Protein AF-W1Y684-F1 (afdb_monomer)

Radius of gyration: 35.27 Å; Cα contacts (8 Å, |Δi|>4): 477; chains: 1; bounding box: 83×34×110 Å

Structure (mmCIF, N/CA/C/O backbone):
data_AF-W1Y684-F1
#
_entry.id   AF-W1Y684-F1
#
loop_
_atom_site.group_PDB
_atom_site.id
_atom_site.type_symbol
_atom_site.label_atom_id
_atom_site.label_alt_id
_atom_site.label_comp_id
_atom_site.label_asym_id
_atom_site.label_entity_id
_atom_site.label_seq_id
_atom_site.pdbx_PDB_ins_code
_atom_site.Cartn_x
_atom_site.Cartn_y
_atom_site.Cartn_z
_atom_site.occupancy
_atom_site.B_iso_or_equiv
_atom_site.auth_seq_id
_atom_site.auth_comp_id
_atom_site.auth_asym_id
_atom_site.auth_atom_id
_atom_site.pdbx_PDB_model_num
ATOM 1 N N . MET A 1 1 ? -1.098 18.164 -37.635 1.00 69.50 1 MET A N 1
ATOM 2 C CA . MET A 1 1 ? -1.439 16.859 -37.030 1.00 69.50 1 MET A CA 1
ATOM 3 C C . MET A 1 1 ? -0.165 16.258 -36.458 1.00 69.50 1 MET A C 1
ATOM 5 O O . MET A 1 1 ? 0.825 16.221 -37.186 1.00 69.50 1 MET A O 1
ATOM 9 N N . LYS A 1 2 ? -0.165 15.889 -35.171 1.00 86.06 2 LYS A N 1
ATOM 10 C CA . LYS A 1 2 ? 0.955 15.193 -34.521 1.00 86.06 2 LYS A CA 1
ATOM 11 C C . LYS A 1 2 ? 0.811 13.692 -34.792 1.00 86.06 2 LYS A C 1
ATOM 13 O O . LYS A 1 2 ? -0.294 13.168 -34.686 1.00 86.06 2 LYS A O 1
ATOM 18 N N . LEU A 1 3 ? 1.882 13.042 -35.230 1.00 91.31 3 LEU A N 1
ATOM 19 C CA . LEU A 1 3 ? 1.936 11.609 -35.508 1.00 91.31 3 LEU A CA 1
ATOM 20 C C . LEU A 1 3 ? 2.206 10.837 -34.211 1.00 91.31 3 LEU A C 1
ATOM 22 O O . LEU A 1 3 ? 2.899 11.339 -33.329 1.00 91.31 3 LEU A O 1
ATOM 26 N N . LEU A 1 4 ? 1.736 9.589 -34.131 1.00 89.75 4 LEU A N 1
ATOM 27 C CA . LEU A 1 4 ? 1.977 8.710 -32.975 1.00 89.75 4 LEU A CA 1
ATOM 28 C C . LEU A 1 4 ? 3.472 8.534 -32.669 1.00 89.75 4 LEU A C 1
ATOM 30 O O . LEU A 1 4 ? 3.867 8.486 -31.509 1.00 89.75 4 LEU A O 1
ATOM 34 N N . ILE A 1 5 ? 4.322 8.500 -33.701 1.00 93.44 5 ILE A N 1
ATOM 35 C CA . ILE A 1 5 ? 5.773 8.396 -33.515 1.00 93.44 5 ILE A CA 1
ATOM 36 C C . ILE A 1 5 ? 6.372 9.617 -32.801 1.00 93.44 5 ILE A C 1
ATOM 38 O O . ILE A 1 5 ? 7.369 9.467 -32.106 1.00 93.44 5 ILE A O 1
ATOM 42 N N . GLU A 1 6 ? 5.780 10.810 -32.941 1.00 92.81 6 GLU A N 1
ATOM 43 C CA . GLU A 1 6 ? 6.269 12.021 -32.266 1.00 92.81 6 GLU A CA 1
ATOM 44 C C . GLU A 1 6 ? 6.051 11.896 -30.754 1.00 92.81 6 GLU A C 1
ATOM 46 O O . GLU A 1 6 ? 6.966 12.138 -29.974 1.00 92.81 6 GLU A O 1
ATOM 51 N N . GLU A 1 7 ? 4.864 11.446 -30.342 1.00 87.44 7 GLU A N 1
ATOM 52 C CA . GLU A 1 7 ? 4.554 11.174 -28.935 1.00 87.44 7 GLU A CA 1
ATOM 53 C C . GLU A 1 7 ? 5.372 10.002 -28.382 1.00 87.44 7 GLU A C 1
ATOM 55 O O . GLU A 1 7 ? 5.883 10.067 -27.264 1.00 87.44 7 GLU A O 1
ATOM 60 N N . TRP A 1 8 ? 5.548 8.935 -29.165 1.00 90.38 8 TRP A N 1
ATOM 61 C CA . TRP A 1 8 ? 6.409 7.831 -28.758 1.00 90.38 8 TRP A CA 1
ATOM 62 C C . TRP A 1 8 ? 7.865 8.287 -28.578 1.00 90.38 8 TRP A C 1
ATOM 64 O O . TRP A 1 8 ? 8.486 7.927 -27.580 1.00 90.38 8 TRP A O 1
ATOM 74 N N . ALA A 1 9 ? 8.406 9.103 -29.487 1.00 90.44 9 ALA A N 1
ATOM 75 C CA . ALA A 1 9 ? 9.790 9.572 -29.429 1.00 90.44 9 ALA A CA 1
ATOM 76 C C . ALA A 1 9 ? 10.043 10.456 -28.201 1.00 90.44 9 ALA A C 1
ATOM 78 O O . ALA A 1 9 ? 10.995 10.209 -27.466 1.00 90.44 9 ALA A O 1
ATOM 79 N N . GLU A 1 10 ? 9.153 11.418 -27.936 1.00 85.12 10 GLU A N 1
ATOM 80 C CA . GLU A 1 10 ? 9.187 12.262 -26.729 1.00 85.12 10 GLU A CA 1
ATOM 81 C C . GLU A 1 10 ? 9.179 11.440 -25.440 1.00 85.12 10 GLU A C 1
ATOM 83 O O . GLU A 1 10 ? 9.687 11.866 -24.403 1.00 85.12 10 GLU A O 1
ATOM 88 N N . ASN A 1 11 ? 8.594 10.246 -25.504 1.00 76.62 11 ASN A N 1
ATOM 89 C CA . ASN A 1 11 ? 8.507 9.371 -24.365 1.00 76.62 11 ASN A CA 1
ATOM 90 C C . ASN A 1 11 ? 9.722 8.442 -24.217 1.00 76.62 11 ASN A C 1
ATOM 92 O O . ASN A 1 11 ? 10.144 8.192 -23.093 1.00 76.62 11 ASN A O 1
ATOM 96 N N . ASN A 1 12 ? 10.285 7.928 -25.302 1.00 77.69 12 ASN A N 1
ATOM 97 C CA . ASN A 1 12 ? 11.202 6.784 -25.244 1.00 77.69 12 ASN A CA 1
ATOM 98 C C . ASN A 1 12 ? 12.667 7.120 -25.561 1.00 77.69 12 ASN A C 1
ATOM 100 O O . ASN A 1 12 ? 13.527 6.252 -25.410 1.00 77.69 12 ASN A O 1
ATOM 104 N N . LEU A 1 13 ? 12.961 8.340 -26.019 1.00 86.69 13 LEU A N 1
ATOM 105 C CA . LEU A 1 13 ? 14.286 8.736 -26.508 1.00 86.69 13 LEU A CA 1
ATOM 106 C C . LEU A 1 13 ? 14.881 9.881 -25.668 1.00 86.69 13 LEU A C 1
ATOM 108 O O . LEU A 1 13 ? 14.174 10.564 -24.929 1.00 86.69 13 LEU A O 1
ATOM 112 N N . SER A 1 14 ? 16.195 10.089 -25.773 1.00 83.12 14 SER A N 1
ATOM 113 C CA . SER A 1 14 ? 16.888 11.233 -25.160 1.00 83.12 14 SER A CA 1
ATOM 114 C C . SER A 1 14 ? 16.612 12.539 -25.906 1.00 83.12 14 SER A C 1
ATOM 116 O O . SER A 1 14 ? 16.279 12.510 -27.088 1.00 83.12 14 SER A O 1
ATOM 118 N N . ASP A 1 15 ? 16.828 13.688 -25.256 1.00 83.75 15 ASP A N 1
ATOM 119 C CA . ASP A 1 15 ? 16.593 15.014 -25.854 1.00 83.75 15 ASP A CA 1
ATOM 120 C C . ASP A 1 15 ? 17.314 15.188 -27.203 1.00 83.75 15 ASP A C 1
ATOM 122 O O . ASP A 1 15 ? 16.703 15.595 -28.189 1.00 83.75 15 ASP A O 1
ATOM 126 N N . ASN A 1 16 ? 18.587 14.783 -27.286 1.00 88.25 16 ASN A N 1
ATOM 127 C CA . ASN A 1 16 ? 19.360 14.836 -28.532 1.00 88.25 16 ASN A CA 1
ATOM 128 C C . ASN A 1 16 ? 18.736 13.973 -29.636 1.00 88.25 16 ASN A C 1
ATOM 130 O O . ASN A 1 16 ? 18.671 14.369 -30.798 1.00 88.25 16 ASN A O 1
ATOM 134 N N . THR A 1 17 ? 18.265 12.784 -29.273 1.00 92.31 17 THR A N 1
ATOM 135 C CA . THR A 1 17 ? 17.650 11.851 -30.216 1.00 92.31 17 THR A CA 1
ATOM 136 C C . THR A 1 17 ? 16.246 12.312 -30.631 1.00 92.31 17 THR A C 1
ATOM 138 O O . THR A 1 17 ? 15.845 12.112 -31.779 1.00 92.31 17 THR A O 1
ATOM 141 N N . ILE A 1 18 ? 15.505 12.970 -29.733 1.00 93.19 18 ILE A N 1
ATOM 142 C CA . ILE A 1 18 ? 14.197 13.573 -30.014 1.00 93.19 18 ILE A CA 1
ATOM 143 C C . ILE A 1 18 ? 14.325 14.634 -31.109 1.00 93.19 18 ILE A C 1
ATOM 145 O O . ILE A 1 18 ? 13.501 14.643 -32.022 1.00 93.19 18 ILE A O 1
ATOM 149 N N . GLU A 1 19 ? 15.351 15.488 -31.070 1.00 96.12 19 GLU A N 1
ATOM 150 C CA . GLU A 1 19 ? 15.568 16.488 -32.126 1.00 96.12 19 GLU A CA 1
ATOM 151 C C . GLU A 1 19 ? 15.789 15.834 -33.500 1.00 96.12 19 GLU A C 1
ATOM 153 O O . GLU A 1 19 ? 15.162 16.228 -34.484 1.00 96.12 19 GLU A O 1
ATOM 158 N N . ILE A 1 20 ? 16.554 14.741 -33.560 1.00 96.94 20 ILE A N 1
ATOM 159 C CA . ILE A 1 20 ? 16.751 13.973 -34.802 1.00 96.94 20 ILE A CA 1
ATOM 160 C C . ILE A 1 20 ? 15.433 13.342 -35.277 1.00 96.94 20 ILE A C 1
ATOM 162 O O . ILE A 1 20 ? 15.128 13.341 -36.472 1.00 96.94 20 ILE A O 1
ATOM 166 N N . MET A 1 21 ? 14.605 12.836 -34.358 1.00 97.25 21 MET A N 1
ATOM 167 C CA . MET A 1 21 ? 13.278 12.321 -34.708 1.00 97.25 21 MET A CA 1
ATOM 168 C C . MET A 1 21 ? 12.326 13.417 -35.194 1.00 97.25 21 MET A C 1
ATOM 170 O O . MET A 1 21 ? 11.537 13.167 -36.107 1.00 97.25 21 MET A O 1
ATOM 174 N N . LYS A 1 22 ? 12.403 14.637 -34.649 1.00 96.62 22 LYS A N 1
ATOM 175 C CA . LYS A 1 22 ? 11.632 15.784 -35.155 1.00 96.62 22 LYS A CA 1
ATOM 176 C C . LYS A 1 22 ? 12.017 16.096 -36.598 1.00 96.62 22 LYS A C 1
ATOM 178 O O . LYS A 1 22 ? 11.128 16.237 -37.438 1.00 96.62 22 LYS A O 1
ATOM 183 N N . GLU A 1 23 ? 13.311 16.119 -36.914 1.00 97.19 23 GLU A N 1
ATOM 184 C CA . GLU A 1 23 ? 13.794 16.282 -38.292 1.00 97.19 23 GLU A CA 1
ATOM 185 C C . GLU A 1 23 ? 13.321 15.143 -39.209 1.00 97.19 23 GLU A C 1
ATOM 187 O O . GLU A 1 23 ? 12.854 15.391 -40.328 1.00 97.19 23 GLU A O 1
ATOM 192 N N . ALA A 1 24 ? 13.364 13.896 -38.727 1.00 97.81 24 ALA A N 1
ATOM 193 C CA . ALA A 1 24 ? 12.861 12.736 -39.459 1.00 97.81 24 ALA A CA 1
ATOM 194 C C . ALA A 1 24 ? 11.374 12.884 -39.817 1.00 97.81 24 ALA A C 1
ATOM 196 O O . ALA A 1 24 ? 10.968 12.641 -40.957 1.00 97.81 24 ALA A O 1
ATOM 197 N N . VAL A 1 25 ? 10.560 13.333 -38.859 1.00 97.75 25 VAL A N 1
ATOM 198 C CA . VAL A 1 25 ? 9.124 13.551 -39.051 1.00 97.75 25 VAL A CA 1
ATOM 199 C C . VAL A 1 25 ? 8.848 14.735 -39.978 1.00 97.75 25 VAL A C 1
ATOM 201 O O . VAL A 1 25 ? 7.938 14.651 -40.806 1.00 97.75 25 VAL A O 1
ATOM 204 N N . MET A 1 26 ? 9.628 15.818 -39.900 1.00 97.25 26 MET A N 1
ATOM 205 C CA . MET A 1 26 ? 9.528 16.924 -40.859 1.00 97.25 26 MET A CA 1
ATOM 206 C C . MET A 1 26 ? 9.781 16.434 -42.287 1.00 97.25 26 MET A C 1
ATOM 208 O O . MET A 1 26 ? 8.966 16.701 -43.171 1.00 97.25 26 MET A O 1
ATOM 212 N N . CYS A 1 27 ? 10.840 15.644 -42.499 1.00 97.62 27 CYS A N 1
ATOM 213 C CA . CYS A 1 27 ? 11.141 15.034 -43.795 1.00 97.62 27 CYS A CA 1
ATOM 214 C C . CYS A 1 27 ? 9.997 14.133 -44.282 1.00 97.62 27 CYS A C 1
ATOM 216 O O . CYS A 1 27 ? 9.603 14.200 -45.446 1.00 97.62 27 CYS A O 1
ATOM 218 N N . TYR A 1 28 ? 9.432 13.315 -43.392 1.00 97.94 28 TYR A N 1
ATOM 219 C CA . TYR A 1 28 ? 8.315 12.430 -43.720 1.00 97.94 28 TYR A CA 1
ATOM 220 C C . TYR A 1 28 ? 7.080 13.224 -44.176 1.00 97.94 28 TYR A C 1
ATOM 222 O O . TYR A 1 28 ? 6.491 12.905 -45.209 1.00 97.94 28 TYR A O 1
ATOM 230 N N . LYS A 1 29 ? 6.723 14.297 -43.453 1.00 96.62 29 LYS A N 1
ATOM 231 C CA . LYS A 1 29 ? 5.542 15.133 -43.737 1.00 96.62 29 LYS A CA 1
ATOM 232 C C . LYS A 1 29 ? 5.613 15.830 -45.100 1.00 96.62 29 LYS A C 1
ATOM 234 O O . LYS A 1 29 ? 4.571 16.062 -45.703 1.00 96.62 29 LYS A O 1
ATOM 239 N N . ILE A 1 30 ? 6.815 16.133 -45.596 1.00 96.50 30 ILE A N 1
ATOM 240 C CA . ILE A 1 30 ? 7.022 16.754 -46.918 1.00 96.50 30 ILE A CA 1
ATOM 241 C C . ILE A 1 30 ? 7.296 15.737 -48.041 1.00 96.50 30 ILE A C 1
ATOM 243 O O . ILE A 1 30 ? 7.613 16.132 -49.159 1.00 96.50 30 ILE A O 1
ATOM 247 N N . GLY A 1 31 ? 7.209 14.430 -47.761 1.00 95.12 31 GLY A N 1
ATOM 248 C CA . GLY A 1 31 ? 7.442 13.367 -48.746 1.00 95.12 31 GLY A CA 1
ATOM 249 C C . GLY A 1 31 ? 8.916 13.027 -49.006 1.00 95.12 31 GLY A C 1
ATOM 250 O O . GLY A 1 31 ? 9.222 12.240 -49.901 1.00 95.12 31 GLY A O 1
ATOM 251 N N . ALA A 1 32 ? 9.850 13.563 -48.216 1.00 96.31 32 ALA A N 1
ATOM 252 C CA . ALA A 1 32 ? 11.276 13.246 -48.294 1.00 96.31 32 ALA A CA 1
ATOM 253 C C . ALA A 1 32 ? 11.599 11.931 -47.550 1.00 96.31 32 ALA A C 1
ATOM 255 O O . ALA A 1 32 ? 12.370 11.905 -46.589 1.00 96.31 32 ALA A O 1
ATOM 256 N N . TYR A 1 33 ? 10.999 10.817 -47.986 1.00 96.44 33 TYR A N 1
ATOM 257 C CA . TYR A 1 33 ? 11.006 9.547 -47.243 1.00 96.44 33 TYR A CA 1
ATOM 258 C C . TYR A 1 33 ? 12.396 8.929 -47.043 1.00 96.44 33 TYR A C 1
ATOM 260 O O . TYR A 1 33 ? 12.651 8.338 -45.996 1.00 96.44 33 TYR A O 1
ATOM 268 N N . ARG A 1 34 ? 13.326 9.098 -47.994 1.00 94.94 34 ARG A N 1
ATOM 269 C CA . ARG A 1 34 ? 14.723 8.654 -47.817 1.00 94.94 34 ARG A CA 1
ATOM 270 C C . ARG A 1 34 ? 15.396 9.377 -46.652 1.00 94.94 34 ARG A C 1
ATOM 272 O O . ARG A 1 34 ? 15.982 8.726 -45.793 1.00 94.94 34 ARG A O 1
ATOM 279 N N . SER A 1 35 ? 15.263 10.701 -46.595 1.00 96.19 35 SER A N 1
ATOM 280 C CA . SER A 1 35 ? 15.803 11.516 -45.502 1.00 96.19 35 SER A CA 1
ATOM 281 C C . SER A 1 35 ? 15.123 11.186 -44.177 1.00 96.19 35 SER A C 1
ATOM 283 O O . SER A 1 35 ? 15.803 10.999 -43.173 1.00 96.19 35 SER A O 1
ATOM 285 N N . ALA A 1 36 ? 13.797 11.011 -44.187 1.00 97.69 36 ALA A N 1
ATOM 286 C CA . ALA A 1 36 ? 13.046 10.587 -43.009 1.00 97.69 36 ALA A CA 1
ATOM 287 C C . ALA A 1 36 ? 13.553 9.250 -42.449 1.00 97.69 36 ALA A C 1
ATOM 289 O O . ALA A 1 36 ? 13.775 9.125 -41.244 1.00 97.69 36 ALA A O 1
ATOM 290 N N . PHE A 1 37 ? 13.789 8.263 -43.320 1.00 97.56 37 PHE A N 1
ATOM 291 C CA . PHE A 1 37 ? 14.346 6.972 -42.927 1.00 97.56 37 PHE A CA 1
ATOM 292 C C . PHE A 1 37 ? 15.763 7.114 -42.359 1.00 97.56 37 PHE A C 1
ATOM 294 O O . PHE A 1 37 ? 16.048 6.562 -41.300 1.00 97.56 37 PHE A O 1
ATOM 301 N N . LEU A 1 38 ? 16.649 7.858 -43.034 1.00 96.94 38 LEU A N 1
ATOM 302 C CA . LEU A 1 38 ? 18.037 8.047 -42.592 1.00 96.94 38 LEU A CA 1
ATOM 303 C C . LEU A 1 38 ? 18.110 8.686 -41.201 1.00 96.94 38 LEU A C 1
ATOM 305 O O . LEU A 1 38 ? 18.831 8.176 -40.344 1.00 96.94 38 LEU A O 1
ATOM 309 N N . MET A 1 39 ? 17.325 9.739 -40.963 1.00 97.62 39 MET A N 1
ATOM 310 C CA . MET A 1 39 ? 17.258 10.401 -39.659 1.00 97.62 39 MET A CA 1
ATOM 311 C C . MET A 1 39 ? 16.657 9.482 -38.589 1.00 97.62 39 MET A C 1
ATOM 313 O O . MET A 1 39 ? 17.212 9.361 -37.501 1.00 97.62 39 MET A O 1
ATOM 317 N N . SER A 1 40 ? 15.592 8.740 -38.913 1.00 97.94 40 SER A N 1
ATOM 318 C CA . SER A 1 40 ? 15.010 7.762 -37.979 1.00 97.94 40 SER A CA 1
ATOM 319 C C . SER A 1 40 ? 16.017 6.668 -37.604 1.00 97.94 40 SER A C 1
ATOM 321 O O . SER A 1 40 ? 16.134 6.286 -36.441 1.00 97.94 40 SER A O 1
ATOM 323 N N . TYR A 1 41 ? 16.778 6.163 -38.580 1.00 97.44 41 TYR A N 1
ATOM 324 C CA . TYR A 1 41 ? 17.804 5.143 -38.355 1.00 97.44 41 TYR A CA 1
ATOM 325 C C . TYR A 1 41 ? 18.956 5.674 -37.496 1.00 97.44 41 TYR A C 1
ATOM 327 O O . TYR A 1 41 ? 19.463 4.960 -36.629 1.00 97.44 41 TYR A O 1
ATOM 335 N N . LEU A 1 42 ? 19.358 6.929 -37.714 1.00 96.56 42 LEU A N 1
ATOM 336 C CA . LEU A 1 42 ? 20.354 7.600 -36.887 1.00 96.56 42 LEU A CA 1
ATOM 337 C C . LEU A 1 42 ? 19.866 7.731 -35.440 1.00 96.56 42 LEU A C 1
ATOM 339 O O . LEU A 1 42 ? 20.593 7.352 -34.525 1.00 96.56 42 LEU A O 1
ATOM 343 N N . ALA A 1 43 ? 18.623 8.173 -35.236 1.00 97.19 43 ALA A N 1
ATOM 344 C CA . ALA A 1 43 ? 18.015 8.258 -33.913 1.00 97.19 43 ALA A CA 1
ATOM 345 C C . ALA A 1 43 ? 17.984 6.892 -33.199 1.00 97.19 43 ALA A C 1
ATOM 347 O O . ALA A 1 43 ? 18.412 6.770 -32.049 1.00 97.19 43 ALA A O 1
ATOM 348 N N . PHE A 1 44 ? 17.570 5.833 -33.903 1.00 96.38 44 PHE A N 1
ATOM 349 C CA . PHE A 1 44 ? 17.616 4.457 -33.398 1.00 96.38 44 PHE A CA 1
ATOM 350 C C . PHE A 1 44 ? 19.028 4.058 -32.940 1.00 96.38 44 PHE A C 1
ATOM 352 O O . PHE A 1 44 ? 19.224 3.580 -31.822 1.00 96.38 44 PHE A O 1
ATOM 359 N N . LYS A 1 45 ? 20.038 4.295 -33.781 1.00 95.69 45 LYS A N 1
ATOM 360 C CA . LYS A 1 45 ? 21.436 3.952 -33.494 1.00 95.69 45 LYS A CA 1
ATOM 361 C C . LYS A 1 45 ? 22.029 4.751 -32.339 1.00 95.69 45 LYS A C 1
ATOM 363 O O . LYS A 1 45 ? 22.726 4.167 -31.509 1.00 95.69 45 LYS A O 1
ATOM 368 N N . LEU A 1 46 ? 21.755 6.050 -32.273 1.00 95.12 46 LEU A N 1
ATOM 369 C CA . LEU A 1 46 ? 22.209 6.906 -31.180 1.00 95.12 46 LEU A CA 1
ATOM 370 C C . LEU A 1 46 ? 21.582 6.492 -29.854 1.00 95.12 46 LEU A C 1
ATOM 372 O O . LEU A 1 46 ? 22.296 6.407 -28.862 1.00 95.12 46 LEU A O 1
ATOM 376 N N . THR A 1 47 ? 20.309 6.098 -29.854 1.00 92.50 47 THR A N 1
ATOM 377 C CA . THR A 1 47 ? 19.670 5.569 -28.640 1.00 92.50 47 THR A CA 1
ATOM 378 C C . THR A 1 47 ? 20.397 4.328 -28.123 1.00 92.50 47 THR A C 1
ATOM 380 O O . THR A 1 47 ? 20.691 4.220 -26.933 1.00 92.50 47 THR A O 1
ATOM 383 N N . ILE A 1 48 ? 20.750 3.394 -29.015 1.00 93.44 48 ILE A N 1
ATOM 384 C CA . ILE A 1 48 ? 21.525 2.200 -28.644 1.00 93.44 48 ILE A CA 1
ATOM 385 C C . ILE A 1 48 ? 22.911 2.597 -28.116 1.00 93.44 48 ILE A C 1
ATOM 387 O O . ILE A 1 48 ? 23.350 2.070 -27.094 1.00 93.44 48 ILE A O 1
ATOM 391 N N . ARG A 1 49 ? 23.594 3.537 -28.787 1.00 94.69 49 ARG A N 1
ATOM 392 C CA . ARG A 1 49 ? 24.904 4.067 -28.365 1.00 94.69 49 ARG A CA 1
ATOM 393 C C . ARG A 1 49 ? 24.836 4.601 -26.937 1.00 94.69 49 ARG A C 1
ATOM 395 O O . ARG A 1 49 ? 25.646 4.214 -26.099 1.00 94.69 49 ARG A O 1
ATOM 402 N N . GLU A 1 50 ? 23.871 5.474 -26.673 1.00 90.50 50 GLU A N 1
ATOM 403 C CA . GLU A 1 50 ? 23.679 6.120 -25.378 1.00 90.50 50 GLU A CA 1
ATOM 404 C C . GLU A 1 50 ? 23.406 5.089 -24.288 1.00 90.50 50 GLU A C 1
ATOM 406 O O . GLU A 1 50 ? 24.104 5.097 -23.278 1.00 90.50 50 GLU A O 1
ATOM 411 N N . ARG A 1 51 ? 22.492 4.139 -24.523 1.00 86.56 51 ARG A N 1
ATOM 412 C CA . ARG A 1 51 ? 22.182 3.064 -23.565 1.00 86.56 51 ARG A CA 1
ATOM 413 C C . ARG A 1 51 ? 23.400 2.233 -23.180 1.00 86.56 51 ARG A C 1
ATOM 415 O O . ARG A 1 51 ? 23.547 1.880 -22.015 1.00 86.56 51 ARG A O 1
ATOM 422 N N . VAL A 1 52 ? 24.289 1.934 -24.128 1.00 90.56 52 VAL A N 1
ATOM 423 C CA . VAL A 1 52 ? 25.533 1.212 -23.817 1.00 90.56 52 VAL A CA 1
ATOM 424 C C . VAL A 1 52 ? 26.510 2.101 -23.043 1.00 90.56 52 VAL A C 1
ATOM 426 O O . VAL A 1 52 ? 27.113 1.637 -22.080 1.00 90.56 52 VAL A O 1
ATOM 429 N N . LEU A 1 53 ? 26.654 3.375 -23.422 1.00 89.75 53 LEU A N 1
ATOM 430 C CA . LEU A 1 53 ? 27.583 4.311 -22.775 1.00 89.75 53 LEU A CA 1
ATOM 431 C C . LEU A 1 53 ? 27.193 4.674 -21.337 1.00 89.75 53 LEU A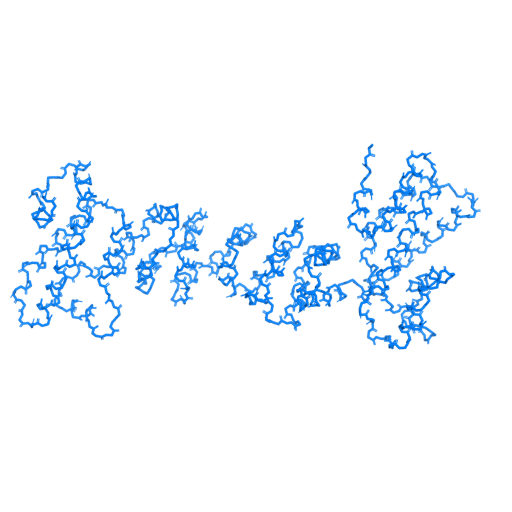 C 1
ATOM 433 O O . LEU A 1 53 ? 28.083 4.905 -20.520 1.00 89.75 53 LEU A O 1
ATOM 437 N N . VAL A 1 54 ? 25.895 4.743 -21.035 1.00 80.81 54 VAL A N 1
ATOM 438 C CA . VAL A 1 54 ? 25.385 5.012 -19.678 1.00 80.81 54 VAL A CA 1
ATOM 439 C C . VAL A 1 54 ? 25.226 3.741 -18.843 1.00 80.81 54 VAL A C 1
ATOM 441 O O . VAL A 1 54 ? 24.910 3.827 -17.656 1.00 80.81 54 VAL A O 1
ATOM 444 N N . SER A 1 55 ? 25.436 2.562 -19.440 1.00 78.75 55 SER A N 1
ATOM 445 C CA . SER A 1 55 ? 25.346 1.297 -18.720 1.00 78.75 55 SER A CA 1
ATOM 446 C C . SER A 1 55 ? 26.412 1.227 -17.633 1.00 78.75 55 SER A C 1
ATOM 448 O O . SER A 1 55 ? 27.609 1.319 -17.900 1.00 78.75 55 SER A O 1
ATOM 450 N N . ILE A 1 56 ? 25.965 1.025 -16.396 1.00 68.38 56 ILE A N 1
ATOM 451 C CA . ILE A 1 56 ? 26.834 0.882 -15.222 1.00 68.38 56 ILE A CA 1
ATOM 452 C C . ILE A 1 56 ? 27.319 -0.566 -15.089 1.00 68.38 56 ILE A C 1
ATOM 454 O O . ILE A 1 56 ? 28.362 -0.832 -14.497 1.00 68.38 56 ILE A O 1
ATOM 458 N N . THR A 1 57 ? 26.570 -1.511 -15.659 1.00 72.00 57 THR A N 1
ATOM 459 C CA . THR A 1 57 ? 26.911 -2.929 -15.660 1.00 72.00 57 THR A CA 1
ATOM 460 C C . THR A 1 57 ? 27.425 -3.362 -17.027 1.00 72.00 57 THR A C 1
ATOM 462 O O . THR A 1 57 ? 27.064 -2.812 -18.071 1.00 72.00 57 THR A O 1
ATOM 465 N N . LYS A 1 58 ? 28.289 -4.375 -17.012 1.00 85.88 58 LYS A N 1
ATOM 466 C CA . LYS A 1 58 ? 28.760 -5.090 -18.197 1.00 85.88 58 LYS A CA 1
ATOM 467 C C . LYS A 1 58 ? 28.416 -6.571 -18.053 1.00 85.88 58 LYS A C 1
ATOM 469 O O . LYS A 1 58 ? 28.288 -7.053 -16.926 1.00 85.88 58 LYS A O 1
ATOM 474 N N . PRO A 1 59 ? 28.330 -7.329 -19.152 1.00 84.88 59 PRO A N 1
ATOM 475 C CA . PRO A 1 59 ? 28.205 -8.773 -19.064 1.00 84.88 59 PRO A CA 1
ATOM 476 C C . PRO A 1 59 ? 29.373 -9.416 -18.306 1.00 84.88 59 PRO A C 1
ATOM 478 O O . PRO A 1 59 ? 30.535 -9.086 -18.549 1.00 84.88 59 PRO A O 1
ATOM 481 N N . ASP A 1 60 ? 29.070 -10.371 -17.420 1.00 80.81 60 ASP A N 1
ATOM 482 C CA . ASP A 1 60 ? 30.066 -11.077 -16.590 1.00 80.81 60 ASP A CA 1
ATOM 483 C C . ASP A 1 60 ? 31.122 -11.802 -17.442 1.00 80.81 60 ASP A C 1
ATOM 485 O O . ASP A 1 60 ? 32.276 -11.951 -17.049 1.00 80.81 60 ASP A O 1
ATOM 489 N N . SER A 1 61 ? 30.741 -12.191 -18.661 1.00 84.00 61 SER A N 1
ATOM 490 C CA . SER A 1 61 ? 31.587 -12.844 -19.663 1.00 84.00 61 SER A CA 1
ATOM 491 C C . SER A 1 61 ? 32.538 -11.899 -20.418 1.00 84.00 61 SER A C 1
ATOM 493 O O . SER A 1 61 ? 33.273 -12.356 -21.304 1.00 84.00 61 SER A O 1
ATOM 495 N N . ILE A 1 62 ? 32.522 -10.598 -20.105 1.00 88.88 62 ILE A N 1
ATOM 496 C CA . ILE A 1 62 ? 33.407 -9.568 -20.664 1.00 88.88 62 ILE A CA 1
ATOM 497 C C . ILE A 1 62 ? 34.322 -9.043 -19.552 1.00 88.88 62 ILE A C 1
ATOM 499 O O . ILE A 1 62 ? 33.853 -8.653 -18.485 1.00 88.88 62 ILE A O 1
ATOM 503 N N . SER A 1 63 ? 35.635 -9.002 -19.791 1.00 90.69 63 SER A N 1
ATOM 504 C CA . SER A 1 63 ? 36.588 -8.416 -18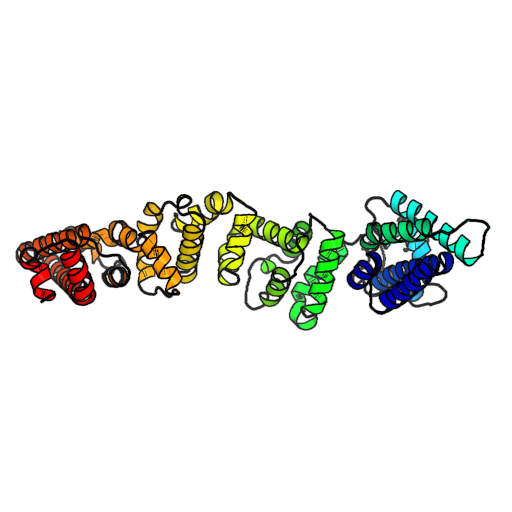.839 1.00 90.69 63 SER A CA 1
ATOM 505 C C . SER A 1 63 ? 36.434 -6.890 -18.753 1.00 90.69 63 SER A C 1
ATOM 507 O O . SER A 1 63 ? 36.023 -6.251 -19.718 1.00 90.69 63 SER A O 1
ATOM 509 N N . GLU A 1 64 ? 36.803 -6.284 -17.622 1.00 90.12 64 GLU A N 1
ATOM 510 C CA . GLU A 1 64 ? 36.766 -4.819 -17.450 1.00 90.12 64 GLU A CA 1
ATOM 511 C C . GLU A 1 64 ? 37.613 -4.090 -18.508 1.00 90.12 64 GLU A C 1
ATOM 513 O O . GLU A 1 64 ? 37.202 -3.077 -19.070 1.00 90.12 64 GLU A O 1
ATOM 518 N N . SER A 1 65 ? 38.781 -4.651 -18.837 1.00 93.00 65 SER A N 1
ATOM 519 C CA . SER A 1 65 ? 39.665 -4.120 -19.879 1.00 93.00 65 SER A CA 1
ATOM 520 C C . SER A 1 65 ? 39.005 -4.169 -21.260 1.00 93.00 65 SER A C 1
ATOM 522 O O . SER A 1 65 ? 38.980 -3.160 -21.961 1.00 93.00 65 SER A O 1
ATOM 524 N N . SER A 1 66 ? 38.414 -5.308 -21.638 1.00 93.06 66 SER A N 1
ATOM 525 C CA . SER A 1 66 ? 37.717 -5.452 -22.924 1.00 93.06 66 SER A CA 1
ATOM 526 C C . SER A 1 66 ? 36.498 -4.539 -23.017 1.00 93.06 66 SER A C 1
ATOM 528 O O . SER A 1 66 ? 36.290 -3.912 -24.049 1.00 93.06 66 SER A O 1
ATOM 530 N N . TRP A 1 67 ? 35.720 -4.399 -21.940 1.00 93.62 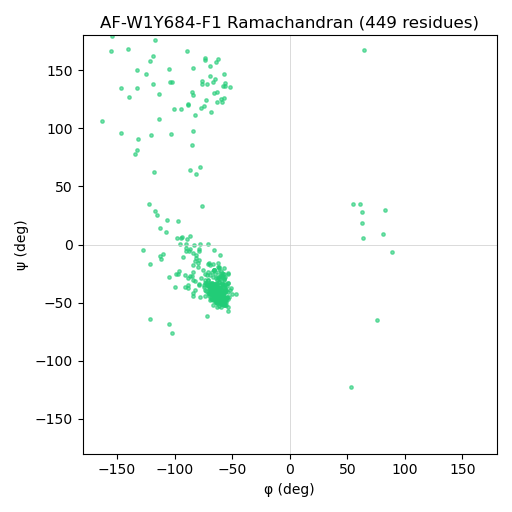67 TRP A N 1
ATOM 531 C CA . TRP A 1 67 ? 34.582 -3.480 -21.909 1.00 93.62 67 TRP A CA 1
ATOM 532 C C . TRP A 1 67 ? 35.021 -2.035 -22.168 1.00 93.62 67 TRP A C 1
ATOM 534 O O . TRP A 1 67 ? 34.514 -1.368 -23.069 1.00 93.62 67 TRP A O 1
ATOM 544 N N . ASN A 1 68 ? 36.030 -1.559 -21.441 1.00 92.56 68 ASN A N 1
ATOM 545 C CA . ASN A 1 68 ? 36.489 -0.184 -21.589 1.00 92.56 68 ASN A CA 1
ATOM 546 C C . ASN A 1 68 ? 37.166 0.066 -22.948 1.00 92.56 68 ASN A C 1
ATOM 548 O O . ASN A 1 68 ? 36.885 1.075 -23.598 1.00 92.56 68 ASN A O 1
ATOM 552 N N . ASN A 1 69 ? 38.006 -0.861 -23.414 1.00 93.31 69 ASN A N 1
ATOM 553 C CA . ASN A 1 69 ? 38.808 -0.673 -24.623 1.00 93.31 69 ASN A CA 1
ATOM 554 C C . ASN A 1 69 ? 38.046 -1.005 -25.912 1.00 93.31 69 ASN A C 1
ATOM 556 O O . ASN A 1 69 ? 38.123 -0.237 -26.865 1.00 93.31 69 ASN A O 1
ATOM 560 N N . GLU A 1 70 ? 37.301 -2.108 -25.968 1.00 93.75 70 GLU A N 1
ATOM 561 C CA . GLU A 1 70 ? 36.651 -2.583 -27.201 1.00 93.75 70 GLU A CA 1
ATOM 562 C C . GLU A 1 70 ? 35.231 -2.029 -27.379 1.00 93.75 70 GLU A C 1
ATOM 564 O O . GLU A 1 70 ? 34.768 -1.908 -28.513 1.00 93.75 70 GLU A O 1
ATOM 569 N N . VAL A 1 71 ? 34.544 -1.685 -26.281 1.00 94.44 71 VAL A N 1
ATOM 570 C CA . VAL A 1 71 ? 33.166 -1.166 -26.306 1.00 94.44 71 VAL A CA 1
ATOM 571 C C . VAL A 1 71 ? 33.152 0.339 -26.056 1.00 94.44 71 VAL A C 1
ATOM 573 O O . VAL A 1 71 ? 32.864 1.112 -26.968 1.00 94.44 71 VAL A O 1
ATOM 576 N N . ILE A 1 72 ? 33.490 0.781 -24.842 1.00 95.06 72 ILE A N 1
ATOM 577 C CA . ILE A 1 72 ? 33.273 2.175 -24.424 1.00 95.06 72 ILE A CA 1
ATOM 578 C C . ILE A 1 72 ? 34.150 3.153 -25.211 1.00 95.06 72 ILE A C 1
ATOM 580 O O . ILE A 1 72 ? 33.646 4.161 -25.708 1.00 95.06 72 ILE A O 1
ATOM 584 N N . SER A 1 73 ? 35.447 2.866 -25.366 1.00 94.25 73 SER A N 1
ATOM 585 C CA . SER A 1 73 ? 36.355 3.759 -26.099 1.00 94.25 73 SER A CA 1
ATOM 586 C C . SER A 1 73 ? 35.971 3.892 -27.579 1.00 94.25 73 SER A C 1
ATOM 588 O O . SER A 1 73 ? 36.007 4.991 -28.131 1.00 94.25 73 SER A O 1
ATOM 590 N N . VAL A 1 74 ? 35.525 2.794 -28.204 1.00 96.25 74 VAL A N 1
ATOM 591 C CA . VAL A 1 74 ? 35.133 2.763 -29.620 1.00 96.25 74 VAL A CA 1
ATOM 592 C C . VAL A 1 74 ? 33.799 3.472 -29.830 1.00 96.25 74 VAL A C 1
ATOM 594 O O . VAL A 1 74 ? 33.659 4.226 -30.788 1.00 96.25 74 VAL A O 1
ATOM 597 N N . LEU A 1 75 ? 32.838 3.312 -28.915 1.00 96.31 75 LEU A N 1
ATOM 598 C CA . LEU A 1 75 ? 31.578 4.056 -28.962 1.00 96.31 75 LEU A CA 1
ATOM 599 C C . LEU A 1 75 ? 31.761 5.563 -28.752 1.00 96.31 75 LEU A C 1
ATOM 601 O O . LEU A 1 75 ? 30.900 6.330 -29.166 1.00 96.31 75 LEU A O 1
ATOM 605 N N . ARG A 1 76 ? 32.854 6.018 -28.132 1.00 94.00 76 ARG A N 1
ATOM 606 C CA . ARG A 1 76 ? 33.192 7.451 -28.017 1.00 94.00 76 ARG A CA 1
ATOM 607 C C . ARG A 1 76 ? 33.915 8.006 -29.246 1.00 94.00 76 ARG A C 1
ATOM 609 O O . ARG A 1 76 ? 34.123 9.209 -29.320 1.00 94.00 76 ARG A O 1
ATOM 616 N N . ASN A 1 77 ? 34.289 7.153 -30.196 1.00 94.75 77 ASN A N 1
ATOM 617 C CA . ASN A 1 77 ? 34.927 7.559 -31.440 1.00 94.75 77 ASN A CA 1
ATOM 618 C C . ASN A 1 77 ? 33.870 7.730 -32.544 1.00 94.75 77 ASN A C 1
ATOM 620 O O . ASN A 1 77 ? 33.221 6.759 -32.944 1.00 94.75 77 ASN A O 1
ATOM 624 N N . ASP A 1 78 ? 33.718 8.955 -33.047 1.00 91.50 78 ASP A N 1
ATOM 625 C CA . ASP A 1 78 ? 32.660 9.304 -34.002 1.00 91.50 78 ASP A CA 1
ATOM 626 C C . ASP A 1 78 ? 32.794 8.616 -35.372 1.00 91.50 78 ASP A C 1
ATOM 628 O O . ASP A 1 78 ? 31.784 8.390 -36.035 1.00 91.50 78 ASP A O 1
ATOM 632 N N . ASP A 1 79 ? 33.992 8.160 -35.743 1.00 93.56 79 ASP A N 1
ATOM 633 C CA . ASP A 1 79 ? 34.217 7.432 -36.998 1.00 93.56 79 ASP A CA 1
ATOM 634 C C . ASP A 1 79 ? 33.912 5.931 -36.882 1.00 93.56 79 ASP A C 1
ATOM 636 O O . ASP A 1 79 ? 33.787 5.238 -37.890 1.00 93.56 79 ASP A O 1
ATOM 640 N N . LYS A 1 80 ? 33.839 5.388 -35.657 1.00 94.81 80 LYS A N 1
ATOM 641 C CA . LYS A 1 80 ? 33.804 3.930 -35.423 1.00 94.81 80 LYS A CA 1
ATOM 642 C C . LYS A 1 80 ? 32.576 3.432 -34.671 1.00 94.81 80 LYS A C 1
ATOM 644 O O . LYS A 1 80 ? 32.314 2.227 -34.675 1.00 94.81 80 LYS A O 1
ATOM 649 N N . TRP A 1 81 ? 31.828 4.309 -34.006 1.00 96.44 81 TRP A N 1
ATOM 650 C CA . TRP A 1 81 ? 30.736 3.890 -33.125 1.00 96.44 81 TRP A CA 1
ATOM 651 C C . TRP A 1 81 ? 29.604 3.157 -33.869 1.00 96.44 81 TRP A C 1
ATOM 653 O O . TRP A 1 81 ? 29.079 2.176 -33.339 1.00 96.44 81 TRP A O 1
ATOM 663 N N . GLU A 1 82 ? 29.250 3.566 -35.098 1.00 94.75 82 GLU A N 1
ATOM 664 C CA . GLU A 1 82 ? 28.198 2.892 -35.880 1.00 94.75 82 GLU A CA 1
ATOM 665 C C . GLU A 1 82 ? 28.562 1.424 -36.139 1.00 94.75 82 GLU A C 1
ATOM 667 O O . GLU A 1 82 ? 27.736 0.524 -35.930 1.00 94.75 82 GLU A O 1
ATOM 672 N N . ASP A 1 83 ? 29.813 1.184 -36.539 1.00 94.88 83 ASP A N 1
ATOM 673 C CA . ASP A 1 83 ? 30.356 -0.148 -36.799 1.00 94.88 83 ASP A CA 1
ATOM 674 C C . ASP A 1 83 ? 30.529 -0.968 -35.528 1.00 94.88 83 ASP A C 1
ATOM 676 O O . ASP A 1 83 ? 30.278 -2.174 -35.532 1.00 94.88 83 ASP A O 1
ATOM 680 N N . CYS A 1 84 ? 30.866 -0.322 -34.413 1.00 95.88 84 CYS A N 1
ATOM 681 C CA . CYS A 1 84 ? 30.871 -0.964 -33.107 1.00 95.88 84 CYS A CA 1
ATOM 682 C C . CYS A 1 84 ? 29.489 -1.560 -32.787 1.00 95.88 84 CYS A C 1
ATOM 684 O O . CYS A 1 84 ? 29.388 -2.754 -32.503 1.00 95.88 84 CYS A O 1
ATOM 686 N N . ILE A 1 85 ? 28.408 -0.785 -32.957 1.00 96.19 85 ILE A N 1
ATOM 687 C CA . ILE A 1 85 ? 27.035 -1.279 -32.752 1.00 96.19 85 ILE A CA 1
ATOM 688 C C . ILE A 1 85 ? 26.672 -2.357 -33.780 1.00 96.19 85 ILE A C 1
ATOM 690 O O . ILE A 1 85 ? 26.053 -3.357 -33.423 1.00 96.19 85 ILE A O 1
ATOM 694 N N . ASN A 1 86 ? 27.052 -2.190 -35.055 1.00 95.25 86 ASN A N 1
ATOM 695 C CA . ASN A 1 86 ? 26.834 -3.220 -36.081 1.00 95.25 86 ASN A CA 1
ATOM 696 C C . ASN A 1 86 ? 27.423 -4.563 -35.630 1.00 95.25 86 ASN A C 1
ATOM 698 O O . ASN A 1 86 ? 26.764 -5.602 -35.709 1.00 95.25 86 ASN A O 1
ATOM 702 N N . ASN A 1 87 ? 28.652 -4.531 -35.121 1.00 94.75 87 ASN A N 1
ATOM 703 C CA . ASN A 1 87 ? 29.366 -5.713 -34.671 1.00 94.75 87 ASN A CA 1
ATOM 704 C C . ASN A 1 87 ? 28.771 -6.293 -33.385 1.00 94.75 87 ASN A C 1
ATOM 706 O O . ASN A 1 87 ? 28.713 -7.513 -33.274 1.00 94.75 87 ASN A O 1
ATOM 710 N N . MET A 1 88 ? 28.253 -5.481 -32.457 1.00 94.62 88 MET A N 1
ATOM 711 C CA . MET A 1 88 ? 27.551 -5.995 -31.267 1.00 94.62 88 MET A CA 1
ATOM 712 C C . MET A 1 88 ? 26.353 -6.884 -31.619 1.00 94.62 88 MET A C 1
ATOM 714 O O . MET A 1 88 ? 26.070 -7.866 -30.928 1.00 94.62 88 MET A O 1
ATOM 718 N N . LEU A 1 89 ? 25.662 -6.547 -32.709 1.00 92.00 89 LEU A N 1
ATOM 719 C CA . LEU A 1 89 ? 24.442 -7.223 -33.149 1.00 92.00 89 LEU A CA 1
ATOM 720 C C . LEU A 1 89 ? 24.722 -8.420 -34.061 1.00 92.00 89 LEU A C 1
ATOM 722 O O . LEU A 1 89 ? 24.024 -9.429 -33.993 1.00 92.00 89 LEU A O 1
ATOM 726 N N . THR A 1 90 ? 25.753 -8.327 -34.898 1.00 90.62 90 THR A N 1
ATOM 727 C CA . THR A 1 90 ? 26.039 -9.336 -35.932 1.00 90.62 90 THR A CA 1
ATOM 728 C C . THR A 1 90 ? 27.085 -10.369 -35.515 1.00 90.62 90 THR A C 1
ATOM 730 O O . THR A 1 90 ? 27.051 -11.498 -36.014 1.00 90.62 90 THR A O 1
ATOM 733 N N . THR A 1 91 ? 27.977 -10.023 -34.577 1.00 91.56 91 THR A N 1
ATOM 734 C CA . THR A 1 91 ? 29.015 -10.926 -34.057 1.00 91.56 91 THR A CA 1
ATOM 735 C C . THR A 1 91 ? 28.391 -12.005 -33.176 1.00 91.56 91 THR A C 1
ATOM 737 O O . THR A 1 91 ? 27.510 -11.722 -32.361 1.00 91.56 91 THR A O 1
ATOM 740 N N . ALA A 1 92 ? 28.857 -13.246 -33.321 1.00 88.69 92 ALA A N 1
ATOM 741 C CA . ALA A 1 92 ? 28.427 -14.355 -32.478 1.00 88.69 92 ALA A CA 1
ATOM 742 C C . ALA A 1 92 ? 28.903 -14.162 -31.015 1.00 88.69 92 ALA A C 1
ATOM 744 O O . ALA A 1 92 ? 30.031 -13.703 -30.809 1.00 88.69 92 ALA A O 1
ATOM 745 N N . PRO A 1 93 ? 28.088 -14.481 -29.990 1.00 88.12 93 PRO A N 1
ATOM 746 C CA . PRO A 1 93 ? 28.472 -14.299 -28.583 1.00 88.12 93 PRO A CA 1
ATOM 747 C C . PRO A 1 93 ? 29.712 -15.096 -28.147 1.00 88.12 93 PRO A C 1
ATOM 749 O O . PRO A 1 93 ? 30.417 -14.693 -27.225 1.00 88.12 93 PRO A O 1
ATOM 752 N N . ASP A 1 94 ? 29.989 -16.217 -28.802 1.00 86.69 94 ASP A N 1
ATOM 753 C CA . ASP A 1 94 ? 31.126 -17.109 -28.562 1.00 86.69 94 ASP A CA 1
ATOM 754 C C . ASP A 1 94 ? 32.380 -16.731 -29.370 1.00 86.69 94 ASP A C 1
ATOM 756 O O . ASP A 1 94 ? 33.395 -17.425 -29.300 1.00 86.69 94 ASP A O 1
ATOM 760 N N . ASN A 1 95 ? 32.352 -15.617 -30.112 1.00 86.56 95 ASN A N 1
ATOM 761 C CA . ASN A 1 95 ? 33.490 -15.186 -30.916 1.00 86.56 95 ASN A CA 1
ATOM 762 C C . ASN A 1 95 ? 34.739 -14.951 -30.032 1.00 86.56 95 ASN A C 1
ATOM 764 O O . ASN A 1 95 ? 34.687 -14.149 -29.096 1.00 86.56 95 ASN A O 1
ATOM 768 N N . PRO A 1 96 ? 35.883 -15.595 -30.336 1.00 82.50 96 PRO A N 1
ATOM 769 C CA . PRO A 1 96 ? 37.093 -15.474 -29.526 1.00 82.50 96 PRO A CA 1
ATOM 770 C C . PRO A 1 96 ? 37.886 -14.181 -29.780 1.00 82.50 96 PRO A C 1
ATOM 772 O O . PRO A 1 96 ? 38.805 -13.882 -29.024 1.00 82.50 96 PRO A O 1
ATOM 775 N N . LYS A 1 97 ? 37.589 -13.428 -30.850 1.00 84.12 97 LYS A N 1
ATOM 776 C CA . LYS A 1 97 ? 38.393 -12.270 -31.287 1.00 84.12 97 LYS A CA 1
ATOM 777 C C . LYS A 1 97 ? 38.056 -10.967 -30.568 1.00 84.12 97 LYS A C 1
ATOM 779 O O . LYS A 1 97 ? 38.920 -10.105 -30.476 1.00 84.12 97 LYS A O 1
ATOM 784 N N . ASN A 1 98 ? 36.806 -10.786 -30.148 1.00 87.62 98 ASN A N 1
ATOM 785 C CA . ASN A 1 98 ? 36.356 -9.590 -29.437 1.00 87.62 98 ASN A CA 1
ATOM 786 C C . ASN A 1 98 ? 35.123 -9.896 -28.583 1.00 87.62 98 ASN A C 1
ATOM 788 O O . ASN A 1 98 ? 34.470 -10.928 -28.742 1.00 87.62 98 ASN A O 1
ATOM 792 N N . CYS A 1 99 ? 34.792 -8.978 -27.680 1.00 90.44 99 CYS A N 1
ATOM 793 C CA . CYS A 1 99 ? 33.679 -9.140 -26.750 1.00 90.44 99 CYS A CA 1
ATOM 794 C C . CYS A 1 99 ? 32.322 -8.613 -27.258 1.00 90.44 99 CYS A C 1
ATOM 796 O O . CYS A 1 99 ? 31.322 -8.727 -26.548 1.00 90.44 99 CYS A O 1
ATOM 798 N N . LEU A 1 100 ? 32.246 -8.064 -28.477 1.00 92.94 100 LEU A N 1
ATOM 799 C CA . LEU A 1 100 ? 31.091 -7.281 -28.940 1.00 92.94 100 LEU A CA 1
ATOM 800 C C . LEU A 1 100 ? 29.799 -8.104 -29.022 1.00 92.94 100 LEU A C 1
ATOM 802 O O . LEU A 1 100 ? 28.738 -7.628 -28.623 1.00 92.94 100 LEU A O 1
ATOM 806 N N . GLY A 1 101 ? 29.880 -9.363 -29.461 1.00 90.81 101 GLY A N 1
ATOM 807 C CA . GLY A 1 101 ? 28.714 -10.252 -29.550 1.00 90.81 101 GLY A CA 1
ATOM 808 C C . GLY A 1 101 ? 28.046 -10.552 -28.199 1.00 90.81 101 GLY A C 1
ATOM 809 O O . GLY A 1 101 ? 26.903 -11.006 -28.169 1.00 90.81 101 GLY A O 1
ATOM 810 N N . LYS A 1 102 ? 28.734 -10.280 -27.083 1.00 90.81 102 LYS A N 1
ATOM 811 C CA . LYS A 1 102 ? 28.271 -10.562 -25.715 1.00 90.81 102 LYS A CA 1
ATOM 812 C C . LYS A 1 102 ? 27.541 -9.385 -25.062 1.00 90.81 102 LYS A C 1
ATOM 814 O O . LYS A 1 102 ? 26.960 -9.571 -24.000 1.00 90.81 102 LYS A O 1
ATOM 819 N N . VAL A 1 103 ? 27.583 -8.189 -25.662 1.00 90.81 103 VAL A N 1
ATOM 820 C CA . VAL A 1 103 ? 27.059 -6.943 -25.065 1.00 90.81 103 VAL A CA 1
ATOM 821 C C . VAL A 1 103 ? 25.550 -7.023 -24.818 1.00 90.81 103 VAL A C 1
ATOM 823 O O . VAL A 1 103 ? 25.078 -6.721 -23.720 1.00 90.81 103 VAL A O 1
ATOM 826 N N . PHE A 1 104 ? 24.803 -7.473 -25.828 1.00 89.19 104 PHE A N 1
ATOM 827 C CA . PHE A 1 104 ? 23.353 -7.638 -25.767 1.00 89.19 104 PHE A CA 1
ATOM 828 C C . PHE A 1 104 ? 22.966 -9.107 -25.610 1.00 89.19 104 PHE A C 1
ATOM 830 O O . PHE A 1 104 ? 23.524 -9.984 -26.279 1.00 89.19 104 PHE A O 1
ATOM 837 N N . VAL A 1 105 ? 21.958 -9.356 -24.774 1.00 83.56 105 VAL A N 1
ATOM 838 C CA . VAL A 1 105 ? 21.342 -10.673 -24.591 1.00 83.56 105 VAL A CA 1
ATOM 839 C C . VAL A 1 105 ? 19.913 -10.591 -25.111 1.00 83.56 105 VAL A C 1
ATOM 841 O O . VAL A 1 105 ? 19.064 -9.959 -24.499 1.00 83.56 105 VAL A O 1
ATOM 844 N N . PHE A 1 106 ? 19.654 -11.219 -26.253 1.00 83.25 106 PHE A N 1
ATOM 845 C CA . PHE A 1 106 ? 18.328 -11.242 -26.868 1.00 83.25 106 PHE A CA 1
ATOM 846 C C . PHE A 1 106 ? 17.656 -12.587 -26.615 1.00 83.25 106 PHE A C 1
ATOM 848 O O . PHE A 1 106 ? 18.304 -13.627 -26.749 1.00 83.25 106 PHE A O 1
ATOM 855 N N . THR A 1 107 ? 16.351 -12.583 -26.334 1.00 77.44 107 THR A N 1
ATOM 856 C CA . THR A 1 107 ? 15.562 -13.821 -26.212 1.00 77.44 107 THR A CA 1
ATOM 857 C C . THR A 1 107 ? 15.574 -14.618 -27.518 1.00 77.44 107 THR A C 1
ATOM 859 O O . THR A 1 107 ? 15.662 -15.842 -27.495 1.00 77.44 107 THR A O 1
ATOM 862 N N . ASN A 1 108 ? 15.537 -13.932 -28.665 1.00 85.25 108 ASN A N 1
ATOM 863 C CA . ASN A 1 108 ? 15.689 -14.541 -29.985 1.00 85.25 108 ASN A CA 1
ATOM 864 C C . ASN A 1 108 ? 16.696 -13.748 -30.833 1.00 85.25 108 ASN A C 1
ATOM 866 O O . ASN A 1 108 ? 16.324 -12.916 -31.664 1.00 85.25 108 ASN A O 1
ATOM 870 N N . ARG A 1 109 ? 17.990 -14.012 -30.610 1.00 87.75 109 ARG A N 1
ATOM 871 C CA . ARG A 1 109 ? 19.091 -13.293 -31.272 1.00 87.75 109 ARG A CA 1
ATOM 872 C C . ARG A 1 109 ? 19.035 -13.371 -32.795 1.00 87.75 109 ARG A C 1
ATOM 874 O O . ARG A 1 109 ? 19.265 -12.357 -33.441 1.00 87.75 109 ARG A O 1
ATOM 881 N N . GLU A 1 110 ? 18.706 -14.529 -33.362 1.00 89.25 110 GLU A N 1
ATOM 882 C CA . GLU A 1 110 ? 18.656 -14.700 -34.820 1.00 89.25 110 GLU A CA 1
ATOM 883 C C . GLU A 1 110 ? 17.548 -13.853 -35.455 1.00 89.25 110 GLU A C 1
ATOM 885 O O . GLU A 1 110 ? 17.785 -13.175 -36.456 1.00 89.25 110 GLU A O 1
ATOM 890 N N . LYS A 1 111 ? 16.361 -13.796 -34.834 1.00 90.25 111 LYS A N 1
ATOM 891 C CA . LYS A 1 111 ? 15.273 -12.919 -35.293 1.00 90.25 111 LYS A CA 1
ATOM 892 C C . LYS A 1 111 ? 15.681 -11.446 -35.228 1.00 90.25 111 LYS A C 1
ATOM 894 O O . LYS A 1 111 ? 15.486 -10.721 -36.204 1.00 90.25 111 LYS A O 1
ATOM 899 N N . VAL A 1 112 ? 16.248 -11.009 -34.101 1.00 90.00 112 VAL A N 1
ATOM 900 C CA . VAL A 1 112 ? 16.697 -9.619 -33.911 1.00 90.00 112 VAL A CA 1
ATOM 901 C C . VAL A 1 112 ? 17.772 -9.260 -34.933 1.00 90.00 112 VAL A C 1
ATOM 903 O O . VAL A 1 112 ? 17.667 -8.230 -35.596 1.00 90.00 112 VAL A O 1
ATOM 906 N N . LYS A 1 113 ? 18.769 -10.134 -35.119 1.00 92.25 113 LYS A N 1
ATOM 907 C CA . LYS A 1 113 ? 19.843 -9.958 -36.099 1.00 92.25 113 LYS A CA 1
ATOM 908 C C . LYS A 1 113 ? 19.293 -9.848 -37.519 1.00 92.25 113 LYS A C 1
ATOM 910 O O . LYS A 1 113 ? 19.630 -8.893 -38.209 1.00 92.25 113 LYS A O 1
ATOM 915 N N . SER A 1 114 ? 18.421 -10.767 -37.934 1.00 92.88 114 SER A N 1
ATOM 916 C CA . SER A 1 114 ? 17.839 -10.773 -39.280 1.00 92.88 114 SER A CA 1
ATOM 917 C C . SER A 1 114 ? 17.051 -9.491 -39.579 1.00 92.88 114 SER A C 1
ATOM 919 O O . SER A 1 114 ? 17.268 -8.854 -40.611 1.00 92.88 114 SER A O 1
ATOM 921 N N . ARG A 1 115 ? 16.188 -9.051 -38.651 1.00 93.50 115 ARG A N 1
ATOM 922 C CA . ARG A 1 115 ? 15.435 -7.792 -38.800 1.00 93.50 115 ARG A CA 1
ATOM 923 C C . ARG A 1 115 ? 16.363 -6.582 -38.828 1.00 93.50 115 ARG A C 1
ATOM 925 O O . ARG A 1 115 ? 16.207 -5.700 -39.667 1.00 93.50 115 ARG A O 1
ATOM 932 N N . TYR A 1 116 ? 17.347 -6.557 -37.935 1.00 94.81 116 TYR A N 1
ATOM 933 C CA . TYR A 1 116 ? 18.332 -5.488 -37.868 1.00 94.81 116 TYR A CA 1
ATOM 934 C C . TYR A 1 116 ? 19.151 -5.366 -39.168 1.00 94.81 116 TYR A C 1
ATOM 936 O O . TYR A 1 116 ? 19.349 -4.261 -39.681 1.00 94.81 116 TYR A O 1
ATOM 944 N N . GLU A 1 117 ? 19.597 -6.492 -39.734 1.00 94.31 117 GLU A N 1
ATOM 945 C CA . GLU A 1 117 ? 20.332 -6.537 -41.002 1.00 94.31 117 GLU A CA 1
ATOM 946 C C . GLU A 1 117 ? 19.483 -6.038 -42.177 1.00 94.31 117 GLU A C 1
ATOM 948 O O . GLU A 1 117 ? 19.993 -5.273 -43.000 1.00 94.31 117 GLU A O 1
ATOM 953 N N . ALA A 1 118 ? 18.188 -6.373 -42.217 1.00 93.38 118 ALA A N 1
ATOM 954 C CA . ALA A 1 118 ? 17.268 -5.852 -43.228 1.00 93.38 118 ALA A CA 1
ATOM 955 C C . ALA A 1 118 ? 17.205 -4.314 -43.198 1.00 93.38 118 ALA A C 1
ATOM 957 O O . ALA A 1 118 ? 17.396 -3.661 -44.222 1.00 93.38 118 ALA A O 1
ATOM 958 N N . TRP A 1 119 ? 17.046 -3.709 -42.017 1.00 95.19 119 TRP A N 1
ATOM 959 C CA . TRP A 1 119 ? 17.008 -2.247 -41.895 1.00 95.19 119 TRP A CA 1
ATOM 960 C C . TRP A 1 119 ? 18.353 -1.575 -42.163 1.00 95.19 119 TRP A C 1
ATOM 962 O O . TRP A 1 119 ? 18.396 -0.476 -42.720 1.00 95.19 119 TRP A O 1
ATOM 972 N N . LYS A 1 120 ? 19.465 -2.232 -41.812 1.00 94.38 120 LYS A N 1
ATOM 973 C CA . LYS A 1 120 ? 20.812 -1.780 -42.186 1.00 94.38 120 LYS A CA 1
ATOM 974 C C . LYS A 1 120 ? 20.973 -1.742 -43.709 1.00 94.38 120 LYS A C 1
ATOM 976 O O . LYS A 1 120 ? 21.537 -0.781 -44.234 1.00 94.38 120 LYS A O 1
ATOM 981 N N . TYR A 1 121 ? 20.469 -2.754 -44.411 1.00 91.50 121 TYR A N 1
ATOM 982 C CA . TYR A 1 121 ? 20.477 -2.786 -45.870 1.00 91.50 121 TYR A CA 1
ATOM 983 C C . TYR A 1 121 ? 19.618 -1.653 -46.457 1.00 91.50 121 TYR A C 1
ATOM 985 O O . TYR A 1 121 ? 20.116 -0.892 -47.285 1.00 91.50 121 TYR A O 1
ATOM 993 N N . THR A 1 122 ? 18.406 -1.428 -45.934 1.00 92.50 122 THR A N 1
ATOM 994 C CA . THR A 1 122 ? 17.553 -0.294 -46.340 1.00 92.50 122 THR A CA 1
ATOM 995 C C . THR A 1 122 ? 18.239 1.060 -46.124 1.00 92.50 122 THR A C 1
ATOM 997 O O . THR A 1 122 ? 18.217 1.910 -47.014 1.00 92.50 122 THR A O 1
ATOM 1000 N N . ARG A 1 123 ? 18.930 1.268 -44.990 1.00 93.31 123 ARG A N 1
ATOM 1001 C CA . ARG A 1 123 ? 19.735 2.484 -44.735 1.00 93.31 123 ARG A CA 1
ATOM 1002 C C . ARG A 1 123 ? 20.774 2.689 -45.827 1.00 93.31 123 ARG A C 1
ATOM 1004 O O . ARG A 1 123 ? 20.927 3.797 -46.337 1.00 93.31 123 ARG A O 1
ATOM 1011 N N . HIS A 1 124 ? 21.495 1.628 -46.174 1.00 89.81 124 HIS A N 1
ATOM 1012 C CA . HIS A 1 124 ? 22.509 1.667 -47.218 1.00 89.81 124 HIS A CA 1
ATOM 1013 C C . HIS A 1 124 ? 21.893 2.013 -48.589 1.00 89.81 124 HIS A C 1
ATOM 1015 O O . HIS A 1 124 ? 22.436 2.864 -49.293 1.00 89.81 124 HIS A O 1
ATOM 1021 N N . SER A 1 125 ? 20.727 1.461 -48.937 1.00 88.19 125 SER A N 1
ATOM 1022 C CA . SER A 1 125 ? 19.988 1.842 -50.152 1.00 88.19 125 SER A CA 1
ATOM 1023 C C . SER A 1 125 ? 19.568 3.317 -50.158 1.00 88.19 125 SER A C 1
ATOM 1025 O O . SER A 1 125 ? 19.764 3.998 -51.167 1.00 88.19 125 SER A O 1
ATOM 1027 N N . CYS A 1 126 ? 19.063 3.841 -49.033 1.00 89.50 126 CYS A N 1
ATOM 1028 C CA . CYS A 1 126 ? 18.722 5.259 -48.885 1.00 89.50 126 CYS A CA 1
ATOM 1029 C C . CYS A 1 126 ? 19.938 6.176 -49.091 1.00 89.50 126 CYS A C 1
ATOM 1031 O O . CYS A 1 126 ? 19.825 7.175 -49.798 1.00 89.50 126 CYS A O 1
ATOM 1033 N N . ALA A 1 127 ? 21.085 5.841 -48.491 1.00 86.75 127 ALA A N 1
ATOM 1034 C CA . ALA A 1 127 ? 22.290 6.675 -48.514 1.00 86.75 127 ALA A CA 1
ATOM 1035 C C . ALA A 1 127 ? 22.975 6.722 -49.891 1.00 86.75 127 ALA A C 1
ATOM 1037 O O . ALA A 1 127 ? 23.495 7.763 -50.280 1.00 86.75 127 ALA A O 1
ATOM 1038 N N . HIS A 1 128 ? 22.969 5.612 -50.636 1.00 83.44 128 HIS A N 1
ATOM 1039 C CA . HIS A 1 128 ? 23.626 5.518 -51.946 1.00 83.44 128 HIS A CA 1
ATOM 1040 C C . HIS A 1 128 ? 22.679 5.722 -53.135 1.00 83.44 128 HIS A C 1
ATOM 1042 O O . HIS A 1 128 ? 23.097 5.541 -54.275 1.00 83.44 128 HIS A O 1
ATOM 1048 N N . GLY A 1 129 ? 21.413 6.077 -52.887 1.00 69.75 129 GLY A N 1
ATOM 1049 C CA . GLY A 1 129 ? 20.444 6.365 -53.946 1.00 69.75 129 GLY A CA 1
ATOM 1050 C C . GLY A 1 129 ? 20.179 5.179 -54.876 1.00 69.75 129 GLY A C 1
ATOM 1051 O O . GLY A 1 129 ? 19.980 5.383 -56.071 1.00 69.75 129 GLY A O 1
ATOM 1052 N N . LYS A 1 130 ? 20.204 3.948 -54.346 1.00 73.38 130 LYS A N 1
ATOM 1053 C CA . LYS A 1 130 ? 19.913 2.737 -55.133 1.00 73.38 130 LYS A CA 1
ATOM 1054 C C . LYS A 1 130 ? 18.469 2.762 -55.663 1.00 73.38 130 LYS A C 1
ATOM 1056 O O . LYS A 1 130 ? 17.619 3.462 -55.113 1.00 73.38 130 LYS A O 1
ATOM 1061 N N . GLU A 1 131 ? 18.193 1.969 -56.703 1.00 66.12 131 GLU A N 1
ATOM 1062 C CA . GLU A 1 131 ? 16.912 1.944 -57.444 1.00 66.12 131 GLU A CA 1
ATOM 1063 C C . GLU A 1 13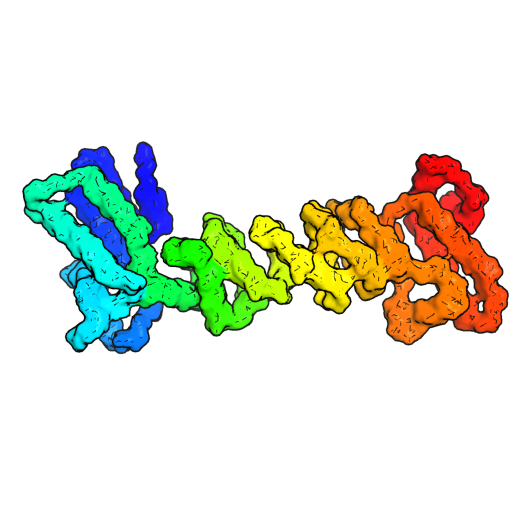1 ? 15.674 1.569 -56.599 1.00 66.12 131 GLU A C 1
ATOM 1065 O O . GLU A 1 131 ? 14.543 1.723 -57.054 1.00 66.12 131 GLU A O 1
ATOM 1070 N N . GLU A 1 132 ? 15.856 1.120 -55.354 1.00 77.75 132 GLU A N 1
ATOM 1071 C CA . GLU A 1 132 ? 14.766 0.775 -54.440 1.00 77.75 132 GLU A CA 1
ATOM 1072 C C . GLU A 1 132 ? 13.889 1.995 -54.095 1.00 77.75 132 GLU A C 1
ATOM 1074 O O . GLU A 1 132 ? 14.363 3.078 -53.717 1.00 77.75 132 GLU A O 1
ATOM 1079 N N . GLN A 1 133 ? 12.572 1.803 -54.204 1.00 85.31 133 GLN A N 1
ATOM 1080 C CA . GLN A 1 133 ? 11.578 2.805 -53.841 1.00 85.31 133 GLN A CA 1
ATOM 1081 C C . GLN A 1 133 ? 11.416 2.861 -52.317 1.00 85.31 133 GLN A C 1
ATOM 1083 O O . GLN A 1 133 ? 10.957 1.909 -51.691 1.00 85.31 133 GLN A O 1
ATOM 1088 N N . ILE A 1 134 ? 11.738 4.013 -51.729 1.00 92.12 134 ILE A N 1
ATOM 1089 C CA . ILE A 1 134 ? 11.498 4.300 -50.310 1.00 92.12 134 ILE A CA 1
ATOM 1090 C C . ILE A 1 134 ? 10.246 5.164 -50.213 1.00 92.12 134 ILE A C 1
ATOM 1092 O O . ILE A 1 134 ? 10.211 6.276 -50.741 1.00 92.12 134 ILE A O 1
ATOM 1096 N N . SER A 1 135 ? 9.214 4.631 -49.566 1.00 94.88 135 SER A N 1
ATOM 1097 C CA . SER A 1 135 ? 7.898 5.265 -49.439 1.00 94.88 135 SER A CA 1
ATOM 1098 C C . SER A 1 135 ? 7.558 5.559 -47.977 1.00 94.88 135 SER A C 1
ATOM 1100 O O . SER A 1 135 ? 8.299 5.167 -47.071 1.00 94.88 135 SER A O 1
ATOM 1102 N N . SER A 1 136 ? 6.415 6.208 -47.738 1.00 96.19 136 SER A N 1
ATOM 1103 C CA . SER A 1 136 ? 5.871 6.392 -46.387 1.00 96.19 136 SER A CA 1
ATOM 1104 C C . SER A 1 136 ? 5.744 5.065 -45.635 1.00 96.19 136 SER A C 1
ATOM 1106 O O . SER A 1 136 ? 6.157 4.985 -44.482 1.00 96.19 136 SER A O 1
ATOM 1108 N N . ALA A 1 137 ? 5.297 4.000 -46.310 1.00 96.38 137 ALA A N 1
ATOM 1109 C CA . ALA A 1 137 ? 5.140 2.674 -45.715 1.00 96.38 137 ALA A CA 1
ATOM 1110 C C . ALA A 1 137 ? 6.469 2.103 -45.193 1.00 96.38 137 ALA A C 1
ATOM 1112 O O . ALA A 1 137 ? 6.501 1.494 -44.128 1.00 96.38 137 ALA A O 1
ATOM 1113 N N . THR A 1 138 ? 7.580 2.327 -45.901 1.00 95.88 138 THR A N 1
ATOM 1114 C CA . THR A 1 138 ? 8.912 1.890 -45.451 1.00 95.88 138 THR A CA 1
ATOM 1115 C C . THR A 1 138 ? 9.321 2.598 -44.159 1.00 95.88 138 THR A C 1
ATOM 1117 O O . THR A 1 138 ? 9.859 1.966 -43.251 1.00 95.88 138 THR A O 1
ATOM 1120 N N . VAL A 1 139 ? 9.056 3.905 -44.069 1.00 97.44 139 VAL A N 1
ATOM 1121 C CA . VAL A 1 139 ? 9.364 4.715 -42.881 1.00 97.44 139 VAL A CA 1
ATOM 1122 C C . VAL A 1 139 ? 8.494 4.288 -41.700 1.00 97.44 139 VAL A C 1
ATOM 1124 O O . VAL A 1 139 ? 9.015 4.040 -40.618 1.00 97.44 139 VAL A O 1
ATOM 1127 N N . GLU A 1 140 ? 7.189 4.127 -41.912 1.00 97.00 140 GLU A N 1
ATOM 1128 C CA . GLU A 1 140 ? 6.244 3.701 -40.874 1.00 97.00 140 GLU A CA 1
ATOM 1129 C C . GLU A 1 140 ? 6.541 2.289 -40.356 1.00 97.00 140 GLU A C 1
ATOM 1131 O O . GLU A 1 140 ? 6.501 2.053 -39.152 1.00 97.00 140 GLU A O 1
ATOM 1136 N N . GLN A 1 141 ? 6.910 1.350 -41.232 1.00 96.88 141 GLN A N 1
ATOM 1137 C CA . GLN A 1 141 ? 7.333 0.015 -40.800 1.00 96.88 141 GLN A CA 1
ATOM 1138 C C . GLN A 1 141 ? 8.621 0.057 -39.973 1.00 96.88 141 GLN A C 1
ATOM 1140 O O . GLN A 1 141 ? 8.753 -0.704 -39.013 1.00 96.88 141 GLN A O 1
ATOM 1145 N N . PHE A 1 142 ? 9.559 0.944 -40.313 1.00 97.50 142 PHE A N 1
ATOM 1146 C CA . PHE A 1 142 ? 10.754 1.136 -39.500 1.00 97.50 142 PHE A CA 1
ATOM 1147 C C . PHE A 1 142 ? 10.421 1.756 -38.141 1.00 97.50 142 PHE A C 1
ATOM 1149 O O . PHE A 1 142 ? 10.964 1.327 -37.128 1.00 97.50 142 PHE A O 1
ATOM 1156 N N . TRP A 1 143 ? 9.488 2.706 -38.089 1.00 97.62 143 TRP A N 1
ATOM 1157 C CA . TRP A 1 143 ? 8.985 3.251 -36.830 1.00 97.62 143 TRP A CA 1
ATOM 1158 C C . TRP A 1 143 ? 8.323 2.182 -35.963 1.00 97.62 143 TRP A C 1
ATOM 1160 O O . TRP A 1 143 ? 8.641 2.106 -34.782 1.00 97.62 143 TRP A O 1
ATOM 1170 N N . ASN A 1 144 ? 7.502 1.301 -36.537 1.00 94.69 144 ASN A N 1
ATOM 1171 C CA . ASN A 1 144 ? 6.941 0.165 -35.800 1.00 94.69 144 ASN A CA 1
ATOM 1172 C C . ASN A 1 144 ? 8.050 -0.753 -35.265 1.00 94.69 144 ASN A C 1
ATOM 1174 O O . ASN A 1 144 ? 8.037 -1.120 -34.098 1.00 94.69 144 ASN A O 1
ATOM 1178 N N . TYR A 1 145 ? 9.070 -1.051 -36.078 1.00 94.56 145 TYR A N 1
ATOM 1179 C CA . TYR A 1 145 ? 10.242 -1.801 -35.620 1.00 94.56 145 TYR A CA 1
ATOM 1180 C C . TYR A 1 145 ? 10.986 -1.106 -34.471 1.00 94.56 145 TYR A C 1
ATOM 1182 O O . TYR A 1 145 ? 11.382 -1.769 -33.519 1.00 94.56 145 TYR A O 1
ATOM 1190 N N . MET A 1 146 ? 11.171 0.216 -34.523 1.00 93.31 146 MET A N 1
ATOM 1191 C CA . MET A 1 146 ? 11.766 0.955 -33.408 1.00 93.31 146 MET A CA 1
ATOM 1192 C C . MET A 1 146 ? 10.912 0.827 -32.143 1.00 93.31 146 MET A C 1
ATOM 1194 O O . MET A 1 146 ? 11.458 0.583 -31.075 1.00 93.31 146 MET A O 1
ATOM 1198 N N . GLN A 1 147 ? 9.592 0.961 -32.252 1.00 88.31 147 GLN A N 1
ATOM 1199 C CA . GLN A 1 147 ? 8.682 0.846 -31.110 1.00 88.31 147 GLN A CA 1
ATOM 1200 C C . GLN A 1 147 ? 8.701 -0.558 -30.491 1.00 88.31 147 GLN A C 1
ATOM 1202 O O . GLN A 1 147 ? 8.731 -0.686 -29.267 1.00 88.31 147 GLN A O 1
ATOM 1207 N N . ASP A 1 148 ? 8.737 -1.591 -31.332 1.00 85.00 148 ASP A N 1
ATOM 1208 C CA . ASP A 1 148 ? 8.676 -2.991 -30.914 1.00 85.00 148 ASP A CA 1
ATOM 1209 C C . ASP A 1 148 ? 10.010 -3.511 -30.364 1.00 85.00 148 ASP A C 1
ATOM 1211 O O . ASP A 1 148 ? 10.035 -4.195 -29.339 1.00 85.00 148 ASP A O 1
ATOM 1215 N N . ASP A 1 149 ? 11.117 -3.213 -31.052 1.00 86.88 149 ASP A N 1
ATOM 1216 C CA . ASP A 1 149 ? 12.396 -3.890 -30.835 1.00 86.88 149 ASP A CA 1
ATOM 1217 C C . ASP A 1 149 ? 13.394 -3.032 -30.062 1.00 86.88 149 ASP A C 1
ATOM 1219 O O . ASP A 1 149 ? 14.231 -3.595 -29.358 1.00 86.88 149 ASP A O 1
ATOM 1223 N N . LEU A 1 150 ? 13.330 -1.691 -30.139 1.00 87.94 150 LEU A N 1
ATOM 1224 C CA . LEU A 1 150 ? 14.272 -0.827 -29.417 1.00 87.94 150 LEU A CA 1
ATOM 1225 C C . LEU A 1 150 ? 14.355 -1.168 -27.916 1.00 87.94 150 LEU A C 1
ATOM 1227 O O . LEU A 1 150 ? 15.476 -1.172 -27.408 1.00 87.94 150 LEU A O 1
ATOM 1231 N N . PRO A 1 151 ? 13.269 -1.510 -27.190 1.00 80.50 151 PRO A N 1
ATOM 1232 C CA . PRO A 1 151 ? 13.352 -1.932 -25.787 1.00 80.50 151 PRO A CA 1
ATOM 1233 C C . PRO A 1 151 ? 14.263 -3.143 -25.513 1.00 80.50 151 PRO A C 1
ATOM 1235 O O . PRO A 1 151 ? 14.724 -3.301 -24.388 1.00 80.50 151 PRO A O 1
ATOM 1238 N N . GLU A 1 152 ? 14.582 -3.980 -26.505 1.00 79.75 152 GLU A N 1
ATOM 1239 C CA . GLU A 1 152 ? 15.499 -5.117 -26.323 1.00 79.75 152 GLU A CA 1
ATOM 1240 C C . GLU A 1 152 ? 16.987 -4.706 -26.345 1.00 79.75 152 GLU A C 1
ATOM 1242 O O . GLU A 1 152 ? 17.857 -5.457 -25.899 1.00 79.75 152 GLU A O 1
ATOM 1247 N N . TYR A 1 153 ? 17.310 -3.502 -26.829 1.00 87.06 153 TYR A N 1
ATOM 1248 C CA . TYR A 1 153 ? 18.688 -3.019 -26.989 1.00 87.06 153 TYR A CA 1
ATOM 1249 C C . TYR A 1 153 ? 19.224 -2.354 -25.717 1.00 87.06 153 TYR A C 1
ATOM 1251 O O . TYR A 1 153 ? 19.543 -1.163 -25.694 1.00 87.06 153 TYR A O 1
ATOM 1259 N N . TYR A 1 154 ? 19.345 -3.147 -24.659 1.00 83.62 154 TYR A N 1
ATOM 1260 C CA . TYR A 1 154 ? 20.029 -2.788 -23.418 1.00 83.62 154 TYR A CA 1
ATOM 1261 C C . TYR A 1 154 ? 21.103 -3.822 -23.107 1.00 83.62 154 TYR A C 1
ATOM 1263 O O . TYR A 1 154 ? 20.931 -5.019 -23.363 1.00 83.62 154 TYR A O 1
ATOM 1271 N N . VAL A 1 155 ? 22.200 -3.366 -22.506 1.00 80.75 155 VAL A N 1
ATOM 1272 C CA . VAL A 1 155 ? 23.264 -4.251 -22.021 1.00 80.75 155 VAL A CA 1
ATOM 1273 C C . VAL A 1 155 ? 22.646 -5.342 -21.139 1.00 80.75 155 VAL A C 1
ATOM 1275 O O . VAL A 1 155 ? 21.756 -5.061 -20.338 1.00 80.75 155 VAL A O 1
ATOM 1278 N N . LEU A 1 156 ? 23.066 -6.600 -21.328 1.00 71.12 156 LEU A N 1
ATOM 1279 C CA . LEU A 1 156 ? 22.524 -7.765 -20.605 1.00 71.12 156 LEU A CA 1
ATOM 1280 C C . LEU A 1 156 ? 21.027 -8.078 -20.835 1.00 71.12 156 LEU A C 1
ATOM 1282 O O . LEU A 1 156 ? 20.438 -8.836 -20.066 1.00 71.12 156 LEU A O 1
ATOM 1286 N N . GLY A 1 157 ? 20.415 -7.561 -21.904 1.00 66.56 157 GLY A N 1
ATOM 1287 C CA . GLY A 1 157 ? 19.048 -7.931 -22.298 1.00 66.56 157 GLY A CA 1
ATOM 1288 C C . GLY A 1 157 ? 17.945 -7.177 -21.559 1.00 66.56 157 GLY A C 1
ATOM 1289 O O . GLY A 1 157 ? 16.867 -7.724 -21.329 1.00 66.56 157 GLY A O 1
ATOM 1290 N N . GLY A 1 158 ? 18.218 -5.935 -21.148 1.00 74.69 158 GLY A N 1
ATOM 1291 C CA . GLY A 1 158 ? 17.233 -5.023 -20.554 1.00 74.69 158 GLY A CA 1
ATOM 1292 C C . GLY A 1 158 ? 16.891 -5.367 -19.120 1.00 74.69 158 GLY A C 1
ATOM 1293 O O . GLY A 1 158 ? 17.244 -4.619 -18.220 1.00 74.69 158 GLY A O 1
ATOM 1294 N N . LYS A 1 159 ? 16.269 -6.522 -18.886 1.00 80.94 159 LYS A N 1
ATOM 1295 C CA . LYS A 1 159 ? 15.744 -6.914 -17.574 1.00 80.94 159 LYS A CA 1
ATOM 1296 C C . LYS A 1 159 ? 16.800 -6.907 -16.467 1.00 80.94 159 LYS A C 1
ATOM 1298 O O . LYS A 1 159 ? 16.591 -6.223 -15.471 1.00 80.94 159 LYS A O 1
ATOM 1303 N N . LYS A 1 160 ? 17.947 -7.577 -16.671 1.00 80.12 160 LYS A N 1
ATOM 1304 C CA . LYS A 1 160 ? 19.039 -7.627 -15.674 1.00 80.12 160 LYS A CA 1
ATOM 1305 C C . LYS A 1 160 ? 19.583 -6.230 -15.364 1.00 80.12 160 LYS A C 1
ATOM 1307 O O . LYS A 1 160 ? 19.697 -5.875 -14.197 1.00 80.12 160 LYS A O 1
ATOM 1312 N N . TYR A 1 161 ? 19.855 -5.425 -16.397 1.00 81.06 161 TYR A N 1
ATOM 1313 C CA . TYR A 1 161 ? 20.289 -4.035 -16.225 1.00 81.06 161 TYR A CA 1
ATOM 1314 C C . TYR A 1 161 ? 19.257 -3.214 -15.443 1.00 81.06 161 TYR A C 1
ATOM 1316 O O . TYR A 1 161 ? 19.614 -2.561 -14.471 1.00 81.06 161 TYR A O 1
ATOM 1324 N N . LEU A 1 162 ? 17.980 -3.285 -15.821 1.00 86.69 162 LEU A N 1
ATOM 1325 C CA . LEU A 1 162 ? 16.910 -2.534 -15.168 1.00 86.69 162 LEU A CA 1
ATOM 1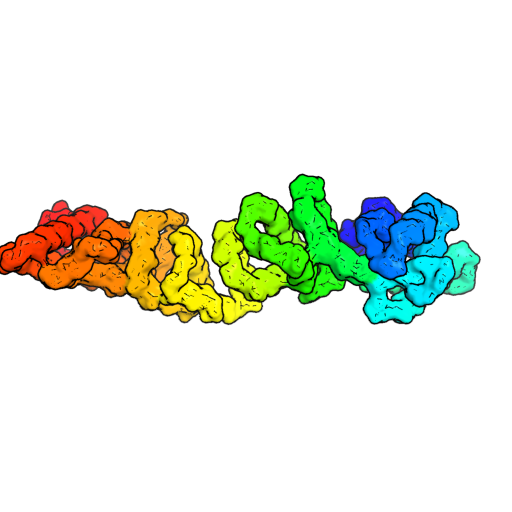326 C C . LEU A 1 162 ? 16.699 -2.975 -13.716 1.00 86.69 162 LEU A C 1
ATOM 1328 O O . LEU A 1 162 ? 16.496 -2.127 -12.857 1.00 86.69 162 LEU A O 1
ATOM 1332 N N . GLY A 1 163 ? 16.810 -4.271 -13.416 1.00 90.31 163 GLY A N 1
ATOM 1333 C CA . GLY A 1 163 ? 16.761 -4.784 -12.046 1.00 90.31 163 GLY A CA 1
ATOM 1334 C C . GLY A 1 163 ? 17.977 -4.368 -11.206 1.00 90.31 163 GLY A C 1
ATOM 1335 O O . GLY A 1 163 ? 17.850 -4.105 -10.010 1.00 90.31 163 GLY A O 1
ATOM 1336 N N . ASP A 1 164 ? 19.178 -4.296 -11.792 1.00 87.25 164 ASP A N 1
ATOM 1337 C CA . ASP A 1 164 ? 20.372 -3.738 -11.131 1.00 87.25 164 ASP A CA 1
ATOM 1338 C C . ASP A 1 164 ? 20.225 -2.230 -10.887 1.00 87.25 164 ASP A C 1
ATOM 1340 O O . ASP A 1 164 ? 20.539 -1.734 -9.804 1.00 87.25 164 ASP A O 1
ATOM 1344 N N . GLU A 1 165 ? 19.686 -1.505 -11.864 1.00 87.94 165 GLU A N 1
ATOM 1345 C CA . GLU A 1 165 ? 19.494 -0.061 -11.789 1.00 87.94 165 GLU A CA 1
ATOM 1346 C C . GLU A 1 165 ? 18.343 0.327 -10.854 1.00 87.94 165 GLU A C 1
ATOM 1348 O O . GLU A 1 165 ? 18.423 1.361 -10.189 1.00 87.94 165 GLU A O 1
ATOM 1353 N N . LEU A 1 166 ? 17.314 -0.517 -10.716 1.00 95.69 166 LEU A N 1
ATOM 1354 C CA . LEU A 1 166 ? 16.251 -0.344 -9.722 1.00 95.69 166 LEU A CA 1
ATOM 1355 C C . LEU A 1 166 ? 16.812 -0.500 -8.314 1.00 95.69 166 LEU A C 1
ATOM 1357 O O . LEU A 1 166 ? 16.564 0.351 -7.463 1.00 95.69 166 LEU A O 1
ATOM 1361 N N . TYR A 1 167 ? 17.642 -1.522 -8.092 1.00 96.12 167 TYR A N 1
ATOM 1362 C CA . TYR A 1 167 ? 18.352 -1.695 -6.827 1.00 96.12 167 TYR A CA 1
ATOM 1363 C C . TYR A 1 167 ? 19.277 -0.513 -6.510 1.00 96.12 167 TYR A C 1
ATOM 1365 O O . TYR A 1 167 ? 19.278 0.000 -5.388 1.00 96.12 167 TYR A O 1
ATOM 1373 N N . ARG A 1 168 ? 20.019 -0.010 -7.504 1.00 93.31 168 ARG A N 1
ATOM 1374 C CA . ARG A 1 168 ? 20.846 1.195 -7.346 1.00 93.31 168 ARG A CA 1
ATOM 1375 C C . ARG A 1 168 ? 19.996 2.425 -7.021 1.00 93.31 168 ARG A C 1
ATOM 1377 O O . ARG A 1 168 ? 20.356 3.197 -6.135 1.00 93.31 168 ARG A O 1
ATOM 1384 N N . SER A 1 169 ? 18.872 2.589 -7.714 1.00 94.62 169 SER A N 1
ATOM 1385 C CA . SER A 1 169 ? 17.936 3.698 -7.508 1.00 94.62 169 SER A CA 1
ATOM 1386 C C . SER A 1 169 ? 17.314 3.664 -6.121 1.00 94.62 169 SER A C 1
ATOM 1388 O O . SER A 1 169 ? 17.222 4.709 -5.492 1.00 94.62 169 SER A O 1
ATOM 1390 N N . TYR A 1 170 ? 16.967 2.478 -5.619 1.00 97.25 170 TYR A N 1
ATOM 1391 C CA . TYR A 1 170 ? 16.511 2.272 -4.247 1.00 97.25 170 TYR A CA 1
ATOM 1392 C C . TYR A 1 170 ? 17.593 2.675 -3.234 1.00 97.25 170 TYR A C 1
ATOM 1394 O O . TYR A 1 170 ? 17.367 3.527 -2.378 1.00 97.25 170 TYR A O 1
ATOM 1402 N N . ARG A 1 171 ? 18.812 2.138 -3.377 1.00 95.44 171 ARG A N 1
ATOM 1403 C CA . ARG A 1 171 ? 19.909 2.361 -2.420 1.00 95.44 171 ARG A CA 1
ATOM 1404 C C . ARG A 1 171 ? 20.408 3.806 -2.370 1.00 95.44 171 ARG A C 1
ATOM 1406 O O . ARG A 1 171 ? 20.842 4.272 -1.319 1.00 95.44 171 ARG A O 1
ATOM 1413 N N . TYR A 1 172 ? 20.398 4.499 -3.505 1.00 94.12 172 TYR A N 1
ATOM 1414 C CA . TYR A 1 172 ? 20.952 5.847 -3.652 1.00 94.12 172 TYR A CA 1
ATOM 1415 C C . TYR A 1 172 ? 19.880 6.876 -4.028 1.00 94.12 172 TYR A C 1
ATOM 1417 O O . TYR A 1 172 ? 20.184 7.879 -4.683 1.00 94.12 172 TYR A O 1
ATOM 1425 N N . PHE A 1 173 ? 18.630 6.642 -3.610 1.00 94.81 173 PHE A N 1
ATOM 1426 C CA . PHE A 1 173 ? 17.475 7.447 -4.006 1.00 94.81 173 PHE A CA 1
ATOM 1427 C C . PHE A 1 173 ? 17.669 8.942 -3.729 1.00 94.81 173 PHE A C 1
ATOM 1429 O O . PHE A 1 173 ? 17.465 9.758 -4.624 1.00 94.81 173 PHE A O 1
ATOM 1436 N N . TYR A 1 174 ? 18.174 9.313 -2.548 1.00 91.62 174 TYR A N 1
ATOM 1437 C CA . TYR A 1 174 ? 18.422 10.717 -2.192 1.00 91.62 174 TYR A CA 1
ATOM 1438 C C . TYR A 1 174 ? 19.384 11.438 -3.149 1.00 91.62 174 TYR A C 1
ATOM 1440 O O . TYR A 1 174 ? 19.242 12.635 -3.400 1.00 91.62 174 TYR A O 1
ATOM 1448 N N . SER A 1 175 ? 20.367 10.722 -3.701 1.00 91.12 175 SER A N 1
ATOM 1449 C CA . SER A 1 175 ? 21.319 11.290 -4.659 1.00 91.12 175 SER A CA 1
ATOM 1450 C C . SER A 1 175 ? 20.759 11.327 -6.081 1.00 91.12 175 SER A C 1
ATOM 1452 O O . SER A 1 175 ? 20.989 12.298 -6.800 1.00 91.12 175 SER A O 1
ATOM 1454 N N . LEU A 1 176 ? 20.031 10.284 -6.491 1.00 85.38 176 LEU A N 1
ATOM 1455 C CA . LEU A 1 176 ? 19.534 10.118 -7.863 1.00 85.38 176 LEU A CA 1
ATOM 1456 C C . LEU A 1 176 ? 18.212 10.843 -8.131 1.00 85.38 176 LEU A C 1
ATOM 1458 O O . LEU A 1 176 ? 17.984 11.293 -9.253 1.00 85.38 176 LEU A O 1
ATOM 1462 N N . LYS A 1 177 ? 17.401 11.036 -7.087 1.00 88.44 177 LYS A N 1
ATOM 1463 C CA . LYS A 1 177 ? 16.100 11.714 -7.084 1.00 88.44 177 LYS A CA 1
ATOM 1464 C C . LYS A 1 177 ? 15.024 11.004 -7.916 1.00 88.44 177 LYS A C 1
ATOM 1466 O O . LYS A 1 177 ? 15.285 10.122 -8.735 1.00 88.44 177 LYS A O 1
ATOM 1471 N N . SER A 1 178 ? 13.780 11.439 -7.727 1.00 90.69 178 SER A N 1
ATOM 1472 C CA . SER A 1 178 ? 12.592 10.885 -8.389 1.00 90.69 178 SER A CA 1
ATOM 1473 C C . SER A 1 178 ? 12.624 10.987 -9.918 1.00 90.69 178 SER A C 1
ATOM 1475 O O . SER A 1 178 ? 12.085 10.121 -10.599 1.00 90.69 178 SER A O 1
ATOM 1477 N N . SER A 1 179 ? 13.293 11.994 -10.490 1.00 83.38 179 SER A N 1
ATOM 1478 C CA . SER A 1 179 ? 13.407 12.143 -11.948 1.00 83.38 179 SER A CA 1
ATOM 1479 C C . SER A 1 179 ? 14.181 10.998 -12.605 1.00 83.38 179 SER A C 1
ATOM 1481 O O . SER A 1 179 ? 13.833 10.594 -13.714 1.00 83.38 179 SER A O 1
ATOM 1483 N N . HIS A 1 180 ? 15.198 10.456 -11.927 1.00 84.88 180 HIS A N 1
ATOM 1484 C CA . HIS A 1 180 ? 15.926 9.273 -12.385 1.00 84.88 180 HIS A CA 1
ATOM 1485 C C . HIS A 1 180 ? 15.045 8.027 -12.308 1.00 84.88 180 HIS A C 1
ATOM 1487 O O . HIS A 1 180 ? 14.915 7.303 -13.293 1.00 84.88 180 HIS A O 1
ATOM 1493 N N . LEU A 1 181 ? 14.366 7.830 -11.173 1.00 94.00 181 LEU A N 1
ATOM 1494 C CA . LEU A 1 181 ? 13.460 6.699 -10.987 1.00 94.00 181 LEU A CA 1
ATOM 1495 C C . LEU A 1 181 ? 12.302 6.715 -11.996 1.00 94.00 181 LEU A C 1
ATOM 1497 O O . LEU A 1 181 ? 11.998 5.681 -12.568 1.00 94.00 181 LEU A O 1
ATOM 1501 N N . ASN A 1 182 ? 11.715 7.871 -12.307 1.00 90.06 182 ASN A N 1
ATOM 1502 C CA . ASN A 1 182 ? 10.637 7.977 -13.299 1.00 90.06 182 ASN A CA 1
ATOM 1503 C C . ASN A 1 182 ? 11.070 7.553 -14.710 1.00 90.06 182 ASN A C 1
ATOM 1505 O O . ASN A 1 182 ? 10.284 6.947 -15.439 1.00 90.06 182 ASN A O 1
ATOM 1509 N N . LYS A 1 183 ? 12.312 7.866 -15.105 1.00 83.81 183 LYS A N 1
ATOM 1510 C CA . LYS A 1 183 ? 12.885 7.383 -16.372 1.00 83.81 183 LYS A CA 1
ATOM 1511 C C . LYS A 1 183 ? 13.078 5.870 -16.325 1.00 83.81 183 LYS A C 1
ATOM 1513 O O . LYS A 1 183 ? 12.680 5.174 -17.251 1.00 83.81 183 LYS A O 1
ATOM 1518 N N . LEU A 1 184 ? 13.605 5.360 -15.215 1.00 89.12 184 LEU A N 1
ATOM 1519 C CA . LEU A 1 184 ? 13.803 3.929 -15.026 1.00 89.12 184 LEU A CA 1
ATOM 1520 C C . LEU A 1 184 ? 12.481 3.143 -15.026 1.00 89.12 184 LEU A C 1
ATOM 1522 O O . LEU A 1 184 ? 12.394 2.111 -15.680 1.00 89.12 184 LEU A O 1
ATOM 1526 N N . LEU A 1 185 ? 11.443 3.624 -14.335 1.00 93.62 185 LEU A N 1
ATOM 1527 C CA . LEU A 1 185 ? 10.117 2.996 -14.301 1.00 93.62 185 LEU A CA 1
ATOM 1528 C C . LEU A 1 185 ? 9.482 2.931 -15.697 1.00 93.62 185 LEU A C 1
ATOM 1530 O O . LEU A 1 185 ? 8.798 1.960 -16.012 1.00 93.62 185 LEU A O 1
ATOM 1534 N N . LYS A 1 186 ? 9.768 3.912 -16.559 1.00 84.06 186 LYS A N 1
ATOM 1535 C CA . LYS A 1 186 ? 9.345 3.911 -17.965 1.00 84.06 186 LYS A CA 1
ATOM 1536 C C . LYS A 1 186 ? 9.981 2.777 -18.758 1.00 84.06 186 LYS A C 1
ATOM 1538 O O . LYS A 1 186 ? 9.298 2.047 -19.480 1.00 84.06 186 LYS A O 1
ATOM 1543 N N . ASP A 1 187 ? 11.288 2.613 -18.586 1.00 81.31 187 ASP A N 1
ATOM 1544 C CA . ASP A 1 187 ? 12.047 1.542 -19.221 1.00 81.31 187 ASP A CA 1
ATOM 1545 C C . ASP A 1 187 ? 11.608 0.174 -18.675 1.00 81.31 187 ASP A C 1
ATOM 1547 O O . ASP A 1 187 ? 11.401 -0.764 -19.445 1.00 81.31 187 ASP A O 1
ATOM 1551 N N . ILE A 1 188 ? 11.373 0.074 -17.361 1.00 90.00 188 ILE A N 1
ATOM 1552 C CA . ILE A 1 188 ? 10.814 -1.115 -16.705 1.00 90.00 188 ILE A CA 1
ATOM 1553 C C . ILE A 1 188 ? 9.441 -1.460 -17.289 1.00 90.00 188 ILE A C 1
ATOM 1555 O O . ILE A 1 188 ? 9.257 -2.600 -17.710 1.00 90.00 188 ILE A O 1
ATOM 1559 N N . SER A 1 189 ? 8.509 -0.506 -17.385 1.00 87.06 189 SER A N 1
ATOM 1560 C CA . SER A 1 189 ? 7.191 -0.723 -18.007 1.00 87.06 189 SER A CA 1
ATOM 1561 C C . SER A 1 189 ? 7.328 -1.249 -19.437 1.00 87.06 189 SER A C 1
ATOM 1563 O O . SER A 1 189 ? 6.714 -2.251 -19.804 1.00 87.06 189 SER A O 1
ATOM 1565 N N . SER A 1 190 ? 8.211 -0.640 -20.229 1.00 78.31 190 SER A N 1
ATOM 1566 C CA . SER A 1 190 ? 8.409 -0.990 -21.640 1.00 78.31 190 SER A CA 1
ATOM 1567 C C . SER A 1 190 ? 9.012 -2.388 -21.833 1.00 78.31 190 SER A C 1
ATOM 1569 O O . SER A 1 190 ? 8.595 -3.131 -22.725 1.00 78.31 190 SER A O 1
ATOM 1571 N N . VAL A 1 191 ? 9.984 -2.765 -20.994 1.00 80.50 191 VAL A N 1
ATOM 1572 C CA . VAL A 1 191 ? 10.717 -4.038 -21.104 1.00 80.50 191 VAL A CA 1
ATOM 1573 C C . VAL A 1 191 ? 9.975 -5.193 -20.429 1.00 80.50 191 VAL A C 1
ATOM 1575 O O . VAL A 1 1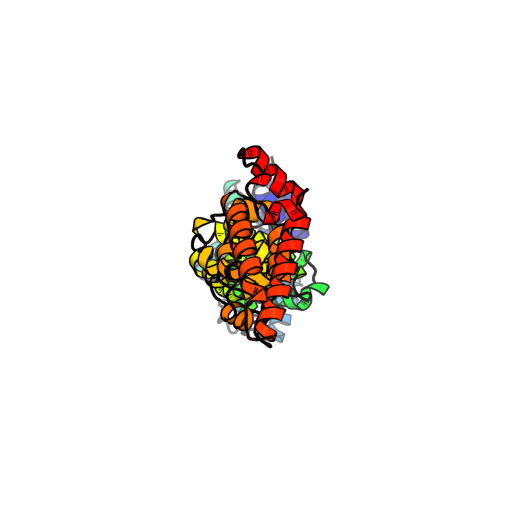91 ? 9.926 -6.298 -20.973 1.00 80.50 191 VAL A O 1
ATOM 1578 N N . TYR A 1 192 ? 9.397 -4.971 -19.248 1.00 84.81 192 TYR A N 1
ATOM 1579 C CA . TYR A 1 192 ? 8.694 -6.018 -18.504 1.00 84.81 192 TYR A CA 1
ATOM 1580 C C . TYR A 1 192 ? 7.227 -6.163 -18.917 1.00 84.81 192 TYR A C 1
ATOM 1582 O O . TYR A 1 192 ? 6.693 -7.273 -18.817 1.00 84.81 192 TYR A O 1
ATOM 1590 N N . LYS A 1 193 ? 6.587 -5.096 -19.418 1.00 84.62 193 LYS A N 1
ATOM 1591 C CA . LYS A 1 193 ? 5.165 -5.070 -19.801 1.00 84.62 193 LYS A CA 1
ATOM 1592 C C . LYS A 1 193 ? 4.290 -5.562 -18.642 1.00 84.62 193 LYS A C 1
ATOM 1594 O O . LYS A 1 193 ? 4.411 -5.078 -17.529 1.00 84.62 193 LYS A O 1
ATOM 1599 N N . ASN A 1 194 ? 3.480 -6.593 -18.841 1.00 85.94 194 ASN A N 1
ATOM 1600 C CA . ASN A 1 194 ? 2.656 -7.192 -17.789 1.00 85.94 194 ASN A CA 1
ATOM 1601 C C . ASN A 1 194 ? 3.441 -7.996 -16.726 1.00 85.94 194 ASN A C 1
ATOM 1603 O O . ASN A 1 194 ? 2.831 -8.543 -15.817 1.00 85.94 194 ASN A O 1
ATOM 1607 N N . ASN A 1 195 ? 4.773 -8.093 -16.820 1.00 91.06 195 ASN A N 1
ATOM 1608 C CA . ASN A 1 195 ? 5.615 -8.825 -15.866 1.00 91.06 195 ASN A CA 1
ATOM 1609 C C . ASN A 1 195 ? 6.416 -7.900 -14.936 1.00 91.06 195 ASN A C 1
ATOM 1611 O O . ASN A 1 195 ? 7.437 -8.330 -14.403 1.00 91.06 195 ASN A O 1
ATOM 1615 N N . VAL A 1 196 ? 6.016 -6.634 -14.746 1.00 95.88 196 VAL A N 1
ATOM 1616 C CA . VAL A 1 196 ? 6.777 -5.674 -13.913 1.00 95.88 196 VAL A CA 1
ATOM 1617 C C . VAL A 1 196 ? 6.989 -6.178 -12.483 1.00 95.88 196 VAL A C 1
ATOM 1619 O O . VAL A 1 196 ? 8.046 -5.919 -11.910 1.00 95.88 196 VAL A O 1
ATOM 1622 N N . LYS A 1 197 ? 6.065 -6.984 -11.943 1.00 97.81 197 LYS A N 1
ATOM 1623 C CA . LYS A 1 197 ? 6.241 -7.679 -10.658 1.00 97.81 197 LYS A CA 1
ATOM 1624 C C . LYS A 1 197 ? 7.610 -8.360 -10.541 1.00 97.81 197 LYS A C 1
ATOM 1626 O O . LYS A 1 197 ? 8.261 -8.224 -9.513 1.00 97.81 197 LYS A O 1
ATOM 1631 N N . GLN A 1 198 ? 8.074 -9.020 -11.606 1.00 96.38 198 GLN A N 1
ATOM 1632 C CA . GLN A 1 198 ? 9.371 -9.699 -11.634 1.00 96.38 198 GLN A CA 1
ATOM 1633 C C . GLN A 1 198 ? 10.524 -8.736 -11.296 1.00 96.38 198 GLN A C 1
ATOM 1635 O O . GLN A 1 198 ? 11.456 -9.114 -10.599 1.00 96.38 198 GLN A O 1
ATOM 1640 N N . CYS A 1 199 ? 10.457 -7.481 -11.746 1.00 96.19 199 CYS A N 1
ATOM 1641 C CA . CYS A 1 199 ? 11.485 -6.483 -11.456 1.00 96.19 199 CYS A CA 1
ATOM 1642 C C . CYS A 1 199 ? 11.510 -6.099 -9.964 1.00 96.19 199 CYS A C 1
ATOM 1644 O O . CYS A 1 199 ? 12.582 -5.953 -9.377 1.00 96.19 199 CYS A O 1
ATOM 1646 N N . PHE A 1 200 ? 10.338 -5.987 -9.327 1.00 98.25 200 PHE A N 1
ATOM 1647 C CA . PHE A 1 200 ? 10.244 -5.758 -7.882 1.00 98.25 200 PHE A CA 1
ATOM 1648 C C . PHE A 1 200 ? 10.640 -6.996 -7.064 1.00 98.25 200 PHE A C 1
ATOM 1650 O O . PHE A 1 200 ? 11.285 -6.849 -6.027 1.00 98.25 200 PHE A O 1
ATOM 1657 N N . ASP A 1 201 ? 10.337 -8.206 -7.546 1.00 98.12 201 ASP A N 1
ATOM 1658 C CA . ASP A 1 201 ? 10.825 -9.452 -6.941 1.00 98.12 201 ASP A CA 1
ATOM 1659 C C . ASP A 1 201 ? 12.366 -9.498 -6.966 1.00 98.12 201 ASP A C 1
ATOM 1661 O O . ASP A 1 201 ? 12.992 -9.791 -5.951 1.00 98.12 201 ASP A O 1
ATOM 1665 N N . GLU A 1 202 ? 12.996 -9.114 -8.083 1.00 95.94 202 GLU A N 1
ATOM 1666 C CA . GLU A 1 202 ? 14.460 -9.021 -8.199 1.00 95.94 202 GLU A CA 1
ATOM 1667 C C . GLU A 1 202 ? 15.069 -7.976 -7.245 1.00 95.94 202 GLU A C 1
ATOM 1669 O O . GLU A 1 202 ? 16.148 -8.202 -6.688 1.00 95.94 202 GLU A O 1
ATOM 1674 N N . LEU A 1 203 ? 14.392 -6.839 -7.028 1.00 97.88 203 LEU A N 1
ATOM 1675 C CA . LEU A 1 203 ? 14.786 -5.856 -6.010 1.00 97.88 203 LEU A CA 1
ATOM 1676 C C . LEU A 1 203 ? 14.738 -6.479 -4.609 1.00 97.88 203 LEU A C 1
ATOM 1678 O O . LEU A 1 203 ? 15.712 -6.385 -3.863 1.00 97.88 203 LEU A O 1
ATOM 1682 N N . TYR A 1 204 ? 13.636 -7.150 -4.279 1.00 97.94 204 TYR A N 1
ATOM 1683 C CA . TYR A 1 204 ? 13.456 -7.823 -2.996 1.00 97.94 204 TYR A CA 1
ATOM 1684 C C . TYR A 1 204 ? 14.474 -8.946 -2.774 1.00 97.94 204 TYR A C 1
ATOM 1686 O O . TYR A 1 204 ? 14.960 -9.139 -1.661 1.00 97.94 204 TYR A O 1
ATOM 1694 N N . ASP A 1 205 ? 14.844 -9.686 -3.817 1.00 97.06 205 ASP A N 1
ATOM 1695 C CA . ASP A 1 205 ? 15.879 -10.718 -3.749 1.00 97.06 205 ASP A CA 1
ATOM 1696 C C . ASP A 1 205 ? 17.268 -10.159 -3.445 1.00 97.06 205 ASP A C 1
ATOM 1698 O O . ASP A 1 205 ? 18.030 -10.795 -2.713 1.00 97.06 205 ASP A O 1
ATOM 1702 N N . LYS A 1 206 ? 17.580 -8.954 -3.931 1.00 96.00 206 LYS A N 1
ATOM 1703 C CA . LYS A 1 206 ? 18.839 -8.260 -3.619 1.00 96.00 206 LYS A CA 1
ATOM 1704 C C . LYS A 1 206 ? 18.824 -7.595 -2.249 1.00 96.00 206 LYS A C 1
ATOM 1706 O O . LYS A 1 206 ? 19.863 -7.543 -1.593 1.00 96.00 206 LYS A O 1
ATOM 1711 N N . ASP A 1 207 ? 17.675 -7.077 -1.828 1.00 96.38 207 ASP A N 1
ATOM 1712 C CA . ASP A 1 207 ? 17.523 -6.397 -0.549 1.00 96.38 207 ASP A CA 1
ATOM 1713 C C . ASP A 1 207 ? 16.136 -6.624 0.047 1.00 96.38 207 ASP A C 1
ATOM 1715 O O . ASP A 1 207 ? 15.173 -5.901 -0.213 1.00 96.38 207 ASP A O 1
ATOM 1719 N N . LYS A 1 208 ? 16.064 -7.617 0.934 1.00 95.62 208 LYS A N 1
ATOM 1720 C CA . LYS A 1 208 ? 14.829 -7.991 1.626 1.00 95.62 208 LYS A CA 1
ATOM 1721 C C . LYS A 1 208 ? 14.270 -6.860 2.490 1.00 95.62 208 LYS A C 1
ATOM 1723 O O . LYS A 1 208 ? 13.091 -6.906 2.816 1.00 95.62 208 LYS A O 1
ATOM 1728 N N . SER A 1 209 ? 15.067 -5.852 2.860 1.00 94.12 209 SER A N 1
ATOM 1729 C CA . SER A 1 209 ? 14.579 -4.712 3.646 1.00 94.12 209 SER A CA 1
ATOM 1730 C C . SER A 1 209 ? 13.669 -3.777 2.844 1.00 94.12 209 SER A C 1
ATOM 1732 O O . SER A 1 209 ? 12.914 -3.017 3.447 1.00 94.12 209 SER A O 1
ATOM 1734 N N . CYS A 1 210 ? 13.677 -3.861 1.505 1.00 95.62 210 CYS A N 1
ATOM 1735 C CA . CYS A 1 210 ? 12.886 -2.976 0.650 1.00 95.62 210 CYS A CA 1
ATOM 1736 C C . CYS A 1 210 ? 11.374 -3.108 0.869 1.00 95.62 210 CYS A C 1
ATOM 1738 O O . CYS A 1 210 ? 10.656 -2.130 0.674 1.00 95.62 210 CYS A O 1
ATOM 1740 N N . ILE A 1 211 ? 10.893 -4.286 1.293 1.00 96.12 211 ILE A N 1
ATOM 1741 C CA . ILE A 1 211 ? 9.467 -4.522 1.557 1.00 96.12 211 ILE A CA 1
ATOM 1742 C C . ILE A 1 211 ? 8.991 -3.845 2.846 1.00 96.12 211 ILE A C 1
ATOM 1744 O O . ILE A 1 211 ? 7.811 -3.530 2.972 1.00 96.12 211 ILE A O 1
ATOM 1748 N N . SER A 1 212 ? 9.891 -3.605 3.801 1.00 94.75 212 SER A N 1
ATOM 1749 C CA . SER A 1 212 ? 9.558 -2.941 5.058 1.00 94.75 212 SER A CA 1
ATOM 1750 C C . SER A 1 212 ? 9.586 -1.432 4.850 1.00 94.75 212 SER A C 1
ATOM 1752 O O . SER A 1 212 ? 10.650 -0.804 4.886 1.00 94.75 212 SER A O 1
ATOM 1754 N N . ILE A 1 213 ? 8.415 -0.837 4.624 1.00 94.31 213 ILE A N 1
ATOM 1755 C CA . ILE A 1 213 ? 8.304 0.607 4.427 1.00 94.31 213 ILE A CA 1
ATOM 1756 C C . ILE A 1 213 ? 8.665 1.374 5.704 1.00 94.31 213 ILE A C 1
ATOM 1758 O O . ILE A 1 213 ? 8.186 1.083 6.799 1.00 94.31 213 ILE A O 1
ATOM 1762 N N . ASN A 1 214 ? 9.537 2.366 5.573 1.00 93.00 214 ASN A N 1
ATOM 1763 C CA . ASN A 1 214 ? 10.007 3.197 6.674 1.00 93.00 214 ASN A CA 1
ATOM 1764 C C . ASN A 1 214 ? 10.468 4.571 6.157 1.00 93.00 214 ASN A C 1
ATOM 1766 O O . ASN A 1 214 ? 10.432 4.850 4.962 1.00 93.00 214 ASN A O 1
ATOM 1770 N N . GLU A 1 215 ? 10.909 5.448 7.057 1.00 91.12 215 GLU A N 1
ATOM 1771 C CA . GLU A 1 215 ? 11.300 6.826 6.719 1.00 91.12 215 GLU A CA 1
ATOM 1772 C C . GLU A 1 215 ? 12.449 6.912 5.701 1.00 91.12 215 GLU A C 1
ATOM 1774 O O . GLU A 1 215 ? 12.524 7.883 4.955 1.00 91.12 215 GLU A O 1
ATOM 1779 N N . SER A 1 216 ? 13.313 5.894 5.621 1.00 91.31 216 SER A N 1
ATOM 1780 C CA . SER A 1 216 ? 14.446 5.886 4.685 1.00 91.31 216 SER A CA 1
ATOM 1781 C C . SER A 1 216 ? 14.076 5.504 3.249 1.00 91.31 216 SER A C 1
ATOM 1783 O O . SER A 1 216 ? 14.844 5.795 2.336 1.00 91.31 216 SER A O 1
ATOM 1785 N N . ASN A 1 217 ? 12.925 4.854 3.032 1.00 94.88 217 ASN A N 1
ATOM 1786 C CA . ASN A 1 217 ? 12.515 4.371 1.708 1.00 94.88 217 ASN A CA 1
ATOM 1787 C C . ASN A 1 217 ? 11.109 4.813 1.268 1.00 94.88 217 ASN A C 1
ATOM 1789 O O . ASN A 1 217 ? 10.739 4.561 0.122 1.00 94.88 217 ASN A O 1
ATOM 1793 N N . VAL A 1 218 ? 10.343 5.497 2.125 1.00 94.94 218 VAL A N 1
ATOM 1794 C CA . VAL A 1 218 ? 8.982 5.952 1.798 1.00 94.94 218 VAL A CA 1
ATOM 1795 C C . VAL A 1 218 ? 8.951 6.836 0.550 1.00 94.94 218 VAL A C 1
ATOM 1797 O O . VAL A 1 218 ? 8.121 6.601 -0.314 1.00 94.94 218 VAL A O 1
ATOM 1800 N N . GLU A 1 219 ? 9.906 7.757 0.367 1.00 95.56 219 GLU A N 1
ATOM 1801 C CA . GLU A 1 219 ? 9.919 8.649 -0.808 1.00 95.56 219 GLU A CA 1
ATOM 1802 C C . GLU A 1 219 ? 10.188 7.909 -2.134 1.00 95.56 219 GLU A C 1
ATOM 1804 O O . GLU A 1 219 ? 9.670 8.284 -3.194 1.00 95.56 219 GLU A O 1
ATOM 1809 N N . PHE A 1 220 ? 10.995 6.841 -2.089 1.00 97.38 220 PHE A N 1
ATOM 1810 C CA . PHE A 1 220 ? 11.219 5.971 -3.244 1.00 97.38 220 PHE A CA 1
ATOM 1811 C C . PHE A 1 220 ? 9.903 5.304 -3.647 1.00 97.38 220 PHE A C 1
ATOM 1813 O O . PHE A 1 220 ? 9.506 5.348 -4.812 1.00 97.38 220 PHE A O 1
ATOM 1820 N N . TRP A 1 221 ? 9.198 4.735 -2.671 1.00 96.62 221 TRP A N 1
ATOM 1821 C CA . TRP A 1 221 ? 7.944 4.035 -2.909 1.00 96.62 221 TRP A CA 1
ATOM 1822 C C . TRP A 1 221 ? 6.781 4.971 -3.243 1.00 96.62 221 TRP A C 1
ATOM 1824 O O . TRP A 1 221 ? 5.969 4.623 -4.096 1.00 96.62 221 TRP A O 1
ATOM 1834 N N . ASP A 1 222 ? 6.748 6.181 -2.684 1.00 95.31 222 ASP A N 1
ATOM 1835 C CA . ASP A 1 222 ? 5.839 7.254 -3.094 1.00 95.31 222 ASP A CA 1
ATOM 1836 C C . ASP A 1 222 ? 5.982 7.540 -4.586 1.00 95.31 222 ASP A C 1
ATOM 1838 O O . ASP A 1 222 ? 4.988 7.619 -5.305 1.00 95.31 222 ASP A O 1
ATOM 1842 N N . THR A 1 223 ? 7.225 7.636 -5.069 1.00 96.69 223 THR A N 1
ATOM 1843 C CA . THR A 1 223 ? 7.504 7.864 -6.491 1.00 96.69 223 THR A CA 1
ATOM 1844 C C . THR A 1 223 ? 6.967 6.721 -7.355 1.00 96.69 223 THR A C 1
ATOM 1846 O O . THR A 1 223 ? 6.381 6.991 -8.399 1.00 96.69 223 THR A O 1
ATOM 1849 N N . VAL A 1 224 ? 7.110 5.464 -6.918 1.00 97.06 224 VAL A N 1
ATOM 1850 C CA . VAL A 1 224 ? 6.538 4.294 -7.613 1.00 97.06 224 VAL A CA 1
ATOM 1851 C C . VAL A 1 224 ? 5.007 4.349 -7.623 1.00 97.06 224 VAL A C 1
ATOM 1853 O O . VAL A 1 224 ? 4.395 4.134 -8.664 1.00 97.06 224 VAL A O 1
ATOM 1856 N N . LEU A 1 225 ? 4.386 4.669 -6.487 1.00 93.44 225 LEU A N 1
ATOM 1857 C CA . LEU A 1 225 ? 2.931 4.682 -6.307 1.00 93.44 225 LEU A CA 1
ATOM 1858 C C . LEU A 1 225 ? 2.215 5.768 -7.111 1.00 93.44 225 LEU A C 1
ATOM 1860 O O . LEU A 1 225 ? 1.092 5.555 -7.564 1.00 93.44 225 LEU A O 1
ATOM 1864 N N . VAL A 1 226 ? 2.830 6.943 -7.260 1.00 92.56 226 VAL A N 1
ATOM 1865 C CA . VAL A 1 226 ? 2.248 8.059 -8.026 1.00 92.56 226 VAL A CA 1
ATOM 1866 C C . VAL A 1 226 ? 2.637 8.031 -9.504 1.00 92.56 226 VAL A C 1
ATOM 1868 O O . VAL A 1 226 ? 2.191 8.890 -10.269 1.00 92.56 226 VAL A O 1
ATOM 1871 N N . TYR A 1 227 ? 3.471 7.073 -9.919 1.00 94.50 227 TYR A N 1
ATOM 1872 C CA . TYR A 1 227 ? 3.876 6.929 -11.309 1.00 94.50 227 TYR A CA 1
ATOM 1873 C C . TYR A 1 227 ? 2.682 6.482 -12.160 1.00 94.50 227 TYR A C 1
ATOM 1875 O O . TYR A 1 227 ? 2.155 5.384 -11.998 1.00 94.50 227 TYR A O 1
ATOM 1883 N N . ASN A 1 228 ? 2.243 7.352 -13.073 1.00 91.38 228 ASN A N 1
ATOM 1884 C CA . ASN A 1 228 ? 1.036 7.151 -13.876 1.00 91.38 228 ASN A CA 1
ATOM 1885 C C . ASN A 1 228 ? 1.265 6.174 -15.047 1.00 91.38 228 ASN A C 1
ATOM 1887 O O . ASN A 1 228 ? 1.229 6.567 -16.213 1.00 91.38 228 ASN A O 1
ATOM 1891 N N . ASP A 1 229 ? 1.514 4.908 -14.723 1.00 92.94 229 ASP A N 1
ATOM 1892 C CA . ASP A 1 229 ? 1.635 3.796 -15.664 1.00 92.94 229 ASP A CA 1
ATOM 1893 C C . ASP A 1 229 ? 0.945 2.552 -15.087 1.00 92.94 229 ASP A C 1
ATOM 1895 O O . ASP A 1 229 ? 1.204 2.139 -13.950 1.00 92.94 229 ASP A O 1
ATOM 1899 N N . ALA A 1 230 ? 0.045 1.964 -15.878 1.00 93.25 230 ALA A N 1
ATOM 1900 C CA . ALA A 1 230 ? -0.765 0.828 -15.452 1.00 93.25 230 ALA A CA 1
ATOM 1901 C C . ALA A 1 230 ? 0.083 -0.423 -15.190 1.00 93.25 230 ALA A C 1
ATOM 1903 O O . ALA A 1 230 ? -0.137 -1.076 -14.179 1.00 93.25 230 ALA A O 1
ATOM 1904 N N . ASN A 1 231 ? 1.087 -0.722 -16.025 1.00 93.25 231 ASN A N 1
ATOM 1905 C CA . ASN A 1 231 ? 1.937 -1.904 -15.851 1.00 93.25 231 ASN A CA 1
ATOM 1906 C C . ASN A 1 231 ? 2.764 -1.816 -14.565 1.00 93.25 231 ASN A C 1
ATOM 1908 O O . ASN A 1 231 ? 2.913 -2.809 -13.854 1.00 93.25 231 ASN A O 1
ATOM 1912 N N . VAL A 1 232 ? 3.310 -0.633 -14.265 1.00 96.56 232 VAL A N 1
ATOM 1913 C CA . VAL A 1 232 ? 4.086 -0.393 -13.040 1.00 96.56 232 VAL A CA 1
ATOM 1914 C C . VAL A 1 232 ? 3.199 -0.509 -11.816 1.00 96.56 232 VAL A C 1
ATOM 1916 O O . VAL A 1 232 ? 3.546 -1.233 -10.883 1.00 96.56 232 VAL A O 1
ATOM 1919 N N . THR A 1 233 ? 2.046 0.158 -11.846 1.00 95.19 233 THR A N 1
ATOM 1920 C CA . THR A 1 233 ? 1.071 0.108 -10.756 1.00 95.19 233 THR A CA 1
ATOM 1921 C C . THR A 1 233 ? 0.627 -1.331 -10.511 1.00 95.19 233 THR A C 1
ATOM 1923 O O . THR A 1 233 ? 0.733 -1.828 -9.394 1.00 95.19 233 THR A O 1
ATOM 1926 N N . ASP A 1 234 ? 0.210 -2.036 -11.561 1.00 96.00 234 ASP A N 1
ATOM 1927 C CA . ASP A 1 234 ? -0.237 -3.421 -11.482 1.00 96.00 234 ASP A CA 1
ATOM 1928 C C . ASP A 1 234 ? 0.854 -4.356 -10.974 1.00 96.00 234 ASP A C 1
ATOM 1930 O O . ASP A 1 234 ? 0.597 -5.154 -10.075 1.00 96.00 234 ASP A O 1
ATOM 1934 N N . GLY A 1 235 ? 2.074 -4.235 -11.500 1.00 97.81 235 GLY A N 1
ATOM 1935 C CA . GLY A 1 235 ? 3.205 -5.047 -11.066 1.00 97.81 235 GLY A CA 1
ATOM 1936 C C . GLY A 1 235 ? 3.596 -4.793 -9.611 1.00 97.81 235 GLY A C 1
ATOM 1937 O O . GLY A 1 235 ? 3.982 -5.729 -8.910 1.00 97.81 235 GLY A O 1
ATOM 1938 N N . PHE A 1 236 ? 3.471 -3.552 -9.135 1.00 97.44 236 PHE A N 1
ATOM 1939 C CA . PHE A 1 236 ? 3.723 -3.203 -7.739 1.00 97.44 236 PHE A CA 1
ATOM 1940 C C . PHE A 1 236 ? 2.643 -3.761 -6.800 1.00 97.44 236 PHE A C 1
ATOM 1942 O O . PHE A 1 236 ? 2.959 -4.311 -5.744 1.00 97.44 236 PHE A O 1
ATOM 1949 N N . ILE A 1 237 ? 1.373 -3.686 -7.204 1.00 97.50 237 ILE A N 1
ATOM 1950 C CA . ILE A 1 237 ? 0.258 -4.299 -6.474 1.00 97.50 237 ILE A CA 1
ATOM 1951 C C . ILE A 1 237 ? 0.434 -5.827 -6.417 1.00 97.50 237 ILE A C 1
ATOM 1953 O O . ILE A 1 237 ? 0.320 -6.419 -5.346 1.00 97.50 237 ILE A O 1
ATOM 1957 N N . ASP A 1 238 ? 0.840 -6.476 -7.507 1.00 97.94 238 ASP A N 1
ATOM 1958 C CA . ASP A 1 238 ? 1.078 -7.926 -7.497 1.00 97.94 238 ASP A CA 1
ATOM 1959 C C . ASP A 1 238 ? 2.255 -8.324 -6.589 1.00 97.94 238 ASP A C 1
ATOM 1961 O O . ASP A 1 238 ? 2.244 -9.373 -5.927 1.00 97.94 238 ASP A O 1
ATOM 1965 N N . PHE A 1 239 ? 3.280 -7.470 -6.534 1.00 98.00 239 PHE A N 1
ATOM 1966 C CA . PHE A 1 239 ? 4.423 -7.630 -5.642 1.00 98.00 239 PHE A CA 1
ATOM 1967 C C . PHE A 1 239 ? 4.000 -7.537 -4.172 1.00 98.00 239 PHE A C 1
ATOM 1969 O O . PHE A 1 239 ? 4.314 -8.441 -3.394 1.00 98.00 239 PHE A O 1
ATOM 1976 N N . LEU A 1 240 ? 3.241 -6.505 -3.791 1.00 97.06 240 LEU A N 1
ATOM 1977 C CA . LEU A 1 240 ? 2.748 -6.344 -2.420 1.00 97.06 240 LEU A CA 1
ATOM 1978 C C . LEU A 1 240 ? 1.771 -7.453 -2.013 1.00 97.06 240 LEU A C 1
ATOM 1980 O O . LEU A 1 240 ? 1.846 -7.932 -0.884 1.00 97.06 240 LEU A O 1
ATOM 1984 N N . TYR A 1 241 ? 0.896 -7.910 -2.914 1.00 97.12 241 TYR A N 1
ATOM 1985 C CA . TYR A 1 241 ? -0.025 -9.017 -2.631 1.00 97.12 241 TYR A CA 1
ATOM 1986 C C . TYR A 1 241 ? 0.726 -10.320 -2.314 1.00 97.12 241 TYR A C 1
ATOM 1988 O O . TYR A 1 241 ? 0.373 -11.032 -1.373 1.00 97.12 241 TYR A O 1
ATOM 1996 N N . SER A 1 242 ? 1.832 -10.583 -3.021 1.00 96.38 242 SER A N 1
ATOM 1997 C CA . SER A 1 242 ? 2.717 -11.729 -2.743 1.00 96.38 242 SER A CA 1
ATOM 1998 C C . SER A 1 242 ? 3.447 -11.624 -1.395 1.00 96.38 242 SER A C 1
ATOM 2000 O O . SER A 1 242 ? 3.948 -12.622 -0.882 1.00 96.38 242 SER A O 1
ATOM 2002 N N . HIS A 1 243 ? 3.482 -10.427 -0.806 1.00 95.75 243 HIS A N 1
ATOM 2003 C CA . HIS A 1 243 ? 4.097 -10.115 0.483 1.00 95.75 243 HIS A CA 1
ATOM 2004 C C . HIS A 1 243 ? 3.070 -9.519 1.459 1.00 95.75 243 HIS A C 1
ATOM 2006 O O . HIS A 1 243 ? 3.400 -8.655 2.275 1.00 95.75 243 HIS A O 1
ATOM 2012 N N . ASN A 1 244 ? 1.818 -9.983 1.386 1.00 92.31 244 ASN A N 1
ATOM 2013 C CA . ASN A 1 244 ? 0.685 -9.401 2.110 1.00 92.31 244 ASN A CA 1
ATOM 2014 C C . ASN A 1 244 ? 0.894 -9.269 3.629 1.00 92.31 244 ASN A C 1
ATOM 2016 O O . ASN A 1 244 ? 0.348 -8.346 4.218 1.00 92.31 244 ASN A O 1
ATOM 2020 N N . ASN A 1 245 ? 1.753 -10.079 4.255 1.00 91.00 245 ASN A N 1
ATOM 2021 C CA . ASN A 1 245 ? 2.130 -9.942 5.667 1.00 91.00 245 ASN A CA 1
ATOM 2022 C C . ASN A 1 245 ? 2.638 -8.536 6.050 1.00 91.00 245 ASN A C 1
ATOM 2024 O O . ASN A 1 245 ? 2.515 -8.151 7.208 1.00 91.00 245 ASN A O 1
ATOM 2028 N N . TYR A 1 246 ? 3.168 -7.764 5.097 1.00 93.31 246 TYR A N 1
ATOM 2029 C CA . TYR A 1 246 ? 3.618 -6.383 5.309 1.00 93.31 246 TYR A CA 1
ATOM 2030 C C . TYR A 1 246 ? 2.523 -5.337 5.053 1.00 93.31 246 TYR A C 1
ATOM 2032 O O . TYR A 1 246 ? 2.734 -4.151 5.296 1.00 93.31 246 TYR A O 1
ATOM 2040 N N . PHE A 1 247 ? 1.344 -5.737 4.568 1.00 94.31 247 PHE A N 1
ATOM 2041 C CA . PHE A 1 247 ? 0.305 -4.820 4.096 1.00 94.31 247 PHE A CA 1
ATOM 2042 C C . PHE A 1 247 ? -0.094 -3.765 5.132 1.00 94.31 247 PHE A C 1
ATOM 2044 O O . PHE A 1 247 ? -0.359 -2.631 4.755 1.00 94.31 247 PHE A O 1
ATOM 2051 N N . LEU A 1 248 ? -0.124 -4.096 6.425 1.00 93.56 248 LEU A N 1
ATOM 2052 C CA . LEU A 1 248 ? -0.489 -3.126 7.462 1.00 93.56 248 LEU A CA 1
ATOM 2053 C C . LEU A 1 248 ? 0.491 -1.950 7.567 1.00 93.56 248 LEU A C 1
ATOM 2055 O O . LEU A 1 248 ? 0.053 -0.809 7.752 1.00 93.56 248 LEU A O 1
ATOM 2059 N N . ASP A 1 249 ? 1.789 -2.209 7.416 1.00 92.75 249 ASP A N 1
ATOM 2060 C CA . ASP A 1 249 ? 2.818 -1.165 7.440 1.00 92.75 249 ASP A CA 1
ATOM 2061 C C . ASP A 1 249 ? 2.632 -0.230 6.239 1.00 92.75 249 ASP A C 1
ATOM 2063 O O . ASP A 1 249 ? 2.599 0.996 6.376 1.00 92.75 249 ASP A O 1
ATOM 2067 N N . TRP A 1 250 ? 2.389 -0.825 5.071 1.00 95.69 250 TRP A N 1
ATOM 2068 C CA . TRP A 1 250 ? 2.089 -0.125 3.825 1.00 95.69 250 TRP A CA 1
ATOM 2069 C C . TRP A 1 250 ? 0.806 0.694 3.890 1.00 95.69 250 TRP A C 1
ATOM 2071 O O . TRP A 1 250 ? 0.807 1.870 3.533 1.00 95.69 250 TRP A O 1
ATOM 2081 N N . TYR A 1 251 ? -0.277 0.108 4.388 1.00 95.56 251 TYR A N 1
ATOM 2082 C CA . TYR A 1 251 ? -1.569 0.766 4.542 1.00 95.56 251 TYR A CA 1
ATOM 2083 C C . TYR A 1 251 ? -1.474 1.983 5.469 1.00 95.56 251 TYR A C 1
ATOM 2085 O O . TYR A 1 251 ? -2.074 3.018 5.191 1.00 95.56 251 TYR A O 1
ATOM 2093 N N . THR A 1 252 ? -0.667 1.896 6.530 1.00 93.19 252 THR A N 1
ATOM 2094 C CA . THR A 1 252 ? -0.464 3.007 7.472 1.00 93.19 252 THR A CA 1
ATOM 2095 C C . THR A 1 252 ? 0.180 4.228 6.799 1.00 93.19 252 THR A C 1
ATOM 2097 O O . THR A 1 252 ? -0.099 5.360 7.192 1.00 93.19 252 THR A O 1
ATOM 2100 N N . LYS A 1 253 ? 1.017 4.027 5.772 1.00 93.69 253 LYS A N 1
ATOM 2101 C CA . LYS A 1 253 ? 1.645 5.113 4.998 1.00 93.69 253 LYS A CA 1
ATOM 2102 C C . LYS A 1 253 ? 0.820 5.526 3.777 1.00 93.69 253 LYS A C 1
ATOM 2104 O O . LYS A 1 253 ? 0.733 6.713 3.473 1.00 93.69 253 LYS A O 1
ATOM 2109 N N . HIS A 1 254 ? 0.166 4.571 3.117 1.00 94.19 254 HIS A N 1
ATOM 2110 C CA . HIS A 1 254 ? -0.598 4.787 1.889 1.00 94.19 254 HIS A CA 1
ATOM 2111 C C . HIS A 1 254 ? -1.972 4.094 1.949 1.00 94.19 254 HIS A C 1
ATOM 2113 O O . HIS A 1 254 ? -2.176 3.073 1.290 1.00 94.19 254 HIS A O 1
ATOM 2119 N N . PRO A 1 255 ? -2.974 4.661 2.650 1.00 94.12 255 PRO A N 1
ATOM 2120 C CA . PRO A 1 255 ? -4.293 4.031 2.800 1.00 94.12 255 PRO A CA 1
ATOM 2121 C C . PRO A 1 255 ? -5.006 3.726 1.473 1.00 94.12 255 PRO A C 1
ATOM 2123 O O . PRO A 1 255 ? -5.798 2.792 1.381 1.00 94.12 255 PRO A O 1
ATOM 2126 N N . LYS A 1 256 ? -4.689 4.473 0.402 1.00 93.56 256 LYS A N 1
ATOM 2127 C CA . LYS A 1 256 ? -5.214 4.229 -0.954 1.00 93.56 256 LYS A CA 1
ATOM 2128 C C . LYS A 1 256 ? -4.877 2.835 -1.496 1.00 93.56 256 LYS A C 1
ATOM 2130 O O . LYS A 1 256 ? -5.635 2.328 -2.321 1.00 93.56 256 LYS A O 1
ATOM 2135 N N . LEU A 1 257 ? -3.806 2.202 -1.004 1.00 95.44 257 LEU A N 1
ATOM 2136 C CA . LEU A 1 257 ? -3.441 0.828 -1.358 1.00 95.44 257 LEU A CA 1
ATOM 2137 C C . LEU A 1 257 ? -4.553 -0.172 -1.056 1.00 95.44 257 LEU A C 1
ATOM 2139 O O . LEU A 1 257 ? -4.668 -1.159 -1.775 1.00 95.44 257 LEU A O 1
ATOM 2143 N N . PHE A 1 258 ? -5.392 0.088 -0.046 1.00 97.31 258 PHE A N 1
ATOM 2144 C CA . PHE A 1 258 ? -6.566 -0.739 0.217 1.00 97.31 258 PHE A CA 1
ATOM 2145 C C . PHE A 1 258 ? -7.439 -0.866 -1.035 1.00 97.31 258 PHE A C 1
ATOM 2147 O O . PHE A 1 258 ? -7.682 -1.976 -1.497 1.00 97.31 258 PHE A O 1
ATOM 2154 N N . TYR A 1 259 ? -7.834 0.263 -1.630 1.00 96.06 259 TYR A N 1
ATOM 2155 C CA . TYR A 1 259 ? -8.717 0.289 -2.798 1.00 96.06 259 TYR A CA 1
ATOM 2156 C C . TYR A 1 259 ? -8.058 -0.322 -4.039 1.00 96.06 259 TYR A C 1
ATOM 2158 O O . TYR A 1 259 ? -8.723 -1.006 -4.812 1.00 96.06 259 TYR A O 1
ATOM 2166 N N . MET A 1 260 ? -6.748 -0.125 -4.206 1.00 95.50 260 MET A N 1
ATOM 2167 C CA . MET A 1 260 ? -5.989 -0.725 -5.309 1.00 95.50 260 MET A CA 1
ATOM 2168 C C . MET A 1 260 ? -5.924 -2.253 -5.180 1.00 95.50 260 MET A C 1
ATOM 2170 O O . MET A 1 260 ? -6.148 -2.959 -6.159 1.00 95.50 260 MET A O 1
ATOM 2174 N N . MET A 1 261 ? -5.687 -2.766 -3.966 1.00 96.50 261 MET A N 1
ATOM 2175 C CA . MET A 1 261 ? -5.665 -4.204 -3.688 1.00 96.50 261 MET A CA 1
ATOM 2176 C C . MET A 1 261 ? -7.016 -4.858 -3.936 1.00 96.50 261 MET A C 1
ATOM 2178 O O . MET A 1 261 ? -7.095 -5.813 -4.699 1.00 96.50 261 MET A O 1
ATOM 2182 N N . VAL A 1 262 ? -8.086 -4.344 -3.325 1.00 96.56 262 VAL A N 1
ATOM 2183 C CA . VAL A 1 262 ? -9.415 -4.979 -3.403 1.00 96.56 262 VAL A CA 1
ATOM 2184 C C . VAL A 1 262 ? -10.046 -4.851 -4.788 1.00 96.56 262 VAL A C 1
ATOM 2186 O O . VAL A 1 262 ? -10.877 -5.673 -5.159 1.00 96.56 262 VAL A O 1
ATOM 2189 N N . SER A 1 263 ? -9.640 -3.849 -5.577 1.00 95.44 263 SER A N 1
ATOM 2190 C CA . SER A 1 263 ? -10.066 -3.725 -6.973 1.00 95.44 263 SER A CA 1
ATOM 2191 C C . SER A 1 263 ? -9.425 -4.776 -7.880 1.00 95.44 263 SER A C 1
ATOM 2193 O O . SER A 1 263 ? -9.991 -5.074 -8.930 1.00 95.44 263 SER A O 1
ATOM 2195 N N . LYS A 1 264 ? -8.247 -5.295 -7.515 1.00 95.69 264 LYS A N 1
ATOM 2196 C CA . LYS A 1 264 ? -7.508 -6.279 -8.312 1.00 95.69 264 LYS A CA 1
ATOM 2197 C C . LYS A 1 264 ? -7.691 -7.709 -7.804 1.00 95.69 264 LYS A C 1
ATOM 2199 O O . LYS A 1 264 ? -7.775 -8.635 -8.605 1.00 95.69 264 LYS A O 1
ATOM 2204 N N . TYR A 1 265 ? -7.771 -7.871 -6.488 1.00 97.06 265 TYR A N 1
ATOM 2205 C CA . TYR A 1 265 ? -7.870 -9.144 -5.787 1.00 97.06 265 TYR A CA 1
ATOM 2206 C C . TYR A 1 265 ? -9.162 -9.190 -4.967 1.00 97.06 265 TYR A C 1
ATOM 2208 O O . TYR A 1 265 ? -9.213 -8.744 -3.819 1.00 97.06 265 TYR A O 1
ATOM 2216 N N . ASP A 1 266 ? -10.205 -9.759 -5.562 1.00 94.31 266 ASP A N 1
ATOM 2217 C CA . ASP A 1 266 ? -11.553 -9.884 -4.996 1.00 94.31 266 ASP A CA 1
ATOM 2218 C C . ASP A 1 266 ? -11.596 -10.658 -3.665 1.00 94.31 266 ASP A C 1
ATOM 2220 O O . ASP A 1 266 ? -12.351 -10.308 -2.757 1.00 94.31 266 ASP A O 1
ATOM 2224 N N . VAL A 1 267 ? -10.731 -11.661 -3.509 1.00 95.69 267 VAL A N 1
ATOM 2225 C CA . VAL A 1 267 ? -10.621 -12.478 -2.290 1.00 95.69 267 VAL A CA 1
ATOM 2226 C C . VAL A 1 267 ? -9.685 -11.894 -1.222 1.00 95.69 267 VAL A C 1
ATOM 2228 O O . VAL A 1 267 ? -9.614 -12.437 -0.119 1.00 95.69 267 VAL A O 1
ATOM 2231 N N . PHE A 1 268 ? -8.998 -10.769 -1.478 1.00 97.12 268 PHE A N 1
ATOM 2232 C CA . PHE A 1 268 ? -7.973 -10.225 -0.568 1.00 97.12 268 PHE A CA 1
ATOM 2233 C C . PHE A 1 268 ? -8.499 -9.947 0.845 1.00 97.12 268 PHE A C 1
ATOM 2235 O O . PHE A 1 268 ? -7.837 -10.255 1.839 1.00 97.12 268 PHE A O 1
ATOM 2242 N N . ILE A 1 269 ? -9.716 -9.407 0.960 1.00 96.88 269 ILE A N 1
ATOM 2243 C CA . ILE A 1 269 ? -10.326 -9.176 2.273 1.00 96.88 269 ILE A CA 1
ATOM 2244 C C . ILE A 1 269 ? -10.564 -10.512 2.983 1.00 96.88 269 ILE A C 1
ATOM 2246 O O . ILE A 1 269 ? -10.188 -10.654 4.140 1.00 96.88 269 ILE A O 1
ATOM 2250 N N . GLN A 1 270 ? -11.160 -11.493 2.308 1.00 95.31 270 GLN A N 1
ATOM 2251 C CA . GLN A 1 270 ? -11.570 -12.757 2.926 1.00 95.31 270 GLN A CA 1
ATOM 2252 C C . GLN A 1 270 ? -10.383 -13.644 3.310 1.00 95.31 270 GLN A C 1
ATOM 2254 O O . GLN A 1 270 ? -10.411 -14.288 4.358 1.00 95.31 270 GLN A O 1
ATOM 2259 N N . GLU A 1 271 ? -9.341 -13.678 2.483 1.00 93.88 271 GLU A N 1
ATOM 2260 C CA . GLU A 1 271 ? -8.169 -14.525 2.712 1.00 93.88 271 GLU A CA 1
ATOM 2261 C C . GLU A 1 271 ? -7.174 -13.902 3.690 1.00 93.88 271 GLU A C 1
ATOM 2263 O O . GLU A 1 271 ? -6.509 -14.629 4.432 1.00 93.88 271 GLU A O 1
ATOM 2268 N N . PHE A 1 272 ? -7.083 -12.568 3.726 1.00 93.50 272 PHE A N 1
ATOM 2269 C CA . PHE A 1 272 ? -6.040 -11.872 4.473 1.00 93.50 272 PHE A CA 1
ATOM 2270 C C . PHE A 1 272 ? -6.588 -10.915 5.543 1.00 93.50 272 PHE A C 1
ATOM 2272 O O . PHE A 1 272 ? -6.390 -11.149 6.739 1.00 93.50 272 PHE A O 1
ATOM 2279 N N . LEU A 1 273 ? -7.310 -9.857 5.155 1.00 95.31 273 LEU A N 1
ATOM 2280 C CA . LEU A 1 273 ? -7.671 -8.777 6.091 1.00 95.31 273 LEU A CA 1
ATOM 2281 C C . LEU A 1 273 ? -8.706 -9.190 7.147 1.00 95.31 273 LEU A C 1
ATOM 2283 O O . LEU A 1 273 ? -8.544 -8.872 8.325 1.00 95.31 273 LEU A O 1
ATOM 2287 N N . ALA A 1 274 ? -9.757 -9.905 6.753 1.00 95.25 274 ALA A N 1
ATOM 2288 C CA . ALA A 1 274 ? -10.808 -10.358 7.654 1.00 95.25 274 ALA A CA 1
ATOM 2289 C C . ALA A 1 274 ? -10.261 -11.350 8.693 1.00 95.25 274 ALA A C 1
ATOM 2291 O O . ALA A 1 274 ? -10.439 -11.092 9.883 1.00 95.25 274 ALA A O 1
ATOM 2292 N N . PRO A 1 275 ? -9.499 -12.405 8.329 1.00 93.94 275 PRO A N 1
ATOM 2293 C CA . PRO A 1 275 ? -8.829 -13.247 9.314 1.00 93.94 275 PRO A CA 1
ATOM 2294 C C . PRO A 1 275 ? -7.931 -12.456 10.264 1.00 93.94 275 PRO A C 1
ATOM 2296 O O . PRO A 1 275 ? -7.909 -12.758 11.455 1.00 93.94 275 PRO A O 1
ATOM 2299 N N . MET A 1 276 ? -7.213 -11.449 9.767 1.00 92.00 276 MET A N 1
ATOM 2300 C CA . MET A 1 276 ? -6.327 -10.623 10.582 1.00 92.00 276 MET A CA 1
ATOM 2301 C C . MET A 1 276 ? -7.095 -9.778 11.615 1.00 92.00 276 MET A C 1
ATOM 2303 O O . MET A 1 276 ? -6.688 -9.722 12.773 1.00 92.00 276 MET A O 1
ATOM 2307 N N . LEU A 1 277 ? -8.229 -9.182 11.230 1.00 93.69 277 LEU A N 1
ATOM 2308 C CA . LEU A 1 277 ? -9.097 -8.407 12.129 1.00 93.69 277 LEU A CA 1
ATOM 2309 C C . LEU A 1 277 ? -9.919 -9.288 13.081 1.00 93.69 277 LEU A C 1
ATOM 2311 O O . LEU A 1 277 ? -10.151 -8.921 14.233 1.00 93.69 277 LEU A O 1
ATOM 2315 N N . GLU A 1 278 ? -10.384 -10.446 12.620 1.00 93.94 278 GLU A N 1
ATOM 2316 C CA . GLU A 1 278 ? -11.225 -11.356 13.403 1.00 93.94 278 GLU A CA 1
ATOM 2317 C C . GLU A 1 278 ? -10.430 -12.168 14.426 1.00 93.94 278 GLU A C 1
ATOM 2319 O O . GLU A 1 278 ? -10.976 -12.557 15.459 1.00 93.94 278 GLU A O 1
ATOM 2324 N N . LYS A 1 279 ? -9.151 -12.439 14.154 1.00 86.69 279 LYS A N 1
ATOM 2325 C CA . LYS A 1 279 ? -8.253 -13.159 15.067 1.00 86.69 279 LYS A CA 1
ATOM 2326 C C . LYS A 1 279 ? -7.539 -12.177 16.005 1.00 86.69 279 LYS A C 1
ATOM 2328 O O . LYS A 1 279 ? -7.565 -10.964 15.813 1.00 86.69 279 LYS A O 1
ATOM 2333 N N . GLY A 1 280 ? -6.910 -12.696 17.057 1.00 73.19 280 GLY A N 1
ATOM 2334 C CA . GLY A 1 280 ? -6.205 -11.904 18.075 1.00 73.19 280 GLY A CA 1
ATOM 2335 C C . GLY A 1 280 ? -4.837 -11.363 17.637 1.00 73.19 280 GLY A C 1
ATOM 2336 O O . GLY A 1 280 ? -3.928 -11.319 18.462 1.00 73.19 280 GLY A O 1
ATOM 2337 N N . TYR A 1 281 ? -4.649 -11.018 16.358 1.00 81.00 281 TYR A N 1
ATOM 2338 C CA . TYR A 1 281 ? -3.398 -10.407 15.906 1.00 81.00 281 TYR A CA 1
ATOM 2339 C C . TYR A 1 281 ? -3.260 -8.992 16.465 1.00 81.00 281 TYR A C 1
ATOM 2341 O O . TYR A 1 281 ? -4.241 -8.258 16.600 1.00 81.00 281 TYR A O 1
ATOM 2349 N N . TYR A 1 282 ? -2.024 -8.605 16.771 1.00 84.75 282 TYR A N 1
ATOM 2350 C CA . TYR A 1 282 ? -1.727 -7.237 17.159 1.00 84.75 282 TYR A CA 1
ATOM 2351 C C . TYR A 1 282 ? -1.813 -6.321 15.936 1.00 84.75 282 TYR A C 1
ATOM 2353 O O . TYR A 1 282 ? -1.130 -6.542 14.938 1.00 84.75 282 TYR A O 1
ATOM 2361 N N . ILE A 1 283 ? -2.640 -5.284 16.032 1.00 91.00 283 ILE A N 1
ATOM 2362 C CA . ILE A 1 283 ? -2.775 -4.226 15.032 1.00 91.00 283 ILE A CA 1
ATOM 2363 C C . ILE A 1 283 ? -2.726 -2.911 15.798 1.00 91.00 283 ILE A C 1
ATOM 2365 O O . ILE A 1 283 ? -3.377 -2.776 16.837 1.00 91.00 283 ILE A O 1
ATOM 2369 N N . ASN A 1 284 ? -1.955 -1.940 15.301 1.00 90.94 284 ASN A N 1
ATOM 2370 C CA . ASN A 1 284 ? -1.986 -0.599 15.868 1.00 90.94 284 ASN A CA 1
ATOM 2371 C C . ASN A 1 284 ? -3.425 -0.065 15.832 1.00 90.94 284 ASN A C 1
ATOM 2373 O O . ASN A 1 284 ? -4.120 -0.195 14.829 1.00 90.94 284 ASN A O 1
ATOM 2377 N N . GLN A 1 285 ? -3.861 0.561 16.915 1.00 91.94 285 GLN A N 1
ATOM 2378 C CA . GLN A 1 285 ? -5.231 1.021 17.070 1.00 91.94 285 GLN A CA 1
ATOM 2379 C C . GLN A 1 285 ? -5.731 1.933 15.939 1.00 91.94 285 GLN A C 1
ATOM 2381 O O . GLN A 1 285 ? -6.844 1.741 15.449 1.00 91.94 285 GLN A O 1
ATOM 2386 N N . ASN A 1 286 ? -4.938 2.921 15.515 1.00 92.94 286 ASN A N 1
ATOM 2387 C CA . ASN A 1 286 ? -5.367 3.835 14.457 1.00 92.94 286 ASN A CA 1
ATOM 2388 C C . ASN A 1 286 ? -5.531 3.073 13.132 1.00 92.94 286 ASN A C 1
ATOM 2390 O O . ASN A 1 286 ? -6.517 3.240 12.413 1.00 92.94 286 ASN A O 1
ATOM 2394 N N . THR A 1 287 ? -4.597 2.166 12.849 1.00 94.19 287 THR A N 1
ATOM 2395 C CA . THR A 1 287 ? -4.652 1.264 11.696 1.00 94.19 287 THR A CA 1
ATOM 2396 C C . THR A 1 287 ? -5.877 0.348 11.756 1.00 94.19 287 THR A C 1
ATOM 2398 O O . THR A 1 287 ? -6.579 0.217 10.758 1.00 94.19 287 THR A O 1
ATOM 2401 N N . PHE A 1 288 ? -6.181 -0.233 12.922 1.00 95.56 288 PHE A N 1
ATOM 2402 C CA . PHE A 1 288 ? -7.350 -1.090 13.136 1.00 95.56 288 PHE A CA 1
ATOM 2403 C C . PHE A 1 288 ? -8.651 -0.365 12.784 1.00 95.56 288 PHE A C 1
ATOM 2405 O O . PHE A 1 288 ? -9.441 -0.868 11.986 1.00 95.56 288 PHE A O 1
ATOM 2412 N N . TRP A 1 289 ? -8.861 0.829 13.341 1.00 95.94 289 TRP A N 1
ATOM 2413 C CA . TRP A 1 289 ? -10.097 1.574 13.132 1.00 95.94 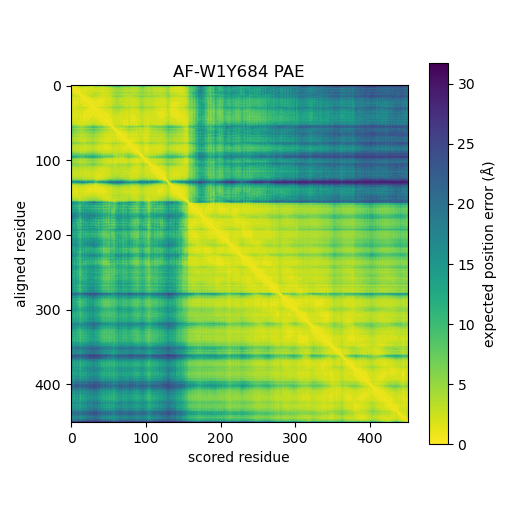289 TRP A CA 1
ATOM 2414 C C . TRP A 1 289 ? -10.277 2.046 11.688 1.00 95.94 289 TRP A C 1
ATOM 2416 O O . TRP A 1 289 ? -11.373 1.919 11.136 1.00 95.94 289 TRP A O 1
ATOM 2426 N N . ASN A 1 290 ? -9.216 2.565 11.062 1.00 96.44 290 ASN A N 1
ATOM 2427 C CA . ASN A 1 290 ? -9.281 3.004 9.669 1.00 96.44 290 ASN A CA 1
ATOM 2428 C C . ASN A 1 290 ? -9.545 1.827 8.723 1.00 96.44 290 ASN A C 1
ATOM 2430 O O . ASN A 1 290 ? -10.442 1.924 7.880 1.00 96.44 290 ASN A O 1
ATOM 2434 N N . LEU A 1 291 ? -8.853 0.701 8.927 1.00 96.62 291 LEU A N 1
ATOM 2435 C CA . LEU A 1 291 ? -9.021 -0.502 8.115 1.00 96.62 291 LEU A CA 1
ATOM 2436 C C . LEU A 1 291 ? -10.418 -1.109 8.282 1.00 96.62 291 LEU A C 1
ATOM 2438 O O . LEU A 1 291 ? -11.049 -1.479 7.294 1.00 96.62 291 LEU A O 1
ATOM 2442 N N . LEU A 1 292 ? -10.936 -1.163 9.515 1.00 97.12 292 LEU A N 1
ATOM 2443 C CA . LEU A 1 292 ? -12.305 -1.606 9.779 1.00 97.12 292 LEU A CA 1
ATOM 2444 C C . LEU A 1 292 ? -13.316 -0.732 9.028 1.00 97.12 292 LEU A C 1
ATOM 2446 O O . LEU A 1 292 ? -14.216 -1.260 8.381 1.00 97.12 292 LEU A O 1
ATOM 2450 N N . CYS A 1 293 ? -13.152 0.593 9.062 1.00 97.38 293 CYS A N 1
ATOM 2451 C CA . CYS A 1 293 ? -14.017 1.496 8.306 1.00 97.38 293 CYS A CA 1
ATOM 2452 C C . CYS A 1 293 ? -13.927 1.257 6.796 1.00 97.38 293 CYS A C 1
ATOM 2454 O O . CYS A 1 293 ? -14.962 1.210 6.141 1.00 97.38 293 CYS A O 1
ATOM 2456 N N . ASP A 1 294 ? -12.718 1.132 6.244 1.00 97.38 294 ASP A N 1
ATOM 2457 C CA . ASP A 1 294 ? -12.522 0.917 4.805 1.00 97.38 294 ASP A CA 1
ATOM 2458 C C . ASP A 1 294 ? -13.188 -0.385 4.331 1.00 97.38 294 ASP A C 1
ATOM 2460 O O . ASP A 1 294 ? -13.896 -0.379 3.324 1.00 97.38 294 ASP A O 1
ATOM 2464 N N . ILE A 1 295 ? -13.067 -1.478 5.093 1.00 97.69 295 ILE A N 1
ATOM 2465 C CA . ILE A 1 295 ? -13.731 -2.745 4.753 1.00 97.69 295 ILE A CA 1
ATOM 2466 C C . ILE A 1 295 ? -15.253 -2.634 4.882 1.00 97.69 295 ILE A C 1
ATOM 2468 O O . ILE A 1 295 ? -15.968 -3.095 3.997 1.00 97.69 295 ILE A O 1
ATOM 2472 N N . LEU A 1 296 ? -15.767 -1.997 5.941 1.00 97.75 296 LEU A N 1
ATOM 2473 C CA . LEU A 1 296 ? -17.210 -1.783 6.110 1.00 97.75 296 LEU A CA 1
ATOM 2474 C C . LEU A 1 296 ? -17.810 -0.935 4.979 1.00 97.75 296 LEU A C 1
ATOM 2476 O O . LEU A 1 296 ? -18.942 -1.171 4.563 1.00 97.75 296 LEU A O 1
ATOM 2480 N N . GLN A 1 297 ? -17.068 0.057 4.480 1.00 96.31 297 GLN A N 1
ATOM 2481 C CA . GLN A 1 297 ? -17.482 0.857 3.326 1.00 96.31 297 GLN A CA 1
ATOM 2482 C C . GLN A 1 297 ? -17.440 0.066 2.020 1.00 96.31 297 GLN A C 1
ATOM 2484 O O . GLN A 1 297 ? -18.282 0.303 1.158 1.00 96.31 297 GLN A O 1
ATOM 2489 N N . PHE A 1 298 ? -16.469 -0.837 1.872 1.00 96.50 298 PHE A N 1
ATOM 2490 C CA . PHE A 1 298 ? -16.331 -1.673 0.686 1.00 96.50 298 PHE A CA 1
ATOM 2491 C C . PHE A 1 298 ? -17.426 -2.746 0.619 1.00 96.50 298 PHE A C 1
ATOM 2493 O O . PHE A 1 298 ? -18.239 -2.732 -0.300 1.00 96.50 298 PHE A O 1
ATOM 2500 N N . ASP A 1 299 ? -17.479 -3.639 1.610 1.00 95.88 299 ASP A N 1
ATOM 2501 C CA . ASP A 1 299 ? -18.572 -4.593 1.812 1.00 95.88 299 ASP A CA 1
ATOM 2502 C C . ASP A 1 299 ? -18.527 -5.163 3.240 1.00 95.88 299 ASP A C 1
ATOM 2504 O O . ASP A 1 299 ? -17.715 -6.029 3.581 1.00 95.88 299 ASP A O 1
ATOM 2508 N N . ALA A 1 300 ? -19.455 -4.710 4.086 1.00 95.12 300 ALA A N 1
ATOM 2509 C CA . ALA A 1 300 ? -19.555 -5.150 5.474 1.00 95.12 300 ALA A CA 1
ATOM 2510 C C . ALA A 1 300 ? -19.829 -6.658 5.644 1.00 95.12 300 ALA A C 1
ATOM 2512 O O . ALA A 1 300 ? -19.553 -7.200 6.714 1.00 95.12 300 ALA A O 1
ATOM 2513 N N . LYS A 1 301 ? -20.341 -7.359 4.620 1.00 95.75 301 LYS A N 1
ATOM 2514 C CA . LYS A 1 301 ? -20.604 -8.811 4.689 1.00 95.75 301 LYS A CA 1
ATOM 2515 C C . LYS A 1 301 ? -19.326 -9.644 4.722 1.00 95.75 301 LYS A C 1
ATOM 2517 O O . LYS A 1 301 ? -19.380 -10.819 5.080 1.00 95.75 301 LYS A O 1
ATOM 2522 N N . LEU A 1 302 ? -18.190 -9.051 4.360 1.00 96.00 302 LEU A N 1
ATOM 2523 C CA . LEU A 1 3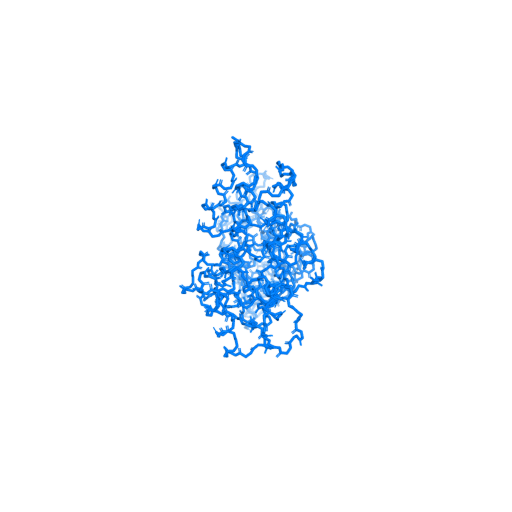02 ? -16.890 -9.717 4.352 1.00 96.00 302 LEU A CA 1
ATOM 2524 C C . LEU A 1 302 ? -16.262 -9.827 5.750 1.00 96.00 302 LEU A C 1
ATOM 2526 O O . LEU A 1 302 ? -15.208 -10.443 5.886 1.00 96.00 302 LEU A O 1
ATOM 2530 N N . LEU A 1 303 ? -16.897 -9.255 6.782 1.00 95.50 303 LEU A N 1
ATOM 2531 C CA . LEU A 1 303 ? -16.429 -9.300 8.164 1.00 95.50 303 LEU A CA 1
ATOM 2532 C C . LEU A 1 303 ? -17.422 -9.996 9.088 1.00 95.50 303 LEU A C 1
ATOM 2534 O O . LEU A 1 303 ? -18.618 -9.704 9.109 1.00 95.50 303 LEU A O 1
ATOM 2538 N N . ASN A 1 304 ? -16.896 -10.824 9.984 1.00 96.06 304 ASN A N 1
ATOM 2539 C CA . ASN A 1 304 ? -17.622 -11.269 11.159 1.00 96.06 304 ASN A CA 1
ATOM 2540 C C . ASN A 1 304 ? -17.477 -10.246 12.295 1.00 96.06 304 ASN A C 1
ATOM 2542 O O . ASN A 1 304 ? -16.627 -10.375 13.183 1.00 96.06 304 ASN A O 1
ATOM 2546 N N . LEU A 1 305 ? -18.348 -9.233 12.288 1.00 96.06 305 LEU A N 1
ATOM 2547 C CA . LEU A 1 305 ? -18.331 -8.174 13.299 1.00 96.06 305 LEU A CA 1
ATOM 2548 C C . LEU A 1 305 ? -18.481 -8.721 14.728 1.00 96.06 305 LEU A C 1
ATOM 2550 O O . LEU A 1 305 ? -17.860 -8.193 15.648 1.00 96.06 305 LEU A O 1
ATOM 2554 N N . HIS A 1 306 ? -19.239 -9.804 14.927 1.00 96.19 306 HIS A N 1
ATOM 2555 C CA . HIS A 1 306 ? -19.392 -10.430 16.243 1.00 96.19 306 HIS A CA 1
ATOM 2556 C C . HIS A 1 306 ? -18.051 -10.933 16.797 1.00 96.19 306 HIS A C 1
ATOM 2558 O O . HIS A 1 306 ? -17.746 -10.682 17.961 1.00 96.19 306 HIS A O 1
ATOM 2564 N N . LYS A 1 307 ? -17.214 -11.597 15.985 1.00 96.31 307 LYS A N 1
ATOM 2565 C CA . LYS A 1 307 ? -15.874 -12.029 16.428 1.00 96.31 307 LYS A CA 1
ATOM 2566 C C . LYS A 1 307 ? -14.987 -10.844 16.797 1.00 96.31 307 LYS A C 1
ATOM 2568 O O . LYS A 1 307 ? -14.377 -10.860 17.860 1.00 96.31 307 LYS A O 1
ATOM 2573 N N . ILE A 1 308 ? -14.955 -9.816 15.946 1.00 96.62 308 ILE A N 1
ATOM 2574 C CA . ILE A 1 308 ? -14.142 -8.609 16.166 1.00 96.62 308 ILE A CA 1
ATOM 2575 C C . ILE A 1 308 ? -14.545 -7.932 17.479 1.00 96.62 308 ILE A C 1
ATOM 2577 O O . ILE A 1 308 ? -13.700 -7.611 18.308 1.00 96.62 308 ILE A O 1
ATOM 2581 N N . THR A 1 309 ? -15.849 -7.757 17.682 1.00 96.94 309 THR A N 1
ATOM 2582 C CA . THR A 1 309 ? -16.400 -6.998 18.812 1.00 96.94 309 THR A CA 1
ATOM 2583 C C . THR A 1 309 ? -16.489 -7.790 20.115 1.00 96.94 309 THR A C 1
ATOM 2585 O O . THR A 1 309 ? -16.738 -7.207 21.166 1.00 96.94 309 THR A O 1
ATOM 2588 N N . SER A 1 310 ? -16.252 -9.105 20.067 1.00 96.19 310 SER A N 1
ATOM 2589 C CA . SER A 1 310 ? -16.106 -9.961 21.253 1.00 96.19 310 SER A CA 1
ATOM 2590 C C . SER A 1 310 ? -14.701 -9.912 21.863 1.00 96.19 310 SER A C 1
ATOM 2592 O O . SER A 1 310 ? -14.509 -10.375 22.986 1.00 96.19 310 SER A O 1
ATOM 2594 N N . ASP A 1 311 ? -13.715 -9.368 21.147 1.00 94.19 311 ASP A N 1
ATOM 2595 C CA . ASP A 1 311 ? -12.338 -9.247 21.621 1.00 94.19 311 ASP A CA 1
ATOM 2596 C C . ASP A 1 311 ? -12.179 -8.013 22.521 1.00 94.19 311 ASP A C 1
ATOM 2598 O O . ASP A 1 311 ? -12.234 -6.865 22.069 1.00 94.19 311 ASP A O 1
ATOM 2602 N N . TYR A 1 312 ? -11.948 -8.248 23.814 1.00 92.69 312 TYR A N 1
ATOM 2603 C CA . TYR A 1 312 ? -11.804 -7.170 24.788 1.00 92.69 312 TYR A CA 1
ATOM 2604 C C . TYR A 1 312 ? -10.541 -6.320 24.558 1.00 92.69 312 TYR A C 1
ATOM 2606 O O . TYR A 1 312 ? -10.550 -5.130 24.861 1.00 92.69 312 TYR A O 1
ATOM 2614 N N . ASN A 1 313 ? -9.466 -6.866 23.977 1.00 92.31 313 ASN A N 1
ATOM 2615 C CA . ASN A 1 313 ? -8.284 -6.057 23.658 1.00 92.31 313 ASN A CA 1
ATOM 2616 C C . ASN A 1 313 ? -8.574 -5.058 22.534 1.00 92.31 313 ASN A C 1
ATOM 2618 O O . ASN A 1 313 ? -8.077 -3.937 22.578 1.00 92.31 313 ASN A O 1
ATOM 2622 N N . LYS A 1 314 ? -9.430 -5.428 21.575 1.00 93.88 314 LYS A N 1
ATOM 2623 C CA . LYS A 1 314 ? -9.931 -4.496 20.554 1.00 93.88 314 LYS A CA 1
ATOM 2624 C C . LYS A 1 314 ? -10.921 -3.496 21.143 1.00 93.88 314 LYS A C 1
ATOM 2626 O O . LYS A 1 314 ? -10.913 -2.336 20.755 1.00 93.88 314 LYS A O 1
ATOM 2631 N N . PHE A 1 315 ? -11.724 -3.905 22.124 1.00 94.69 315 PHE A N 1
ATOM 2632 C CA . PHE A 1 315 ? -12.625 -2.992 22.832 1.00 94.69 315 PHE A CA 1
ATOM 2633 C C . PHE A 1 315 ? -11.877 -1.869 23.567 1.00 94.69 315 PHE A C 1
ATOM 2635 O O . PHE A 1 315 ? -12.290 -0.715 23.498 1.00 94.69 315 PHE A O 1
ATOM 2642 N N . LYS A 1 316 ? -10.732 -2.176 24.196 1.00 93.50 316 LYS A N 1
ATOM 2643 C CA . LYS A 1 316 ? -9.856 -1.169 24.831 1.00 93.50 316 LYS A CA 1
ATOM 2644 C C . LYS A 1 316 ? -9.388 -0.076 23.871 1.00 93.50 316 LYS A C 1
ATOM 2646 O O . LYS A 1 316 ? -9.176 1.057 24.282 1.00 93.50 316 LYS A O 1
ATOM 2651 N N . MET A 1 317 ? -9.277 -0.390 22.580 1.00 93.88 317 MET A N 1
ATOM 2652 C CA . MET A 1 317 ? -8.868 0.577 21.560 1.00 93.88 317 MET A CA 1
ATOM 2653 C C . MET A 1 317 ? -9.888 1.711 21.349 1.00 93.88 317 MET A C 1
ATOM 2655 O O . MET A 1 317 ? -9.633 2.617 20.563 1.00 93.88 317 MET A O 1
ATOM 2659 N N . ILE A 1 318 ? -11.058 1.682 21.997 1.00 93.12 318 ILE A N 1
ATOM 2660 C CA . ILE A 1 318 ? -12.012 2.801 21.974 1.00 93.12 318 ILE A CA 1
ATOM 2661 C C . ILE A 1 318 ? -11.494 3.991 22.793 1.00 93.12 318 ILE A C 1
ATOM 2663 O O . ILE A 1 318 ? -11.784 5.131 22.445 1.00 93.12 318 ILE A O 1
ATOM 2667 N N . GLU A 1 319 ? -10.715 3.755 23.852 1.00 88.75 319 GLU A N 1
ATOM 2668 C CA . GLU A 1 319 ? -10.303 4.805 24.794 1.00 88.75 319 GLU A CA 1
ATOM 2669 C C . GLU A 1 319 ? -9.562 5.965 24.119 1.00 88.75 319 GLU A C 1
ATOM 2671 O O . GLU A 1 319 ? -9.756 7.127 24.476 1.00 88.75 319 GLU A O 1
ATOM 2676 N N . THR A 1 320 ? -8.738 5.653 23.119 1.00 86.94 320 THR A N 1
ATOM 2677 C CA . THR A 1 320 ? -7.900 6.631 22.414 1.00 86.94 320 THR A CA 1
ATOM 2678 C C . THR A 1 320 ? -8.303 6.779 20.943 1.00 86.94 320 THR A C 1
ATOM 2680 O O . THR A 1 320 ? -7.463 7.073 20.092 1.00 86.94 320 THR A O 1
ATOM 2683 N N . ILE A 1 321 ? -9.566 6.483 20.606 1.00 90.69 321 ILE A N 1
ATOM 2684 C CA . ILE A 1 321 ? -10.055 6.563 19.226 1.00 90.69 321 ILE A CA 1
ATOM 2685 C C . ILE A 1 321 ? -9.876 7.986 18.680 1.00 90.69 321 ILE A C 1
ATOM 2687 O O . ILE A 1 321 ? -10.388 8.954 19.237 1.00 90.69 321 ILE A O 1
ATOM 2691 N N . ASP A 1 322 ? -9.146 8.100 17.574 1.00 90.12 322 ASP A N 1
ATOM 2692 C CA . ASP A 1 322 ? -8.869 9.366 16.899 1.00 90.12 322 ASP A CA 1
ATOM 2693 C C . ASP A 1 322 ? -9.145 9.188 15.405 1.00 90.12 322 ASP A C 1
ATOM 2695 O O . ASP A 1 322 ? -8.313 8.707 14.639 1.00 90.12 322 ASP A O 1
ATOM 2699 N N . LEU A 1 323 ? -10.387 9.470 15.010 1.00 92.81 323 LEU A N 1
ATOM 2700 C CA . LEU A 1 323 ? -10.866 9.315 13.640 1.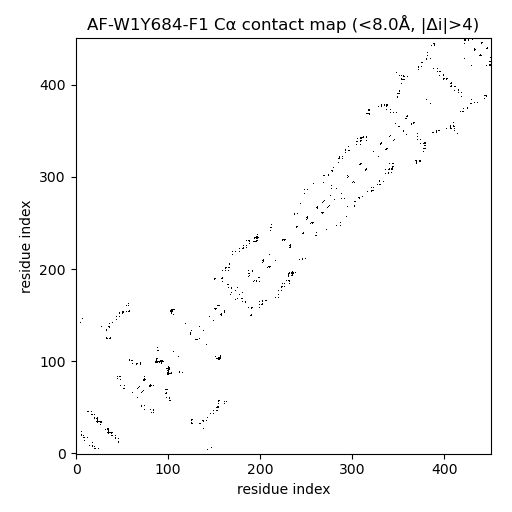00 92.81 323 LEU A CA 1
ATOM 2701 C C . LEU A 1 323 ? -11.629 10.559 13.203 1.00 92.81 323 LEU A C 1
ATOM 2703 O O . LEU A 1 323 ? -12.342 11.189 13.986 1.00 92.81 323 LEU A O 1
ATOM 2707 N N . ALA A 1 324 ? -11.578 10.842 11.901 1.00 94.25 324 ALA A N 1
ATOM 2708 C CA . ALA A 1 324 ? -12.420 11.867 11.302 1.00 94.25 324 ALA A CA 1
ATOM 2709 C C . ALA A 1 324 ? -13.921 11.584 11.565 1.00 94.25 324 ALA A C 1
ATOM 2711 O O . ALA A 1 324 ? -14.340 10.419 11.543 1.00 94.25 324 ALA A O 1
ATOM 2712 N N . PRO A 1 325 ? -14.773 12.618 11.721 1.00 95.06 325 PRO A N 1
ATOM 2713 C CA . PRO A 1 325 ? -16.204 12.438 11.993 1.00 95.06 325 PRO A CA 1
ATOM 2714 C C . PRO A 1 325 ? -16.932 11.539 10.982 1.00 95.06 325 PRO A C 1
ATOM 2716 O O . PRO A 1 325 ? -17.835 10.788 11.345 1.00 95.06 325 PRO A O 1
ATOM 2719 N N . THR A 1 326 ? -16.511 11.565 9.715 1.00 96.12 326 THR A N 1
ATOM 2720 C CA . THR A 1 326 ? -17.046 10.696 8.656 1.00 96.12 326 THR A CA 1
ATOM 2721 C C . THR A 1 326 ? -16.810 9.213 8.951 1.00 96.12 326 THR A C 1
ATOM 2723 O O . THR A 1 326 ? -17.733 8.413 8.814 1.00 96.12 326 THR A O 1
ATOM 2726 N N . LYS A 1 327 ? -15.612 8.851 9.425 1.00 96.62 327 LYS A N 1
ATOM 2727 C CA . LYS A 1 327 ? -15.236 7.488 9.838 1.00 96.62 327 LYS A CA 1
ATOM 2728 C C . LYS A 1 327 ? -16.005 7.043 11.083 1.00 96.62 327 LYS A C 1
ATOM 2730 O O . LYS A 1 327 ? -16.547 5.942 11.098 1.00 96.62 327 LYS A O 1
ATOM 2735 N N . ILE A 1 328 ? -16.175 7.923 12.072 1.00 96.50 328 ILE A N 1
ATOM 2736 C CA . ILE A 1 328 ? -17.028 7.641 13.241 1.00 96.50 328 ILE A CA 1
ATOM 2737 C C . ILE A 1 328 ? -18.479 7.353 12.824 1.00 96.50 328 ILE A C 1
ATOM 2739 O O . ILE A 1 328 ? -19.091 6.415 13.336 1.00 96.50 328 ILE A O 1
ATOM 2743 N N . ASN A 1 329 ? -19.027 8.116 11.875 1.00 96.38 329 ASN A N 1
ATOM 2744 C CA . ASN A 1 329 ? -20.391 7.900 11.389 1.00 96.38 329 ASN A CA 1
ATOM 2745 C C . ASN A 1 329 ? -20.557 6.553 10.675 1.00 96.38 329 ASN A C 1
ATOM 2747 O O . ASN A 1 329 ? -21.583 5.906 10.861 1.00 96.38 329 ASN A O 1
ATOM 2751 N N . ILE A 1 330 ? -19.548 6.092 9.931 1.00 97.75 330 ILE A N 1
ATOM 2752 C CA . ILE A 1 330 ? -19.546 4.752 9.321 1.00 97.75 330 ILE A CA 1
ATOM 2753 C C . ILE A 1 330 ? -19.628 3.670 10.403 1.00 97.75 330 ILE A C 1
ATOM 2755 O O . ILE A 1 330 ? -20.477 2.784 10.332 1.00 97.75 330 ILE A O 1
ATOM 2759 N N . LEU A 1 331 ? -18.799 3.762 11.447 1.00 97.75 331 LEU A N 1
ATOM 2760 C CA . LEU A 1 331 ? -18.820 2.798 12.553 1.00 97.75 331 LEU A CA 1
ATOM 2761 C C . LEU A 1 331 ? -20.176 2.782 13.280 1.00 97.75 331 LEU A C 1
ATOM 2763 O O . LEU A 1 331 ? -20.675 1.711 13.629 1.00 97.75 331 LEU A O 1
ATOM 2767 N N . LYS A 1 332 ? -20.800 3.952 13.468 1.00 96.62 332 LYS A N 1
ATOM 2768 C CA . LYS A 1 332 ? -22.156 4.075 14.028 1.00 96.62 332 LYS A CA 1
ATOM 2769 C C . LYS A 1 332 ? -23.219 3.457 13.124 1.00 96.62 332 LYS A C 1
ATOM 2771 O O . LYS A 1 332 ? -24.054 2.702 13.613 1.00 96.62 332 LYS A O 1
ATOM 2776 N N . GLN A 1 333 ? -23.171 3.741 11.821 1.00 96.56 333 GLN A N 1
ATOM 2777 C CA . GLN A 1 333 ? -24.103 3.207 10.824 1.00 96.56 333 GLN A CA 1
ATOM 2778 C C . GLN A 1 333 ? -24.116 1.675 10.830 1.00 96.56 333 GLN A C 1
ATOM 2780 O O . GLN A 1 333 ? -25.180 1.068 10.752 1.00 96.56 333 GLN A O 1
ATOM 2785 N N . TYR A 1 334 ? -22.943 1.053 10.963 1.00 97.69 334 TYR A N 1
ATOM 2786 C CA . TYR A 1 334 ? -22.806 -0.402 11.041 1.00 97.69 334 TYR A CA 1
ATOM 2787 C C . TYR A 1 334 ? -22.947 -0.969 12.464 1.00 97.69 334 TYR A C 1
ATOM 2789 O O . TYR A 1 334 ? -22.722 -2.159 12.676 1.00 97.69 334 TYR A O 1
ATOM 2797 N N . GLY A 1 335 ? -23.316 -0.147 13.453 1.00 97.06 335 GLY A N 1
ATOM 2798 C CA . GLY A 1 335 ? -23.560 -0.592 14.826 1.00 97.06 335 GLY A CA 1
ATOM 2799 C C . GLY A 1 335 ? -22.326 -1.174 15.520 1.00 97.06 335 GLY A C 1
ATOM 2800 O O . GLY A 1 335 ? -22.463 -2.023 16.404 1.00 97.06 335 GLY A O 1
ATOM 2801 N N . VAL A 1 336 ? -21.119 -0.749 15.132 1.00 98.00 336 VAL A N 1
ATOM 2802 C CA . VAL A 1 336 ? -19.855 -1.298 15.648 1.00 98.00 336 VAL A CA 1
ATOM 2803 C C . VAL A 1 336 ? -19.721 -1.048 17.149 1.00 98.00 336 VAL A C 1
ATOM 2805 O O . VAL A 1 336 ? -19.463 -1.985 17.902 1.00 98.00 336 VAL A O 1
ATOM 2808 N N . PHE A 1 337 ? -19.959 0.186 17.604 1.00 97.81 337 PHE A N 1
ATOM 2809 C CA . PHE A 1 337 ? -19.871 0.542 19.026 1.00 97.81 337 PHE A CA 1
ATOM 2810 C C . PHE A 1 337 ? -20.929 -0.180 19.868 1.00 97.81 337 PHE A C 1
ATOM 2812 O O . PHE A 1 337 ? -20.611 -0.739 20.914 1.00 97.81 337 PHE A O 1
ATOM 2819 N N . ASN A 1 338 ? -22.171 -0.258 19.380 1.00 97.88 338 ASN A N 1
ATOM 2820 C CA . ASN A 1 338 ? -23.225 -1.038 20.029 1.00 97.88 338 ASN A CA 1
ATOM 2821 C C . ASN A 1 338 ? -22.830 -2.521 20.130 1.00 97.88 338 ASN A C 1
ATOM 2823 O O . ASN A 1 338 ? -22.991 -3.128 21.184 1.00 97.88 338 ASN A O 1
ATOM 2827 N N . SER A 1 339 ? -22.268 -3.099 19.067 1.00 97.88 339 SER A N 1
ATOM 2828 C CA . SER A 1 339 ? -21.806 -4.493 19.064 1.00 97.88 339 SER A CA 1
ATOM 2829 C C . SER A 1 339 ? -20.674 -4.724 20.067 1.00 97.88 339 SER A C 1
ATOM 2831 O O . SER A 1 339 ? -20.698 -5.708 20.799 1.00 97.88 339 SER A O 1
ATOM 2833 N N . PHE A 1 340 ? -19.717 -3.799 20.165 1.00 97.88 340 PHE A N 1
ATOM 2834 C CA . PHE A 1 340 ? -18.673 -3.831 21.190 1.00 97.88 340 PHE A CA 1
ATOM 2835 C C . PHE A 1 340 ? -19.247 -3.803 22.609 1.00 97.88 340 PHE A C 1
ATOM 2837 O O . PHE A 1 340 ? -18.865 -4.636 23.430 1.00 97.88 340 PHE A O 1
ATOM 2844 N N . LEU A 1 341 ? -20.201 -2.908 22.884 1.00 97.81 341 LEU A N 1
ATOM 2845 C CA . LEU A 1 341 ? -20.881 -2.833 24.177 1.00 97.81 341 LEU A CA 1
ATOM 2846 C C . LEU A 1 341 ? -21.606 -4.145 24.517 1.00 97.81 341 LEU A C 1
ATOM 2848 O O . LEU A 1 341 ? -21.482 -4.642 25.633 1.00 97.81 341 LEU A O 1
ATOM 2852 N N . TRP A 1 342 ? -22.338 -4.725 23.563 1.00 97.69 342 TRP A N 1
ATOM 2853 C CA . TRP A 1 342 ? -23.114 -5.950 23.786 1.00 97.69 342 TRP A CA 1
ATOM 2854 C C . TRP A 1 342 ? -22.273 -7.230 23.848 1.00 97.69 342 TRP A C 1
ATOM 2856 O O . TRP A 1 342 ? -22.724 -8.212 24.438 1.00 97.69 342 TRP A O 1
ATOM 2866 N N . ASN A 1 343 ? -21.068 -7.226 23.276 1.00 97.31 343 ASN A N 1
ATOM 2867 C CA . ASN A 1 343 ? -20.198 -8.398 23.220 1.00 97.31 343 ASN A CA 1
ATOM 2868 C C . ASN A 1 343 ? -19.077 -8.312 24.263 1.00 97.31 343 ASN A C 1
ATOM 2870 O O . ASN A 1 343 ? -19.153 -8.975 25.299 1.00 97.31 343 ASN A O 1
ATOM 2874 N N . ALA A 1 344 ? -18.051 -7.491 24.027 1.00 95.75 344 ALA A N 1
ATOM 2875 C CA . ALA A 1 344 ? -16.926 -7.329 24.950 1.00 95.75 344 ALA A CA 1
ATOM 2876 C C . ALA A 1 344 ? -17.283 -6.501 26.200 1.00 95.75 344 ALA A C 1
ATOM 2878 O O . ALA A 1 344 ? -16.793 -6.792 27.289 1.00 95.75 344 ALA A O 1
ATOM 2879 N N . GLY A 1 345 ? -18.154 -5.498 26.066 1.00 95.88 345 GLY A N 1
ATOM 2880 C CA . GLY A 1 345 ? -18.588 -4.615 27.156 1.00 95.88 345 GLY A CA 1
ATOM 2881 C C . GLY A 1 345 ? -19.714 -5.175 28.034 1.00 95.88 345 GLY A C 1
ATOM 2882 O O . GLY A 1 345 ? -20.133 -4.513 28.984 1.00 95.88 345 GLY A O 1
ATOM 2883 N N . LYS A 1 346 ? -20.203 -6.390 27.751 1.00 95.75 346 LYS A N 1
ATOM 2884 C CA . LYS A 1 346 ? -21.415 -6.959 28.369 1.00 95.75 346 LYS A CA 1
ATOM 2885 C C . LYS A 1 346 ? -21.347 -7.102 29.888 1.00 95.75 346 LYS A C 1
ATOM 2887 O O . LYS A 1 346 ? -22.388 -7.147 30.541 1.00 95.75 346 LYS A O 1
ATOM 2892 N N . ASP A 1 347 ? -20.138 -7.156 30.444 1.00 94.25 347 ASP A N 1
ATOM 2893 C CA . ASP A 1 347 ? -19.902 -7.242 31.886 1.00 94.25 347 ASP A CA 1
ATOM 2894 C C . ASP A 1 347 ? -20.437 -6.016 32.641 1.00 94.25 347 ASP A C 1
ATOM 2896 O O . ASP A 1 347 ? -20.725 -6.128 33.830 1.00 94.25 347 ASP A O 1
ATOM 2900 N N . LEU A 1 348 ? -20.665 -4.883 31.955 1.00 95.88 348 LEU A N 1
ATOM 2901 C CA . LEU A 1 348 ? -21.397 -3.737 32.510 1.00 95.88 348 LEU A CA 1
ATOM 2902 C C . LEU A 1 348 ? -22.739 -4.148 33.118 1.00 95.88 348 LEU A C 1
ATOM 2904 O O . LEU A 1 348 ? -23.172 -3.593 34.124 1.00 95.88 348 LEU A O 1
ATOM 2908 N N . PHE A 1 349 ? -23.404 -5.107 32.480 1.00 96.12 349 PHE A N 1
ATOM 2909 C CA . PHE A 1 349 ? -24.752 -5.528 32.821 1.00 96.12 349 PHE A CA 1
ATOM 2910 C C . PHE A 1 349 ? -24.784 -6.743 33.755 1.00 96.12 349 PHE A C 1
ATOM 2912 O O . PHE A 1 349 ? -25.875 -7.214 34.089 1.00 96.12 349 PHE A O 1
ATOM 2919 N N . ASN A 1 350 ? -23.621 -7.270 34.159 1.00 93.62 350 ASN A N 1
ATOM 2920 C CA . ASN A 1 350 ? -23.509 -8.417 35.052 1.00 93.62 350 ASN A CA 1
ATOM 2921 C C . ASN A 1 350 ? -23.138 -7.966 36.470 1.00 93.62 350 ASN A C 1
ATOM 2923 O O . ASN A 1 350 ? -21.971 -7.793 36.809 1.00 93.62 350 ASN A O 1
ATOM 2927 N N . ASN A 1 351 ? -24.164 -7.801 37.303 1.00 93.19 351 ASN A N 1
ATOM 2928 C CA . ASN A 1 351 ? -24.046 -7.167 38.613 1.00 93.19 351 ASN A CA 1
ATOM 2929 C C . ASN A 1 351 ? -23.890 -8.153 39.778 1.00 93.19 351 ASN A C 1
ATOM 2931 O O . ASN A 1 351 ? -24.177 -7.785 40.919 1.00 93.19 351 ASN A O 1
ATOM 2935 N N . SER A 1 352 ? -23.469 -9.400 39.545 1.00 91.44 352 SER A N 1
ATOM 2936 C CA . SER A 1 352 ? -23.205 -10.336 40.646 1.00 91.44 352 SER A CA 1
ATOM 2937 C C . SER A 1 352 ? -21.909 -9.986 41.390 1.00 91.44 352 SER A C 1
ATOM 2939 O O . SER A 1 352 ? -21.034 -9.279 40.881 1.00 91.44 352 SER A O 1
ATOM 2941 N N . GLY A 1 353 ? -21.787 -10.462 42.632 1.00 89.62 353 GLY A N 1
ATOM 2942 C CA . GLY A 1 353 ? -20.565 -10.284 43.415 1.00 89.62 353 GLY A CA 1
ATOM 2943 C C . GLY A 1 353 ? -19.345 -10.919 42.750 1.00 89.62 353 GLY A C 1
ATOM 2944 O O . GLY A 1 353 ? -18.301 -10.273 42.678 1.00 89.62 353 GLY A O 1
ATOM 2945 N N . ASP A 1 354 ? -19.518 -12.126 42.212 1.00 90.75 354 ASP A N 1
ATOM 2946 C CA . ASP A 1 354 ? -18.466 -12.890 41.537 1.00 90.75 354 ASP A CA 1
ATOM 2947 C C . ASP A 1 354 ? -18.066 -12.248 40.204 1.00 90.75 354 ASP A C 1
ATOM 2949 O O . ASP A 1 354 ? -16.884 -12.088 39.925 1.00 90.75 354 ASP A O 1
ATOM 2953 N N . ALA A 1 355 ? -19.032 -11.765 39.414 1.00 91.94 355 ALA A N 1
ATOM 2954 C CA . ALA A 1 355 ? -18.737 -11.085 38.153 1.00 91.94 355 ALA A CA 1
ATOM 2955 C C . ALA A 1 355 ? -17.927 -9.802 38.368 1.00 91.94 355 ALA A C 1
ATOM 2957 O O . ALA A 1 355 ? -17.007 -9.499 37.610 1.00 91.94 355 ALA A O 1
ATOM 2958 N N . HIS A 1 356 ? -18.249 -9.049 39.421 1.00 93.94 356 HIS A N 1
ATOM 2959 C CA . HIS A 1 356 ? -17.478 -7.877 39.814 1.00 93.94 356 HIS A CA 1
ATOM 2960 C C . HIS A 1 356 ? -16.090 -8.249 40.333 1.00 93.94 356 HIS A C 1
ATOM 2962 O O . HIS A 1 356 ? -15.130 -7.545 40.028 1.00 93.94 356 HIS A O 1
ATOM 2968 N N . TRP A 1 357 ? -15.976 -9.327 41.113 1.00 91.38 357 TRP A N 1
ATOM 2969 C CA . TRP A 1 357 ? -14.683 -9.837 41.554 1.00 91.38 357 TRP A CA 1
ATOM 2970 C C . TRP A 1 357 ? -13.793 -10.163 40.358 1.00 91.38 357 TRP A C 1
ATOM 2972 O O . TRP A 1 357 ? -12.688 -9.637 40.277 1.00 91.38 357 TRP A O 1
ATOM 2982 N N . ASP A 1 358 ? -14.309 -10.923 39.392 1.00 90.94 358 ASP A N 1
ATOM 2983 C CA . ASP A 1 358 ? -13.580 -11.265 38.176 1.00 90.94 358 ASP A CA 1
ATOM 2984 C C . ASP A 1 358 ? -13.216 -10.007 37.388 1.00 90.94 358 ASP A C 1
ATOM 2986 O O . ASP A 1 358 ? -12.054 -9.808 37.046 1.00 90.94 358 ASP A O 1
ATOM 2990 N N . TYR A 1 359 ? -14.179 -9.118 37.128 1.00 92.94 359 TYR A N 1
ATOM 2991 C CA . TYR A 1 359 ? -13.970 -7.917 36.319 1.00 92.94 359 TYR A CA 1
ATOM 2992 C C . TYR A 1 359 ? -12.918 -6.970 36.914 1.00 92.94 359 TYR A C 1
ATOM 2994 O O . TYR A 1 359 ? -12.049 -6.491 36.187 1.00 92.94 359 TYR A O 1
ATOM 3002 N N . TYR A 1 360 ? -12.969 -6.723 38.225 1.00 92.69 360 TYR A N 1
ATOM 3003 C CA . TYR A 1 360 ? -12.049 -5.818 38.920 1.00 92.69 360 TYR A CA 1
ATOM 3004 C C . TYR A 1 360 ? -10.829 -6.523 39.526 1.00 92.69 360 TYR A C 1
ATOM 3006 O O . TYR A 1 360 ? -10.050 -5.879 40.233 1.00 92.69 360 TYR A O 1
ATOM 3014 N N . ALA A 1 361 ? -10.646 -7.819 39.259 1.00 89.81 361 ALA A N 1
ATOM 3015 C CA . ALA A 1 361 ? -9.499 -8.570 39.740 1.00 89.81 361 ALA A CA 1
ATOM 3016 C C . ALA A 1 361 ? -8.189 -7.913 39.291 1.00 89.81 361 ALA A C 1
ATOM 3018 O O . ALA A 1 361 ? -8.027 -7.481 38.141 1.00 89.81 361 ALA A O 1
ATOM 3019 N N . TRP A 1 362 ? -7.223 -7.879 40.206 1.00 84.19 362 TRP A N 1
ATOM 3020 C CA . TRP A 1 362 ? -5.892 -7.371 39.910 1.00 84.19 362 TRP A CA 1
ATOM 3021 C C . TRP A 1 362 ? -5.274 -8.154 38.740 1.00 84.19 362 TRP A C 1
ATOM 3023 O O . TRP A 1 362 ? -5.228 -9.382 38.757 1.00 84.19 362 TRP A O 1
ATOM 3033 N N . GLY A 1 363 ? -4.828 -7.436 37.705 1.00 81.00 363 GLY A N 1
ATOM 3034 C CA . GLY A 1 363 ? -4.230 -8.024 36.502 1.00 81.00 363 GLY A CA 1
ATOM 3035 C C . GLY A 1 363 ? -5.198 -8.401 35.367 1.00 81.00 363 GLY A C 1
ATOM 3036 O O . GLY A 1 363 ? -4.715 -8.706 34.281 1.00 81.00 363 GLY A O 1
ATOM 3037 N N . ASN A 1 364 ? -6.531 -8.321 35.534 1.00 82.50 364 ASN A N 1
ATOM 3038 C CA . ASN A 1 364 ? -7.491 -8.627 34.446 1.00 82.50 364 ASN A CA 1
ATOM 3039 C C . ASN A 1 364 ? -7.462 -7.577 33.309 1.00 82.50 364 ASN A C 1
ATOM 3041 O O . ASN A 1 364 ? -7.927 -7.799 32.193 1.00 82.50 364 ASN A O 1
ATOM 3045 N N . GLY A 1 365 ? -6.908 -6.392 33.573 1.00 83.25 365 GLY A N 1
ATOM 3046 C CA . GLY A 1 365 ? -6.774 -5.316 32.591 1.00 83.25 365 GLY A CA 1
ATOM 3047 C C . GLY A 1 365 ? -8.104 -4.761 32.070 1.00 83.25 365 GLY A C 1
ATOM 3048 O O . GLY A 1 365 ? -8.070 -3.954 31.147 1.00 83.25 365 GLY A O 1
ATOM 3049 N N . LYS A 1 366 ? -9.254 -5.195 32.601 1.00 89.69 366 LYS A N 1
ATOM 3050 C CA . LYS A 1 366 ? -10.564 -4.612 32.312 1.00 89.69 366 LYS A CA 1
ATOM 3051 C C . LYS A 1 366 ? -10.727 -3.299 33.066 1.00 89.69 366 LYS A C 1
ATOM 3053 O O . LYS A 1 366 ? -10.302 -3.182 34.213 1.00 89.69 366 LYS A O 1
ATOM 3058 N N . ASP A 1 367 ? -11.344 -2.325 32.411 1.00 87.88 367 ASP A N 1
ATOM 3059 C CA . ASP A 1 367 ? -11.531 -0.984 32.958 1.00 87.88 367 ASP A CA 1
ATOM 3060 C C . ASP A 1 367 ? -12.856 -0.394 32.472 1.00 87.88 367 ASP A C 1
ATOM 3062 O O . ASP A 1 367 ? -13.199 -0.487 31.290 1.00 87.88 367 ASP A O 1
ATOM 3066 N N . ASP A 1 368 ? -13.599 0.210 33.397 1.00 92.69 368 ASP A N 1
ATOM 3067 C CA . ASP A 1 368 ? -14.855 0.899 33.106 1.00 92.69 368 ASP A CA 1
ATOM 3068 C C . ASP A 1 368 ? -14.652 2.138 32.231 1.00 92.69 368 ASP A C 1
ATOM 3070 O O . ASP A 1 368 ? -15.576 2.522 31.520 1.00 92.69 368 ASP A O 1
ATOM 3074 N N . THR A 1 369 ? -13.449 2.713 32.203 1.00 92.75 369 THR A N 1
ATOM 3075 C CA . THR A 1 369 ? -13.088 3.840 31.331 1.00 92.75 369 THR A CA 1
ATOM 3076 C C . THR A 1 369 ? -13.355 3.511 29.859 1.00 92.75 369 THR A C 1
ATOM 3078 O O . THR A 1 369 ? -13.924 4.327 29.138 1.00 92.75 369 THR A O 1
ATOM 3081 N N . ASN A 1 370 ? -13.063 2.277 29.424 1.00 93.75 370 ASN A N 1
ATOM 3082 C CA . ASN A 1 370 ? -13.350 1.816 28.058 1.00 93.75 370 ASN A CA 1
ATOM 3083 C C . ASN A 1 370 ? -14.854 1.761 27.771 1.00 93.75 370 ASN A C 1
ATOM 3085 O O . ASN A 1 370 ? -15.307 2.098 26.678 1.00 93.75 370 ASN A O 1
ATOM 3089 N N . ILE A 1 371 ? -15.635 1.336 28.768 1.00 94.62 371 ILE A N 1
ATOM 3090 C CA . ILE A 1 371 ? -17.092 1.270 28.668 1.00 94.62 371 ILE A CA 1
ATOM 3091 C C . ILE A 1 371 ? -17.652 2.683 28.552 1.00 94.62 371 ILE A C 1
ATOM 3093 O O . ILE A 1 371 ? -18.390 2.954 27.611 1.00 94.62 371 ILE A O 1
ATOM 3097 N N . ILE A 1 372 ? -17.267 3.580 29.462 1.00 95.00 372 ILE A N 1
ATOM 3098 C CA . ILE A 1 372 ? -17.696 4.983 29.468 1.00 95.00 372 ILE A CA 1
ATOM 3099 C C . ILE A 1 372 ? -17.367 5.633 28.120 1.00 95.00 372 ILE A C 1
ATOM 3101 O O . ILE A 1 372 ? -18.250 6.196 27.480 1.00 95.00 372 ILE A O 1
ATOM 3105 N N . LYS A 1 373 ? -16.141 5.450 27.617 1.00 94.31 373 LYS A N 1
ATOM 3106 C CA . LYS A 1 373 ? -15.735 5.948 26.296 1.00 94.31 373 LYS A CA 1
ATOM 3107 C C . LYS A 1 373 ? -16.553 5.362 25.151 1.00 94.31 373 LYS A C 1
ATOM 3109 O O . LYS A 1 373 ? -16.870 6.067 24.199 1.00 94.31 373 LYS A O 1
ATOM 3114 N N . CYS A 1 374 ? -16.968 4.100 25.233 1.00 96.31 374 CYS A N 1
ATOM 3115 C CA . CYS A 1 374 ? -17.871 3.526 24.238 1.00 96.31 374 CYS A CA 1
ATOM 3116 C C . CYS A 1 374 ? -19.211 4.282 24.179 1.00 96.31 374 CYS A C 1
ATOM 3118 O O . CYS A 1 374 ? -19.734 4.491 23.081 1.00 96.31 374 CYS A O 1
ATOM 3120 N N . PHE A 1 375 ? -19.745 4.742 25.318 1.00 96.06 375 PHE A N 1
ATOM 3121 C CA . PHE A 1 375 ? -21.008 5.492 25.380 1.00 96.06 375 PHE A CA 1
ATOM 3122 C C . PHE A 1 375 ? -20.959 6.868 24.694 1.00 96.06 375 PHE A C 1
ATOM 3124 O O . PHE A 1 375 ? -21.995 7.355 24.222 1.00 96.06 375 PHE A O 1
ATOM 3131 N N . ASP A 1 376 ? -19.769 7.451 24.523 1.00 93.75 376 ASP A N 1
ATOM 3132 C CA . ASP A 1 376 ? -19.589 8.671 23.727 1.00 93.75 376 ASP A CA 1
ATOM 3133 C C . ASP A 1 376 ? -20.006 8.442 22.259 1.00 93.75 376 ASP A C 1
ATOM 3135 O O . ASP A 1 376 ? -20.557 9.338 21.600 1.00 93.75 376 ASP A O 1
ATOM 3139 N N . HIS A 1 377 ? -19.820 7.212 21.763 1.00 94.94 377 HIS A N 1
ATOM 3140 C CA . HIS A 1 377 ? -19.962 6.849 20.355 1.00 94.94 377 HIS A CA 1
ATOM 3141 C C . HIS A 1 377 ? -21.141 5.932 20.022 1.00 94.94 377 HIS A C 1
ATOM 3143 O O . HIS A 1 377 ? -21.450 5.790 18.839 1.00 94.94 377 HIS A O 1
ATOM 3149 N N . ILE A 1 378 ? -21.812 5.317 20.996 1.00 95.62 378 ILE A N 1
ATOM 3150 C CA . ILE A 1 378 ? -22.960 4.454 20.693 1.00 95.62 378 ILE A CA 1
ATOM 3151 C C . ILE A 1 378 ? -24.132 5.224 20.070 1.00 95.62 378 ILE A C 1
ATOM 3153 O O . ILE A 1 378 ? -24.326 6.424 20.301 1.00 95.62 378 ILE A O 1
ATOM 3157 N N . THR A 1 379 ? -24.972 4.487 19.350 1.00 95.62 379 THR A N 1
ATOM 3158 C CA . THR A 1 379 ? -26.331 4.921 19.028 1.00 95.62 379 THR A CA 1
ATOM 3159 C C . THR A 1 379 ? -27.254 4.469 20.155 1.00 95.62 379 THR A C 1
ATOM 3161 O O . THR A 1 379 ? -27.329 3.275 20.445 1.00 95.62 379 THR A O 1
ATOM 3164 N N . TRP A 1 380 ? -27.924 5.412 20.815 1.00 96.69 380 TRP A N 1
ATOM 3165 C CA . TRP A 1 380 ? -28.865 5.102 21.890 1.00 96.69 380 TRP A CA 1
ATOM 3166 C C . TRP A 1 380 ? -30.184 4.576 21.317 1.00 96.69 380 TRP A C 1
ATOM 3168 O O . TRP A 1 380 ? -30.691 5.107 20.332 1.00 96.69 380 TRP A O 1
ATOM 3178 N N . ASP A 1 381 ? -30.740 3.543 21.947 1.00 96.19 381 ASP A N 1
ATOM 3179 C CA . ASP A 1 381 ? -32.050 2.986 21.622 1.00 96.19 381 ASP A CA 1
ATOM 3180 C C . ASP A 1 381 ? -32.815 2.607 22.901 1.00 96.19 381 ASP A C 1
ATOM 3182 O O . ASP A 1 381 ? -32.264 2.598 24.008 1.00 96.19 381 ASP A O 1
ATOM 3186 N N . VAL A 1 382 ? -34.109 2.312 22.748 1.00 97.06 382 VAL A N 1
ATOM 3187 C CA . VAL A 1 382 ? -34.997 1.950 23.864 1.00 97.06 382 VAL A CA 1
ATOM 3188 C C . VAL A 1 382 ? -34.479 0.726 24.617 1.00 97.06 382 VAL A C 1
ATOM 3190 O O . VAL A 1 382 ? -34.429 0.731 25.845 1.00 97.06 382 VAL A O 1
ATOM 3193 N N . LYS A 1 383 ? -34.021 -0.298 23.889 1.00 97.06 383 LYS A N 1
ATOM 3194 C CA . LYS A 1 383 ? -33.539 -1.556 24.469 1.00 97.06 383 LYS A CA 1
ATOM 3195 C C . LYS A 1 383 ? -32.344 -1.327 25.396 1.00 97.06 383 LYS A C 1
ATOM 3197 O O . LYS A 1 383 ? -32.236 -1.968 26.441 1.00 97.06 383 LYS A O 1
ATOM 3202 N N . LEU A 1 384 ? -31.429 -0.442 25.017 1.00 97.62 384 LEU A N 1
ATOM 3203 C CA . LEU A 1 384 ? -30.276 -0.104 25.833 1.00 97.62 384 LEU A CA 1
ATOM 3204 C C . LEU A 1 384 ? -30.674 0.686 27.082 1.00 97.62 384 LEU A C 1
ATOM 3206 O O . LEU A 1 384 ? -30.168 0.382 28.161 1.00 97.62 384 LEU A O 1
ATOM 3210 N N . ILE A 1 385 ? -31.583 1.656 26.954 1.00 97.75 385 ILE A N 1
ATOM 3211 C CA . ILE A 1 385 ? -32.098 2.430 28.093 1.00 97.75 385 ILE A CA 1
ATOM 3212 C C . ILE A 1 385 ? -32.755 1.495 29.112 1.00 97.75 385 ILE A C 1
ATOM 3214 O O . ILE A 1 385 ? -32.400 1.524 30.288 1.00 97.75 385 ILE A O 1
ATOM 3218 N N . GLU A 1 386 ? -33.642 0.608 28.659 1.00 97.31 386 GLU A N 1
ATOM 3219 C CA . GLU A 1 386 ? -34.285 -0.396 29.514 1.00 97.31 386 GLU A CA 1
ATOM 3220 C C . GLU A 1 386 ? -33.258 -1.317 30.175 1.00 97.31 386 GLU A C 1
ATOM 3222 O O . GLU A 1 386 ? -33.361 -1.630 31.362 1.00 97.31 386 GLU A O 1
ATOM 3227 N N . LYS A 1 387 ? -32.229 -1.738 29.429 1.00 97.81 387 LYS A N 1
ATOM 3228 C CA . LYS A 1 387 ? -31.184 -2.594 29.986 1.00 97.81 387 LYS A CA 1
ATOM 3229 C C . LYS A 1 387 ? -30.378 -1.883 31.071 1.00 97.81 387 LYS A C 1
ATOM 3231 O O . LYS A 1 387 ? -30.074 -2.513 32.082 1.00 97.81 387 LYS A O 1
ATOM 3236 N N . ILE A 1 388 ? -30.043 -0.608 30.875 1.00 97.94 388 ILE A N 1
ATOM 3237 C CA . ILE A 1 388 ? -29.362 0.213 31.882 1.00 97.94 388 ILE A CA 1
ATOM 3238 C C . ILE A 1 388 ? -30.244 0.372 33.115 1.00 97.94 388 ILE A C 1
ATOM 3240 O O . ILE A 1 388 ? -29.755 0.138 34.215 1.00 97.94 388 ILE A O 1
ATOM 3244 N N . GLU A 1 389 ? -31.525 0.700 32.942 1.00 97.69 389 GLU A N 1
ATOM 3245 C CA . GLU A 1 389 ? -32.474 0.859 34.048 1.00 97.69 389 GLU A CA 1
ATOM 3246 C C . GLU A 1 389 ? -32.553 -0.412 34.902 1.00 97.69 389 GLU A C 1
ATOM 3248 O O . GLU A 1 389 ? -32.345 -0.364 36.115 1.00 97.69 389 GLU A O 1
ATOM 3253 N N . ILE A 1 390 ? -32.783 -1.565 34.264 1.00 97.75 390 ILE A N 1
ATOM 3254 C CA . ILE A 1 390 ? -32.896 -2.861 34.947 1.00 97.75 390 ILE A CA 1
ATOM 3255 C C . ILE A 1 390 ? -31.581 -3.218 35.642 1.00 97.75 390 ILE A C 1
ATOM 3257 O O . ILE A 1 390 ? -31.570 -3.534 36.829 1.00 97.75 390 ILE A O 1
ATOM 3261 N N . SER A 1 391 ? -30.453 -3.136 34.933 1.00 97.69 391 SER A N 1
ATOM 3262 C CA . SER A 1 391 ? -29.156 -3.474 35.518 1.00 97.69 391 SER A CA 1
ATOM 3263 C C . SER A 1 391 ? -28.796 -2.537 36.677 1.00 97.69 391 SER A C 1
ATOM 3265 O O . SER A 1 391 ? -28.282 -2.998 37.696 1.00 97.69 391 SER A O 1
ATOM 3267 N N . PHE A 1 392 ? -29.077 -1.240 36.567 1.00 97.69 392 PHE A N 1
ATOM 3268 C CA . PHE A 1 392 ? -28.770 -0.289 37.629 1.00 97.69 392 PHE A CA 1
ATOM 3269 C C . PHE A 1 392 ? -29.660 -0.503 38.861 1.00 97.69 392 PHE A C 1
ATOM 3271 O O . PHE A 1 392 ? -29.150 -0.493 39.987 1.00 97.69 392 PHE A O 1
ATOM 3278 N N . LYS A 1 393 ? -30.953 -0.781 38.651 1.00 96.31 393 LYS A N 1
ATOM 3279 C CA . LYS A 1 393 ? -31.887 -1.206 39.699 1.00 96.31 393 LYS A CA 1
ATOM 3280 C C . LYS A 1 393 ? -31.358 -2.422 40.456 1.00 96.31 393 LYS A C 1
ATOM 3282 O O . LYS A 1 393 ? -31.150 -2.336 41.666 1.00 96.31 393 LYS A O 1
ATOM 3287 N N . ASP A 1 394 ? -31.081 -3.513 39.740 1.00 95.50 394 ASP A N 1
ATOM 3288 C CA . ASP A 1 394 ? -30.639 -4.785 40.324 1.00 95.50 394 ASP A CA 1
ATOM 3289 C C . ASP A 1 394 ? -29.379 -4.604 41.185 1.00 95.50 394 ASP A C 1
ATOM 3291 O O . ASP A 1 394 ? -29.239 -5.195 42.260 1.00 95.50 394 ASP A O 1
ATOM 3295 N N . LEU A 1 395 ? -28.452 -3.755 40.729 1.00 96.75 395 LEU A N 1
ATOM 3296 C CA . LEU A 1 395 ? -27.233 -3.443 41.464 1.00 96.75 395 LEU A CA 1
ATOM 3297 C C . LEU A 1 395 ? -27.509 -2.641 42.741 1.00 96.75 395 LEU A C 1
ATOM 3299 O O . LEU A 1 395 ? -26.965 -2.973 43.795 1.00 96.75 395 LEU A O 1
ATOM 3303 N N . LYS A 1 396 ? -28.332 -1.587 42.669 1.00 95.62 396 LYS A N 1
ATOM 3304 C CA . LYS A 1 396 ? -28.669 -0.767 43.844 1.00 95.62 396 LYS A CA 1
ATOM 3305 C C . LYS A 1 396 ? -29.420 -1.575 44.903 1.00 95.62 396 LYS A C 1
ATOM 3307 O O . LYS A 1 396 ? -29.153 -1.395 46.087 1.00 95.62 396 LYS A O 1
ATOM 3312 N N . GLU A 1 397 ? -30.320 -2.465 44.491 1.00 93.56 397 GLU A N 1
ATOM 3313 C CA . GLU A 1 397 ? -31.106 -3.295 45.411 1.00 93.56 397 GLU A CA 1
ATOM 3314 C C . GLU A 1 397 ? -30.258 -4.374 46.102 1.00 93.56 397 GLU A C 1
ATOM 3316 O O . GLU A 1 397 ? -30.530 -4.722 47.251 1.00 93.56 397 GLU A O 1
ATOM 3321 N N . ASN A 1 398 ? -29.205 -4.884 45.448 1.00 93.25 398 ASN A N 1
ATOM 3322 C CA . ASN A 1 398 ? -28.419 -5.989 45.998 1.00 93.25 398 ASN A CA 1
ATOM 3323 C C . ASN A 1 398 ? -27.116 -5.577 46.705 1.00 93.25 398 ASN A C 1
ATOM 3325 O O . ASN A 1 398 ? -26.653 -6.325 47.570 1.00 93.25 398 ASN A O 1
ATOM 3329 N N . VAL A 1 399 ? -26.502 -4.433 46.372 1.00 95.50 399 VAL A N 1
ATOM 3330 C CA . VAL A 1 399 ? -25.113 -4.137 46.780 1.00 95.50 399 VAL A CA 1
ATOM 3331 C C . VAL A 1 399 ? -24.937 -4.094 48.296 1.00 95.50 399 VAL A C 1
ATOM 3333 O O . VAL A 1 399 ? -23.990 -4.679 48.821 1.00 95.50 399 VAL A O 1
ATOM 3336 N N . GLU A 1 400 ? -25.892 -3.503 49.012 1.00 94.69 400 GLU A N 1
ATOM 3337 C CA . GLU A 1 400 ? -25.829 -3.351 50.469 1.00 94.69 400 GLU A CA 1
ATOM 3338 C C . GLU A 1 400 ? -25.965 -4.684 51.211 1.00 94.69 400 GLU A C 1
ATOM 3340 O O . GLU A 1 400 ? -25.432 -4.847 52.313 1.00 94.69 400 GLU A O 1
ATOM 3345 N N . SER A 1 401 ? -26.629 -5.661 50.587 1.00 92.94 401 SER A N 1
ATOM 3346 C CA . SER A 1 401 ? -26.879 -6.988 51.161 1.00 92.94 401 SER A CA 1
ATOM 3347 C C . SER A 1 401 ? -25.692 -7.953 51.043 1.00 92.94 401 SER A C 1
ATOM 3349 O O . SER A 1 401 ? -25.690 -9.005 51.681 1.00 92.94 401 SER A O 1
ATOM 3351 N N . ARG A 1 402 ? -24.664 -7.616 50.250 1.00 93.56 402 ARG A N 1
ATOM 3352 C CA . ARG A 1 402 ? -23.487 -8.481 50.055 1.00 93.56 402 ARG A CA 1
ATOM 3353 C C . ARG A 1 402 ? -22.720 -8.638 51.369 1.00 93.56 402 ARG A C 1
ATOM 3355 O O . ARG A 1 402 ? -22.580 -7.686 52.122 1.00 93.56 402 ARG A O 1
ATOM 3362 N N . THR A 1 403 ? -22.180 -9.813 51.664 1.00 92.31 403 THR A N 1
ATOM 3363 C CA . THR A 1 403 ? -21.434 -10.033 52.921 1.00 92.31 403 THR A CA 1
ATOM 3364 C C . THR A 1 403 ? -19.946 -9.693 52.804 1.00 92.31 403 THR A C 1
ATOM 3366 O O . THR A 1 403 ? -19.331 -9.282 53.783 1.00 92.31 403 THR A O 1
ATOM 3369 N N . ASN A 1 404 ? -19.367 -9.822 51.608 1.00 93.00 404 ASN A N 1
ATOM 3370 C CA . ASN A 1 404 ? -17.959 -9.536 51.334 1.00 93.00 404 ASN A CA 1
ATOM 3371 C C . ASN A 1 404 ? -17.728 -8.032 51.055 1.00 93.00 404 ASN A C 1
ATOM 3373 O O . ASN A 1 404 ? -18.402 -7.443 50.205 1.00 93.00 404 ASN A O 1
ATOM 3377 N N . SER A 1 405 ? -16.759 -7.420 51.746 1.00 92.44 405 SER A N 1
ATOM 3378 C CA . SER A 1 405 ? -16.447 -5.984 51.649 1.00 92.44 405 SER A CA 1
ATOM 3379 C C . SER A 1 405 ? -15.934 -5.555 50.275 1.00 92.44 405 SER A C 1
ATOM 3381 O O . SER A 1 405 ? -16.339 -4.504 49.782 1.00 92.44 405 SER A O 1
ATOM 3383 N N . ASP A 1 406 ? -15.097 -6.367 49.631 1.00 91.56 406 ASP A N 1
ATOM 3384 C CA . ASP A 1 406 ? -14.546 -6.065 48.306 1.00 91.56 406 ASP A CA 1
ATOM 3385 C C . ASP A 1 406 ? -15.646 -6.128 47.245 1.00 91.56 406 ASP A C 1
ATOM 3387 O O . ASP A 1 406 ? -15.744 -5.271 46.369 1.00 91.56 406 ASP A O 1
ATOM 3391 N N . SER A 1 407 ? -16.557 -7.093 47.378 1.00 93.44 407 SER A N 1
ATOM 3392 C CA . SER A 1 407 ? -17.734 -7.213 46.524 1.00 93.44 407 SER A CA 1
ATOM 3393 C C . SER A 1 407 ? -18.678 -6.011 46.655 1.00 93.44 407 SER A C 1
ATOM 3395 O O . SER A 1 407 ? -19.207 -5.541 45.641 1.00 93.44 407 SER A O 1
ATOM 3397 N N . LYS A 1 408 ? -18.865 -5.475 47.875 1.00 95.25 408 LYS A N 1
ATOM 3398 C CA . LYS A 1 408 ? -19.579 -4.202 48.094 1.00 95.25 408 LYS A CA 1
ATOM 3399 C C . LYS A 1 408 ? -18.851 -3.035 47.440 1.00 95.25 408 LYS A C 1
ATOM 3401 O O . LYS A 1 408 ? -19.462 -2.280 46.687 1.00 95.25 408 LYS A O 1
ATOM 3406 N N . TYR A 1 409 ? -17.548 -2.900 47.694 1.00 95.19 409 TYR A N 1
ATOM 3407 C CA . TYR A 1 409 ? -16.720 -1.829 47.139 1.00 95.19 409 TYR A CA 1
ATOM 3408 C C . TYR A 1 409 ? -16.782 -1.801 45.605 1.00 95.19 409 TYR A C 1
ATOM 3410 O O . TYR A 1 409 ? -17.069 -0.761 45.009 1.00 95.19 409 TYR A O 1
ATOM 3418 N N . ASN A 1 410 ? -16.612 -2.959 44.969 1.00 95.06 410 ASN A N 1
ATOM 3419 C CA . ASN A 1 410 ? -16.716 -3.119 43.523 1.00 95.06 410 ASN A CA 1
ATOM 3420 C C . ASN A 1 410 ? -18.129 -2.813 43.002 1.00 95.06 410 ASN A C 1
ATOM 3422 O O . ASN A 1 410 ? -18.283 -2.181 41.959 1.00 95.06 410 ASN A O 1
ATOM 3426 N N . GLY A 1 411 ? -19.175 -3.203 43.739 1.00 96.12 411 GLY A N 1
ATOM 3427 C CA . GLY A 1 411 ? -20.552 -2.804 43.439 1.00 96.12 411 GLY A CA 1
ATOM 3428 C C . GLY A 1 411 ? -20.745 -1.285 43.454 1.00 96.12 411 GLY A C 1
ATOM 3429 O O . GLY A 1 411 ? -21.298 -0.727 42.510 1.00 96.12 411 GLY A O 1
ATOM 3430 N N . HIS A 1 412 ? -20.216 -0.589 44.462 1.00 96.44 412 HIS A N 1
ATOM 3431 C CA . HIS A 1 412 ? -20.249 0.874 44.505 1.00 96.44 412 HIS A CA 1
ATOM 3432 C C . HIS A 1 412 ? -19.434 1.529 43.393 1.00 96.44 412 HIS A C 1
ATOM 3434 O O . HIS A 1 412 ? -19.820 2.596 42.915 1.00 96.44 412 HIS A O 1
ATOM 3440 N N . LYS A 1 413 ? -18.319 0.921 42.974 1.00 95.81 413 LYS A N 1
ATOM 3441 C CA . LYS A 1 413 ? -17.561 1.379 41.805 1.00 95.81 413 LYS A CA 1
ATOM 3442 C C . LYS A 1 413 ? -18.431 1.317 40.544 1.00 95.81 413 LYS A C 1
ATOM 3444 O O . LYS A 1 413 ? -18.605 2.346 39.900 1.00 95.81 413 LYS A O 1
ATOM 3449 N N . ARG A 1 414 ? -19.088 0.182 40.283 1.00 96.44 414 ARG A N 1
ATOM 3450 C CA . ARG A 1 414 ? -20.031 0.018 39.161 1.00 96.44 414 ARG A CA 1
ATOM 3451 C C . ARG A 1 414 ? -21.222 0.987 39.231 1.00 96.44 414 ARG A C 1
ATOM 3453 O O . ARG A 1 414 ? -21.634 1.514 38.203 1.00 96.44 414 ARG A O 1
ATOM 3460 N N . ILE A 1 415 ? -21.750 1.283 40.425 1.00 97.06 415 ILE A N 1
ATOM 3461 C CA . ILE A 1 415 ? -22.788 2.318 40.609 1.00 97.06 415 ILE A CA 1
ATOM 3462 C C . ILE A 1 415 ? -22.301 3.682 40.110 1.00 97.06 415 ILE A C 1
ATOM 3464 O O . ILE A 1 415 ? -23.063 4.386 39.454 1.00 97.06 415 ILE A O 1
ATOM 3468 N N . ARG A 1 416 ? -21.052 4.068 40.407 1.00 96.94 416 ARG A N 1
ATOM 3469 C CA . ARG A 1 416 ? -20.487 5.335 39.908 1.00 96.94 416 ARG A CA 1
ATOM 3470 C C . ARG A 1 416 ? -20.407 5.336 38.383 1.00 96.94 416 ARG A C 1
ATOM 3472 O O . ARG A 1 416 ? -20.818 6.318 37.782 1.00 96.94 416 ARG A O 1
ATOM 3479 N N . THR A 1 417 ? -19.987 4.226 37.776 1.00 97.19 417 THR A N 1
ATOM 3480 C CA . THR A 1 417 ? -19.960 4.064 36.314 1.00 97.19 417 THR A CA 1
ATOM 3481 C C . THR A 1 417 ? -21.342 4.256 35.685 1.00 97.19 417 THR A C 1
ATOM 3483 O O . THR A 1 417 ? -21.463 4.989 34.709 1.00 97.19 417 THR A O 1
ATOM 3486 N N . PHE A 1 418 ? -22.399 3.652 36.245 1.00 97.94 418 PHE A N 1
ATOM 3487 C CA . PHE A 1 418 ? -23.767 3.867 35.751 1.00 97.94 418 PHE A CA 1
ATOM 3488 C C . PHE A 1 418 ? -24.184 5.337 35.825 1.00 97.94 418 PHE A C 1
ATOM 3490 O O . PHE A 1 418 ? -24.714 5.861 34.848 1.00 97.94 418 PHE A O 1
ATOM 3497 N N . LYS A 1 419 ? -23.918 6.009 36.952 1.00 97.31 419 LYS A N 1
ATOM 3498 C CA . LYS A 1 419 ? -24.231 7.438 37.111 1.00 97.31 419 LYS A CA 1
ATOM 3499 C C . LYS A 1 419 ? -23.535 8.284 36.051 1.00 97.31 419 LYS A C 1
ATOM 3501 O O . LYS A 1 419 ? -24.197 9.045 35.360 1.00 97.31 419 LYS A O 1
ATOM 3506 N N . GLU A 1 420 ? -22.234 8.084 35.871 1.00 97.38 420 GLU A N 1
ATOM 3507 C CA . GLU A 1 420 ? -21.430 8.826 34.899 1.00 97.38 420 GLU A CA 1
ATOM 3508 C C . GLU A 1 420 ? -21.932 8.644 33.457 1.00 97.38 420 GLU A C 1
ATOM 3510 O O . GLU A 1 420 ? -22.067 9.617 32.714 1.00 97.38 420 GLU A O 1
ATOM 3515 N N . ILE A 1 421 ? -22.283 7.414 33.067 1.00 97.50 421 ILE A N 1
ATOM 3516 C CA . ILE A 1 421 ? -22.881 7.122 31.753 1.00 97.50 421 ILE A CA 1
ATOM 3517 C C . ILE A 1 421 ? -24.220 7.854 31.574 1.00 97.50 421 ILE A C 1
ATOM 3519 O O . ILE A 1 421 ? -24.465 8.446 30.522 1.00 97.50 421 ILE A O 1
ATOM 3523 N N . ILE A 1 422 ? -25.093 7.821 32.586 1.00 97.50 422 ILE A N 1
ATOM 3524 C CA . ILE A 1 422 ? -26.423 8.442 32.506 1.00 97.50 422 ILE A CA 1
ATOM 3525 C C . ILE A 1 422 ? -26.296 9.968 32.435 1.00 97.50 422 ILE A C 1
ATOM 3527 O O . ILE A 1 422 ? -26.912 10.600 31.577 1.00 97.50 422 ILE A O 1
ATOM 3531 N N . GLU A 1 423 ? -25.468 10.559 33.296 1.00 96.38 423 GLU A N 1
ATOM 3532 C CA . GLU A 1 423 ? -25.257 12.007 33.369 1.00 96.38 423 GLU A CA 1
ATOM 3533 C C . GLU A 1 423 ? -24.625 12.554 32.080 1.00 96.38 423 GLU A C 1
ATOM 3535 O O . GLU A 1 423 ? -25.104 13.550 31.531 1.00 96.38 423 GLU A O 1
ATOM 3540 N N . SER A 1 424 ? -23.599 11.879 31.548 1.00 95.31 424 SER A N 1
ATOM 3541 C CA . SER A 1 424 ? -22.929 12.282 30.299 1.00 95.31 424 SER A CA 1
ATOM 3542 C C . SER A 1 424 ? -23.818 12.146 29.057 1.00 95.31 424 SER A C 1
ATOM 3544 O O . SER A 1 424 ? -23.611 12.851 28.070 1.00 95.31 424 SER A O 1
ATOM 3546 N N . SER A 1 425 ? -24.835 11.279 29.099 1.00 96.12 425 SER A N 1
ATOM 3547 C CA . SER A 1 425 ? -25.710 10.982 27.955 1.00 96.12 425 SER A CA 1
ATOM 3548 C C . SER A 1 425 ? -27.153 11.461 28.126 1.00 96.12 425 SER A C 1
ATOM 3550 O O . SER A 1 425 ? -28.019 11.087 27.333 1.00 96.12 425 SER A O 1
ATOM 3552 N N . LYS A 1 426 ? -27.424 12.322 29.115 1.00 95.56 426 LYS A N 1
ATOM 3553 C CA . LYS A 1 426 ? -28.777 12.777 29.481 1.00 95.56 426 LYS A CA 1
ATOM 3554 C C . LYS A 1 426 ? -29.609 13.278 28.296 1.00 95.56 426 LYS A C 1
ATOM 3556 O O . LYS A 1 426 ? -30.782 12.934 28.187 1.00 95.56 426 LYS A O 1
ATOM 3561 N N . ASP A 1 427 ? -29.009 14.054 27.392 1.00 95.69 427 ASP A N 1
ATOM 3562 C CA . ASP A 1 427 ? -29.736 14.676 26.282 1.00 95.69 427 ASP A CA 1
ATOM 3563 C C . ASP A 1 427 ? -30.119 13.629 25.229 1.00 95.69 427 ASP A C 1
ATOM 3565 O O . ASP A 1 427 ? -31.258 13.612 24.769 1.00 95.69 427 ASP A O 1
ATOM 3569 N N . LYS A 1 428 ? -29.215 12.678 24.951 1.00 96.00 428 LYS A N 1
ATOM 3570 C CA . LYS A 1 428 ? -29.473 11.534 24.060 1.00 96.00 428 LYS A CA 1
ATOM 3571 C C . LYS A 1 428 ? -30.565 10.621 24.633 1.00 96.00 428 LYS A C 1
ATOM 3573 O O . LYS A 1 428 ? -31.449 10.180 23.906 1.00 96.00 428 LYS A O 1
ATOM 3578 N N . ILE A 1 429 ? -30.538 10.361 25.944 1.00 96.56 429 ILE A N 1
ATOM 3579 C CA . ILE A 1 429 ? -31.568 9.566 26.636 1.00 96.56 429 ILE A CA 1
ATOM 3580 C C . ILE A 1 429 ? -32.933 10.262 26.545 1.00 96.56 429 ILE A C 1
ATOM 3582 O O . ILE A 1 429 ? -33.927 9.615 26.210 1.00 96.56 429 ILE A O 1
ATOM 3586 N N . LYS A 1 430 ? -32.987 11.578 26.807 1.00 95.94 430 LYS A N 1
ATOM 3587 C CA . LYS A 1 430 ? -34.213 12.388 26.688 1.00 95.94 430 LYS A CA 1
ATOM 3588 C C . LYS A 1 430 ? -34.779 12.349 25.273 1.00 95.94 430 LYS A C 1
ATOM 3590 O O . LYS A 1 430 ? -35.986 12.183 25.118 1.00 95.94 430 LYS A O 1
ATOM 3595 N N . GLU A 1 431 ? -33.921 12.491 24.267 1.00 96.81 431 GLU A N 1
ATOM 3596 C CA . GLU A 1 431 ? -34.295 12.431 22.853 1.00 96.81 431 GLU A CA 1
ATOM 3597 C C . GLU A 1 431 ? -34.927 11.079 22.504 1.00 96.81 431 GLU A C 1
ATOM 3599 O O . GLU A 1 431 ? -36.080 11.042 22.082 1.00 96.81 431 GLU A O 1
ATOM 3604 N N . VAL A 1 432 ? -34.256 9.964 22.809 1.00 97.12 432 VAL A N 1
ATOM 3605 C CA . VAL A 1 432 ? -34.792 8.619 22.532 1.00 97.12 432 VAL A CA 1
ATOM 3606 C C . VAL A 1 432 ? -36.106 8.363 23.272 1.00 97.12 432 VAL A C 1
ATOM 3608 O O . VAL A 1 432 ? -37.038 7.809 22.687 1.00 97.12 432 VAL A O 1
ATOM 3611 N N . CYS A 1 433 ? -36.217 8.774 24.540 1.00 96.19 433 CYS A N 1
ATOM 3612 C CA . CYS A 1 433 ? -37.461 8.620 25.296 1.00 96.19 433 CYS A CA 1
ATOM 3613 C C . CYS A 1 433 ? -38.601 9.428 24.670 1.00 96.19 433 CYS A C 1
ATOM 3615 O O . CYS A 1 433 ? -39.709 8.914 24.524 1.00 96.19 433 CYS A O 1
ATOM 3617 N N . LYS A 1 434 ? -38.329 10.672 24.259 1.00 96.00 434 LYS A N 1
ATOM 3618 C CA . LYS A 1 434 ? -39.305 11.536 23.591 1.00 96.00 434 LYS A CA 1
ATOM 3619 C C . LYS A 1 434 ? -39.766 10.930 22.266 1.00 96.00 434 LYS A C 1
ATOM 3621 O O . LYS A 1 434 ? -40.971 10.822 22.046 1.00 96.00 434 LYS A O 1
ATOM 3626 N N . ASP A 1 435 ? -38.829 10.494 21.431 1.00 96.69 435 ASP A N 1
ATOM 3627 C CA . ASP A 1 435 ? -39.115 9.940 20.104 1.00 96.69 435 ASP A CA 1
ATOM 3628 C C . ASP A 1 435 ? -39.913 8.630 20.172 1.00 96.69 435 ASP A C 1
ATOM 3630 O O . ASP A 1 435 ? -40.666 8.311 19.254 1.00 96.69 435 ASP A O 1
ATOM 3634 N N . ASN A 1 436 ? -39.809 7.899 21.286 1.00 96.69 436 ASN A N 1
ATOM 3635 C CA . ASN A 1 436 ? -40.504 6.630 21.510 1.00 96.69 436 ASN A CA 1
ATOM 3636 C C . ASN A 1 436 ? -41.656 6.725 22.529 1.00 96.69 436 ASN A C 1
ATOM 3638 O O . ASN A 1 436 ? -42.194 5.699 22.937 1.00 96.69 436 ASN A O 1
ATOM 3642 N N . SER A 1 437 ? -42.065 7.935 22.938 1.00 95.38 437 SER A N 1
ATOM 3643 C CA . SER A 1 437 ? -43.152 8.162 23.912 1.00 95.38 437 SER A CA 1
ATOM 3644 C C . SER A 1 437 ? -42.971 7.440 25.262 1.00 95.38 437 SER A C 1
ATOM 3646 O O . SER A 1 437 ? -43.940 7.011 25.889 1.00 95.38 437 SER A O 1
ATOM 3648 N N . ILE A 1 438 ? -41.729 7.318 25.731 1.00 94.94 438 ILE A N 1
ATOM 3649 C CA . ILE A 1 438 ? -41.389 6.728 27.030 1.00 94.94 438 ILE A CA 1
ATOM 3650 C C . ILE A 1 438 ? -41.420 7.824 28.097 1.00 94.94 438 ILE A C 1
ATOM 3652 O O . ILE A 1 438 ? -40.673 8.800 28.025 1.00 94.94 438 ILE A O 1
ATOM 3656 N N . ASN A 1 439 ? -42.263 7.654 29.119 1.00 93.12 439 ASN A N 1
ATOM 3657 C CA . ASN A 1 439 ? -42.248 8.535 30.286 1.00 93.12 439 ASN A CA 1
ATOM 3658 C C . ASN A 1 439 ? -41.027 8.207 31.166 1.00 93.12 439 ASN A C 1
ATOM 3660 O O . ASN A 1 439 ? -40.931 7.098 31.688 1.00 93.12 439 ASN A O 1
ATOM 3664 N N . LEU A 1 440 ? -40.130 9.181 31.369 1.00 92.38 440 LEU A N 1
ATOM 3665 C CA . LEU A 1 440 ? -38.959 9.049 32.248 1.00 92.38 440 LEU A CA 1
ATOM 3666 C C . LEU A 1 440 ? -39.335 8.675 33.690 1.00 92.38 440 LEU A C 1
ATOM 3668 O O . LEU A 1 440 ? -38.542 8.049 34.380 1.00 92.38 440 LEU A O 1
ATOM 3672 N N . GLU A 1 441 ? -40.541 8.994 34.161 1.00 92.75 441 GLU A N 1
ATOM 3673 C CA . GLU A 1 441 ? -41.018 8.557 35.482 1.00 92.75 441 GLU A CA 1
ATOM 3674 C C . GLU A 1 441 ? -41.119 7.032 35.614 1.00 92.75 441 GLU A C 1
ATOM 3676 O O . GLU A 1 441 ? -40.993 6.513 36.721 1.00 92.75 441 GLU A O 1
ATOM 3681 N N . ASN A 1 442 ? -41.262 6.313 34.495 1.00 93.69 442 ASN A N 1
ATOM 3682 C CA . ASN A 1 442 ? -41.236 4.850 34.461 1.00 93.69 442 ASN A CA 1
ATOM 3683 C C . ASN A 1 442 ? -39.807 4.275 34.514 1.00 93.69 442 ASN A C 1
ATOM 3685 O O . ASN A 1 442 ? -39.651 3.059 34.598 1.00 93.69 442 ASN A O 1
ATOM 3689 N N . LEU A 1 443 ? -38.780 5.130 34.468 1.00 96.00 443 LEU A N 1
ATOM 3690 C CA . LEU A 1 443 ? -37.359 4.789 34.566 1.00 96.00 443 LEU A CA 1
ATOM 3691 C C . LEU A 1 443 ? -36.749 5.461 35.815 1.00 96.00 443 LEU A C 1
ATOM 3693 O O . LEU A 1 443 ? -35.919 6.362 35.680 1.00 96.00 443 LEU A O 1
ATOM 3697 N N . PRO A 1 444 ? -37.206 5.131 37.040 1.00 95.00 444 PRO A N 1
ATOM 3698 C CA . PRO A 1 444 ? -36.860 5.869 38.255 1.00 95.00 444 PRO A CA 1
ATOM 3699 C C . PRO A 1 444 ? -35.353 5.997 38.518 1.00 95.00 444 PRO A C 1
ATOM 3701 O O . PRO A 1 444 ? -34.930 7.033 39.035 1.00 95.00 444 PRO A O 1
ATOM 3704 N N . TYR A 1 445 ? -34.542 4.996 38.161 1.00 95.56 445 TYR A N 1
ATOM 3705 C CA . TYR A 1 445 ? -33.102 5.010 38.433 1.00 95.56 445 TYR A CA 1
ATOM 3706 C C . TYR A 1 445 ? -32.325 5.882 37.448 1.00 95.56 445 TYR A C 1
ATOM 3708 O O . TYR A 1 445 ? -31.365 6.537 37.848 1.00 95.56 445 TYR A O 1
ATOM 3716 N N . ILE A 1 446 ? -32.748 5.941 36.186 1.00 96.12 446 ILE A N 1
ATOM 3717 C CA . ILE A 1 446 ? -32.232 6.893 35.197 1.00 96.12 446 ILE A CA 1
ATOM 3718 C C . ILE A 1 446 ? -32.760 8.308 35.477 1.00 96.12 446 ILE A C 1
ATOM 3720 O O . ILE A 1 446 ? -31.995 9.272 35.468 1.00 96.12 446 ILE A O 1
ATOM 3724 N N . ASN A 1 447 ? -34.052 8.452 35.777 1.00 94.44 447 ASN A N 1
ATOM 3725 C CA . ASN A 1 447 ? -34.716 9.740 35.998 1.00 94.44 447 ASN A CA 1
ATOM 3726 C C . ASN A 1 447 ? -34.117 10.530 37.172 1.00 94.44 447 ASN A C 1
ATOM 3728 O O . ASN A 1 447 ? -34.130 11.757 37.150 1.00 94.44 447 ASN A O 1
ATOM 3732 N N . GLU A 1 448 ? -33.552 9.846 38.173 1.00 93.38 448 GLU A N 1
ATOM 3733 C CA . GLU A 1 448 ? -32.794 10.463 39.274 1.00 93.38 448 GLU A CA 1
ATOM 3734 C C . GLU A 1 448 ? -31.658 11.379 38.776 1.00 93.38 448 GLU A C 1
ATOM 3736 O O . GLU A 1 448 ? -31.392 12.398 39.408 1.00 93.38 448 GLU A O 1
ATOM 3741 N N . PHE A 1 449 ? -31.037 11.054 37.637 1.00 92.94 449 PHE A N 1
ATOM 3742 C CA . PHE A 1 449 ? -29.849 11.742 37.106 1.00 92.94 449 PHE A CA 1
ATOM 3743 C C . PHE A 1 449 ? -30.108 12.515 35.806 1.00 92.94 449 PHE A C 1
ATOM 3745 O O . PHE A 1 449 ? -29.250 13.263 35.341 1.00 92.94 449 PHE A O 1
ATOM 3752 N N . VAL A 1 450 ? -31.277 12.320 35.192 1.00 87.31 450 VAL A N 1
ATOM 3753 C CA . VAL A 1 450 ? -31.643 12.950 33.914 1.00 87.31 450 VAL A CA 1
ATOM 3754 C C . VAL A 1 450 ? -32.482 14.220 34.108 1.00 87.31 450 VAL A C 1
ATOM 3756 O O . VAL A 1 450 ? -32.491 15.062 33.205 1.00 87.31 450 VAL A O 1
ATOM 3759 N N . LYS A 1 451 ? -33.166 14.383 35.251 1.00 74.88 451 LYS A N 1
ATOM 3760 C CA . LYS A 1 451 ? -33.870 15.629 35.620 1.00 74.88 451 LYS A CA 1
ATOM 3761 C C . LYS A 1 451 ? -32.919 16.820 35.576 1.00 74.88 451 LYS A C 1
ATOM 3763 O O . LYS A 1 451 ? -33.237 17.760 34.808 1.00 74.88 451 LYS A O 1
#

Solvent-accessible surface area (backbone atoms only — not comparable to full-atom values): 24972 Å² total; per-residue (Å²): 137,88,54,73,66,58,60,49,34,72,69,76,49,53,74,76,38,32,54,36,41,50,54,11,50,54,28,42,76,74,67,40,25,47,58,14,37,50,30,41,51,49,28,55,51,49,52,43,52,50,44,54,69,70,45,89,69,74,42,89,93,47,53,72,65,52,44,48,59,68,44,51,52,34,58,72,32,89,91,42,24,71,58,50,53,50,38,28,59,69,39,57,62,82,45,88,87,56,64,43,17,47,42,50,44,59,98,53,51,68,62,54,35,53,54,51,51,53,52,52,50,51,46,52,37,50,75,70,67,45,92,73,87,65,42,68,66,58,39,53,53,50,50,51,46,48,69,69,49,50,59,53,60,24,47,51,32,28,59,59,45,50,30,53,49,49,41,48,42,63,77,41,31,90,81,59,38,64,72,50,50,55,54,50,51,50,53,42,31,67,61,40,35,92,46,27,27,58,46,55,51,50,31,37,72,76,37,68,65,71,72,62,72,43,92,92,47,43,68,62,51,50,51,55,71,70,42,95,43,68,39,48,43,49,14,50,51,54,43,46,62,77,45,47,92,47,44,67,60,47,36,72,78,40,60,67,52,54,61,57,48,50,75,74,35,81,57,47,48,63,75,47,52,30,53,47,60,47,42,95,60,92,64,60,56,67,57,46,56,53,50,52,44,53,43,50,72,72,49,51,86,62,48,62,60,68,53,36,25,47,34,54,76,60,46,50,48,46,62,75,67,79,70,58,70,70,54,53,49,52,39,44,75,70,40,46,46,48,44,23,42,68,48,41,41,39,63,79,64,44,71,49,54,65,51,38,46,58,48,68,33,89,86,61,82,61,58,66,64,30,51,52,44,39,61,79,57,39,77,86,48,70,70,56,52,52,48,50,36,52,39,51,46,57,34,68,74,44,35,82,73,51,86,49,66,65,41,30,52,44,42,56,52,52,53,51,52,53,50,53,50,46,52,78,36,31,68,61,53,51,49,50,26,59,78,67,74,50,62,54,81,80,36,59,74,52,39,73,60,53,114

Foldseek 3Di:
DDDPLLVVCVQQADPVLSVLQVQLVVCLVVWVQLSSLLSPVVSLLVRLLVQLQPQPDAPPPADPCLSVPLPNVQSPDPVRNSVLQLCLLQPDCPDPPGRSVQFFDAPDSVVSSVVVVVSVVVNVCSVVVPPDDRGSVNSVVVSVCCLQPSLQSHGHRQLVSLLVVLLVCQVCVVPCDLVNVLSSLSSLCSRCPLNSLVSVVSSCVVPVCQLQDDPSRVRVVVSQCPRPDPSSNNSVLVNCLVVVVNVLNVCVSPVCSVVSNCVVPVCCLQVPVQCCQLDPHDHPLQSNLSSLLVCLVVPVVSHPLLSNLLDLVNLQSLLPDDDDPVSLVSCQVVQSLVSNCVHNVVLLLVQDLVSLCCQPPPPNPHDLSSVLSSLVRYQDAPVVLVSLLVSLVVLVVCLVVDPDPVSNVSSVVSNVSSLSSLQVCLVSVVVNCVVVVNDCVVSVSSVVRND

Sequence (451 aa):
MKLLIEEWAENNLSDNTIEIMKEAVMCYKIGAYRSAFLMSYLAFKLTIRERVLVSITKPDSISESSWNNEVISVLRNDDKWEDCINNMLTTAPDNPKNCLGKVFVFTNREKVKSRYEAWKYTRHSCAHGKEEQISSATVEQFWNYMQDDLPEYYVLGGKKYLGDELYRSYRYFYSLKSSHLNKLLKDISSVYKNNVKQCFDELYDKDKSCISINESNVEFWDTVLVYNDANVTDGFIDFLYSHNNYFLDWYTKHPKLFYMMVSKYDVFIQEFLAPMLEKGYYINQNTFWNLLCDILQFDAKLLNLHKITSDYNKFKMIETIDLAPTKINILKQYGVFNSFLWNAGKDLFNNSGDAHWDYYAWGNGKDDTNIIKCFDHITWDVKLIEKIEISFKDLKENVESRTNSDSKYNGHKRIRTFKEIIESSKDKIKEVCKDNSINLENLPYINEFVK

Nearest PDB structures (foldseek):
  5h7c-assembly2_C  TM=1.905E-01  e=7.329E-02  Staphylococcus aureus
  5h78-assembly1_B  TM=2.750E-01  e=2.851E+00  Homo sapiens
  7n6g-assembly1_1E  TM=1.918E-01  e=1.297E+00  Chlamydomonas reinhardtii
  9exz-assembly2_B  TM=1.604E-01  e=1.066E+00  synthetic construct

Organism: NCBI:txid408170

Secondary structure (DSSP, 8-state):
---HHHHHHHHHS-HHHHHHHHHHHHHHHTT-HHHHHHHHHHHHHHHHHHHHHT-S---TTS-HHHIIIIIIHHHT-TTTHHHHHHHHHHS-TT-SS-SGGGSB--TTHHHHHHHHHHHHHHHHHHHHT-SPPP-HHHHHHHHHHHHHHGGG-SBTTTHHHHHHHHHHHHHTHHHHHHHHHHHHHHHHHHHHGGGHHHHHHHHHHH-GGGGS--TTTHHHHHHHHT---HHHHHHHHHHHHHTGGGHHHHHHH-TTHHHHHHHH-TTHIIIIIHHHHHTT----HHHHHHHHHHHHHHHGGGS-HHHHHT-HHHHHTTTT----HHHHHHHHHTTHHHHHHHHTTGGGG---HHHHHHHH-TT----HHHHHHHHHHPPP-HHHHHHHHHHHHHHHHHHTT-S-HHHHHHHHHHHHHHHHHHHHTHHHHHHHHHHTT--GGG-HHHHHHH-

pLDDT: mean 92.55, std 5.71, range [66.12, 98.25]

Mean predicted aligned error: 8.94 Å